Protein 4MCW (pdb70)

Radius of gyration: 30.11 Å; Cα contacts (8 Å, |Δi|>4): 1285; chains: 2; bounding box: 69×68×88 Å

Solvent-accessible surface area: 34624 Å² total; per-residue (Å²): 144,121,36,121,28,4,48,26,0,0,48,26,1,3,94,10,23,35,48,112,53,13,70,58,2,5,45,50,0,18,52,0,0,68,70,0,6,80,5,62,103,19,32,5,16,10,69,39,101,152,140,142,27,0,15,13,16,71,71,190,51,82,111,118,69,82,52,84,10,90,124,21,12,7,0,47,0,32,128,52,22,95,57,15,57,11,88,30,0,92,172,21,126,60,34,88,128,54,80,5,124,177,77,75,39,106,4,89,6,4,0,0,2,10,0,95,25,128,114,150,79,50,42,0,0,0,18,0,22,19,30,121,88,101,60,69,3,49,122,123,18,12,60,6,0,107,39,0,8,95,4,0,8,7,9,0,63,42,9,63,57,40,62,138,22,38,99,9,3,33,16,0,0,24,38,1,7,22,1,12,67,71,29,20,124,51,75,31,46,21,13,28,8,0,0,40,0,0,28,26,0,0,90,78,23,65,33,67,96,63,24,1,51,23,0,35,2,0,0,5,1,8,22,3,0,17,16,7,0,35,20,158,3,36,86,71,139,43,192,45,83,122,140,28,108,96,35,21,47,94,6,0,45,47,0,69,52,2,0,108,47,25,112,13,110,2,0,100,6,0,2,52,0,0,15,9,9,51,3,63,58,52,20,95,15,42,42,118,29,51,130,11,142,121,3,31,52,25,0,26,0,0,7,0,0,30,31,0,1,54,39,12,38,88,135,112,227,118,168,34,85,91,73,108,69,0,28,126,43,0,127,94,33,70,28,109,30,3,5,44,124,0,0,63,19,0,28,157,16,10,84,68,0,30,45,27,30,165,156,53,232,267,168,55,121,45,118,40,5,28,36,0,0,50,30,0,4,96,6,23,86,46,96,75,42,88,46,1,13,48,39,0,26,47,0,0,74,72,1,0,50,3,54,101,13,34,9,17,12,70,22,120,147,128,162,25,0,17,14,34,111,50,142,62,64,112,126,78,102,49,71,12,118,142,25,11,9,0,60,0,27,110,58,20,100,56,19,53,10,88,30,0,49,168,20,135,88,28,84,97,98,97,8,142,168,66,96,45,90,4,124,5,2,0,0,1,7,0,72,24,118,142,126,88,52,41,0,0,0,22,0,16,19,32,116,95,68,95,57,3,47,124,101,6,20,66,1,0,109,40,0,5,93,6,0,5,7,9,2,35,50,10,76,57,28,102,102,18,57,84,10,4,26,16,0,0,22,26,0,7,19,0,11,65,67,25,19,124,56,75,31,42,14,9,27,4,0,0,33,0,0,26,10,0,0,115,83,23,65,39,42,124,87,23,11,49,28,0,30,7,0,0,4,1,1,20,4,0,22,13,8,0,42,17,132,2,24,90,79,141,49,195,48,83,127,92,18,111,90,28,28,43,95,5,0,45,49,0,68,52,1,0,97,45,10,123,13,129,1,0,80,10,0,1,54,0,0,18,9,5,52,3,80,61,52,22,101,16,33,39,124,29,48,130,9,141,116,2,32,50,27,0,26,0,0,5,0,0,21,31,0,0,48,19,11,38,84,64,127,231,131,158,40,47,92,61,95,121,0,30,148,49,0,129,102,33,78,31,86,22,2,5,41,120,0,0,61,12,0,26,151,24,18,100,77,0,35,42,24,27,152,109,48,204

Organism: Persephonella marina (strain DSM 14350 / EX-H1) (NCBI:txid123214)

Sequence (724 aa):
DPERKLKILLDYSSSKIANEKDLRNVLLFLTDLAKEIMEADRASIFLYDDQKKTLWTIVAHGVDRRIEIDADKGIAGYVFRTGEILNIPDAYKDPRFDRDIDKRTGYRTRTILAVPLFDRKQNIIGVFQVVINKLTNSVFTEEDIELLRHISLYASSTIENAILYEKLKKAHEDVIYRLSHATKFKDPETQNHIIRVGLYAEILAREAGLDDEEDVELVKLAAPMHDIGKVVGIPDRVLLKPGKLNDEEWEIMKKHTIYGYEILKGGDSRLLQIAADIAIEHHERWDGTGYPFGKKGEEISIYGRMMTSISDVFDALTSDRPYKKAWDMDRTVRFFKEQKGKHFDPFLTDIFLKNIDQMFSIKRELLRYQDPERKLKILLDYSSKIANEKDLRNVLLFLTDLAKEIMEADRASIFLYDDQKKTLWTIVAHGVDRIEIDADKGIAGYVFRTGEILNIPDAYKDPRFDRDIDKRTGYRTRTILAVPLFDRKQNIIGVFQVINKLTNSVFTEEDIELLRHISLYASSTTIENAILYEKLKKAHEDVIYRLSHATKFKDPETQNHIIRVGLYAEILLAREAGLDEEDVELVKLAAPMHDIGKVGIPDRVLLKPGKLNDEEWEIMKKHTIYGYEILKGGDSRLLQIAADIAIEHHERWDGTGYPFGKKGEEISIYGRMTSSISDVFDALTSDRPYKKAWDMDRTVRFFKEQKGKHFDPFLTDIFLKNIDQMFSIKRELR

Structure (mmCIF, N/CA/C/O backbone):
data_4MCW
#
_entry.id   4MCW
#
_cell.length_a   69.830
_cell.length_b   182.380
_cell.length_c   232.470
_cell.angle_alpha   90.00
_cell.angle_beta   90.00
_cell.angle_gamma   90.00
#
_symmetry.space_group_name_H-M   'I 2 2 2'
#
loop_
_entity.id
_entity.type
_entity.pdbx_description
1 polymer 'Metal dependent phosphohydrolase'
2 non-polymer 'FE (III) ION'
3 non-polymer 'SUCCINIC ACID'
4 non-polymer IMIDAZOLE
5 non-polymer 1,2-ETHANEDIOL
6 water water
#
loop_
_atom_site.group_PDB
_atom_site.id
_atom_site.type_symbol
_atom_site.label_atom_id
_atom_site.label_alt_id
_atom_site.label_comp_id
_atom_site.label_asym_id
_atom_site.label_entity_id
_atom_site.label_seq_id
_atom_site.pdbx_PDB_ins_code
_atom_site.Cartn_x
_atom_site.Cartn_y
_atom_site.Cartn_z
_atom_site.occupancy
_atom_site.B_iso_or_equiv
_atom_site.auth_seq_id
_atom_site.auth_comp_id
_atom_site.auth_asym_id
_atom_site.auth_atom_id
_atom_site.pdbx_PDB_model_num
ATOM 1 N N . ASP A 1 6 ? -7.223 29.811 74.270 1.00 99.81 0 ASP A N 1
ATOM 2 C CA . ASP A 1 6 ? -8.123 30.933 73.882 1.00 98.75 0 ASP A CA 1
ATOM 3 C C . ASP A 1 6 ? -7.350 32.158 73.364 1.00 96.43 0 ASP A C 1
ATOM 4 O O . ASP A 1 6 ? -7.847 32.856 72.476 1.00 93.77 0 ASP A O 1
ATOM 9 N N . PRO A 1 7 ? -6.140 32.431 73.914 1.00 94.03 1 PRO A N 1
ATOM 10 C CA . PRO A 1 7 ? -5.248 33.405 73.251 1.00 84.07 1 PRO A CA 1
ATOM 11 C C . PRO A 1 7 ? -4.618 32.777 72.005 1.00 80.59 1 PRO A C 1
ATOM 12 O O . PRO A 1 7 ? -3.938 33.451 71.216 1.00 83.35 1 PRO A O 1
ATOM 16 N N . GLU A 1 8 ? -4.853 31.479 71.844 1.00 73.85 2 GLU A N 1
ATOM 17 C CA . GLU A 1 8 ? -4.505 30.765 70.637 1.00 67.07 2 GLU A CA 1
ATOM 18 C C . GLU A 1 8 ? -5.496 31.032 69.498 1.00 62.10 2 GLU A C 1
ATOM 19 O O . GLU A 1 8 ? -5.307 30.532 68.392 1.00 60.35 2 GLU A O 1
ATOM 25 N N . ARG A 1 9 ? -6.534 31.826 69.753 1.00 57.49 3 ARG A N 1
ATOM 26 C CA . ARG A 1 9 ? -7.502 32.161 68.712 1.00 56.45 3 ARG A CA 1
ATOM 27 C C . ARG A 1 9 ? -6.856 32.808 67.478 1.00 50.62 3 ARG A C 1
ATOM 28 O O . ARG A 1 9 ? -7.024 32.316 66.373 1.00 47.58 3 ARG A O 1
ATOM 36 N N . LYS A 1 10 ? -6.139 33.912 67.676 1.00 46.44 4 LYS A N 1
ATOM 37 C CA . LYS A 1 10 ? -5.476 34.608 66.581 1.00 44.69 4 LYS A CA 1
ATOM 38 C C . LYS A 1 10 ? -4.347 33.821 65.896 1.00 46.34 4 LYS A C 1
ATOM 39 O O . LYS A 1 10 ? -4.017 34.085 64.718 1.00 42.87 4 LYS A O 1
ATOM 45 N N . LEU A 1 11 ? -3.761 32.875 66.627 1.00 44.94 5 LEU A N 1
ATOM 46 C CA . LEU A 1 11 ? -2.758 32.000 66.061 1.00 47.53 5 LEU A CA 1
ATOM 47 C C . LEU A 1 11 ? -3.391 31.064 65.047 1.00 50.25 5 LEU A C 1
ATOM 48 O O . LEU A 1 11 ? -2.817 30.830 63.981 1.00 47.79 5 LEU A O 1
ATOM 53 N N . LYS A 1 12 ? -4.548 30.500 65.387 1.00 45.10 6 LYS A N 1
ATOM 54 C CA . LYS A 1 12 ? -5.244 29.636 64.453 1.00 45.47 6 LYS A CA 1
ATOM 55 C C . LYS A 1 12 ? -5.752 30.409 63.235 1.00 43.75 6 LYS A C 1
ATOM 56 O O . LYS A 1 12 ? -5.681 29.905 62.125 1.00 44.51 6 LYS A O 1
ATOM 62 N N . ILE A 1 13 ? -6.218 31.636 63.438 1.00 43.37 7 ILE A N 1
ATOM 63 C CA . ILE A 1 13 ? -6.608 32.507 62.332 1.00 44.52 7 ILE A CA 1
ATOM 64 C C . ILE A 1 13 ? -5.415 32.781 61.382 1.00 45.29 7 ILE A C 1
ATOM 65 O O . ILE A 1 13 ? -5.523 32.572 60.169 1.00 42.48 7 ILE A O 1
ATOM 70 N N . LEU A 1 14 ? -4.292 33.252 61.933 1.00 42.24 8 LEU A N 1
ATOM 71 C CA . LEU A 1 14 ? -3.082 33.459 61.142 1.00 39.46 8 LEU A CA 1
ATOM 72 C C . LEU A 1 14 ? -2.702 32.209 60.353 1.00 40.63 8 LEU A C 1
ATOM 73 O O . LEU A 1 14 ? -2.425 32.292 59.155 1.00 43.07 8 LEU A O 1
ATOM 78 N N . LEU A 1 15 ? -2.682 31.062 61.017 1.00 38.64 9 LEU A N 1
ATOM 79 C CA . LEU A 1 15 ? -2.291 29.830 60.373 1.00 40.88 9 LEU A CA 1
ATOM 80 C C . LEU A 1 15 ? -3.244 29.447 59.219 1.00 45.25 9 LEU A C 1
ATOM 81 O O . LEU A 1 15 ? -2.797 28.877 58.213 1.00 45.62 9 LEU A O 1
ATOM 86 N N . ASP A 1 16 ? -4.534 29.774 59.361 1.00 45.95 10 ASP A N 1
ATOM 87 C CA . ASP A 1 16 ? -5.518 29.550 58.296 1.00 48.73 10 ASP A CA 1
ATOM 88 C C . ASP A 1 16 ? -5.236 30.440 57.092 1.00 44.07 10 ASP A C 1
ATOM 89 O O . ASP A 1 16 ? -5.188 29.957 55.951 1.00 43.62 10 ASP A O 1
ATOM 94 N N . TYR A 1 17 ? -5.043 31.731 57.346 1.00 39.40 11 TYR A N 1
ATOM 95 C CA . TYR A 1 17 ? -4.723 32.622 56.285 1.00 40.58 11 TYR A CA 1
ATOM 96 C C . TYR A 1 17 ? -3.396 32.299 55.581 1.00 42.91 11 TYR A C 1
ATOM 97 O O . TYR A 1 17 ? -3.342 32.336 54.348 1.00 41.82 11 TYR A O 1
ATOM 106 N N A SER A 1 18 ? -2.345 31.980 56.342 0.56 41.52 12 SER A N 1
ATOM 107 N N B SER A 1 18 ? -2.360 31.979 56.360 0.44 41.70 12 SER A N 1
ATOM 108 C CA A SER A 1 18 ? -1.044 31.707 55.727 0.56 41.34 12 SER A CA 1
ATOM 109 C CA B SER A 1 18 ? -1.040 31.665 55.815 0.44 41.71 12 SER A CA 1
ATOM 110 C C A SER A 1 18 ? -1.043 30.415 54.908 0.56 42.59 12 SER A C 1
ATOM 111 C C B SER A 1 18 ? -1.084 30.449 54.900 0.44 42.92 12 SER A C 1
ATOM 112 O O A SER A 1 18 ? -0.275 30.285 53.951 0.56 42.42 12 SER A O 1
ATOM 113 O O B SER A 1 18 ? -0.380 30.397 53.888 0.44 42.84 12 SER A O 1
ATOM 118 N N . SER A 1 19 ? -1.924 29.480 55.253 1.00 44.28 13 SER A N 1
ATOM 119 C CA . SER A 1 19 ? -2.122 28.281 54.428 1.00 47.72 13 SER A CA 1
ATOM 120 C C . SER A 1 19 ? -2.723 28.642 53.085 1.00 50.05 13 SER A C 1
ATOM 121 O O . SER A 1 19 ? -2.319 28.096 52.055 1.00 49.98 13 SER A O 1
ATOM 124 N N . LYS A 1 20 ? -3.699 29.552 53.102 1.00 50.37 14 LYS A N 1
ATOM 125 C CA . LYS A 1 20 ? -4.355 29.957 51.873 1.00 52.96 14 LYS A CA 1
ATOM 126 C C . LYS A 1 20 ? -3.369 30.779 51.042 1.00 50.59 14 LYS A C 1
ATOM 127 O O . LYS A 1 20 ? -3.315 30.628 49.824 1.00 48.37 14 LYS A O 1
ATOM 133 N N . ILE A 1 21 ? -2.590 31.630 51.712 1.00 46.84 15 ILE A N 1
ATOM 134 C CA . ILE A 1 21 ? -1.601 32.474 51.044 1.00 46.53 15 ILE A CA 1
ATOM 135 C C . ILE A 1 21 ? -0.520 31.640 50.350 1.00 50.53 15 ILE A C 1
ATOM 136 O O . ILE A 1 21 ? -0.207 31.899 49.193 1.00 51.95 15 ILE A O 1
ATOM 141 N N . ALA A 1 22 ? -0.020 30.598 51.021 1.00 50.89 16 ALA A N 1
ATOM 142 C CA . ALA A 1 22 ? 1.014 29.736 50.467 1.00 52.73 16 ALA A CA 1
ATOM 143 C C . ALA A 1 22 ? 0.543 28.936 49.250 1.00 58.36 16 ALA A C 1
ATOM 144 O O . ALA A 1 22 ? 1.356 28.477 48.463 1.00 60.61 16 ALA A O 1
ATOM 146 N N . ASN A 1 23 ? -0.766 28.757 49.103 1.00 62.94 17 ASN A N 1
ATOM 147 C CA . ASN A 1 23 ? -1.314 28.040 47.943 1.00 64.78 17 ASN A CA 1
ATOM 148 C C . ASN A 1 23 ? -1.592 28.972 46.774 1.00 61.50 17 ASN A C 1
ATOM 149 O O . ASN A 1 23 ? -1.622 28.546 45.631 1.00 66.67 17 ASN A O 1
ATOM 154 N N . GLU A 1 24 ? -1.806 30.243 47.084 1.00 57.99 18 GLU A N 1
ATOM 155 C CA . GLU A 1 24 ? -2.280 31.224 46.126 1.00 58.85 18 GLU A CA 1
ATOM 156 C C . GLU A 1 24 ? -1.231 31.624 45.075 1.00 61.27 18 GLU A C 1
ATOM 157 O O . GLU A 1 24 ? -0.158 32.102 45.415 1.00 60.81 18 GLU A O 1
ATOM 163 N N . LYS A 1 25 ? -1.560 31.439 43.796 1.00 64.62 19 LYS A N 1
ATOM 164 C CA . LYS A 1 25 ? -0.631 31.764 42.709 1.00 66.56 19 LYS A CA 1
ATOM 165 C C . LYS A 1 25 ? -0.900 33.124 42.079 1.00 65.61 19 LYS A C 1
ATOM 166 O O . LYS A 1 25 ? -0.185 33.531 41.167 1.00 69.26 19 LYS A O 1
ATOM 172 N N . ASP A 1 26 ? -1.927 33.815 42.559 1.00 61.51 20 ASP A N 1
ATOM 173 C CA . ASP A 1 26 ? -2.379 35.058 41.954 1.00 60.79 20 ASP A CA 1
ATOM 174 C C . ASP A 1 26 ? -2.177 36.243 42.896 1.00 59.07 20 ASP A C 1
ATOM 175 O O . ASP A 1 26 ? -2.771 36.287 43.990 1.00 54.30 20 ASP A O 1
ATOM 180 N N . LEU A 1 27 ? -1.360 37.209 42.468 1.00 55.08 21 LEU A N 1
ATOM 181 C CA . LEU A 1 27 ? -1.047 38.364 43.303 1.00 51.85 21 LEU A CA 1
ATOM 182 C C . LEU A 1 27 ? -2.295 39.022 43.889 1.00 51.86 21 LEU A C 1
ATOM 183 O O . LEU A 1 27 ? -2.319 39.346 45.078 1.00 47.89 21 LEU A O 1
ATOM 188 N N . ARG A 1 28 ? -3.307 39.236 43.054 1.00 52.45 22 ARG A N 1
ATOM 189 C CA . ARG A 1 28 ? -4.552 39.861 43.501 1.00 54.24 22 ARG A CA 1
ATOM 190 C C . ARG A 1 28 ? -5.124 39.167 44.728 1.00 47.82 22 ARG A C 1
ATOM 191 O O . ARG A 1 28 ? -5.528 39.822 45.669 1.00 46.49 22 ARG A O 1
ATOM 199 N N . ASN A 1 29 ? -5.159 37.840 44.697 1.00 46.96 23 ASN A N 1
ATOM 200 C CA . ASN A 1 29 ? -5.768 37.075 45.764 1.00 46.53 23 ASN A CA 1
ATOM 201 C C . ASN A 1 29 ? -4.918 37.074 47.008 1.00 45.33 23 ASN A C 1
ATOM 202 O O . ASN A 1 29 ? -5.444 37.144 48.122 1.00 44.10 23 ASN A O 1
ATOM 207 N N . VAL A 1 30 ? -3.599 37.053 46.820 1.00 43.33 24 VAL A N 1
ATOM 208 C CA . VAL A 1 30 ? -2.685 37.186 47.949 1.00 40.59 24 VAL A CA 1
ATOM 209 C C . VAL A 1 30 ? -2.989 38.459 48.693 1.00 39.20 24 VAL A C 1
ATOM 210 O O . VAL A 1 30 ? -3.100 38.458 49.920 1.00 40.73 24 VAL A O 1
ATOM 214 N N . LEU A 1 31 ? -3.138 39.554 47.958 1.00 40.35 25 LEU A N 1
ATOM 215 C CA . LEU A 1 31 ? -3.402 40.848 48.584 1.00 39.99 25 LEU A CA 1
ATOM 216 C C . LEU A 1 31 ? -4.720 40.885 49.383 1.00 41.76 25 LEU A C 1
ATOM 217 O O . LEU A 1 31 ? -4.775 41.462 50.477 1.00 40.21 25 LEU A O 1
ATOM 222 N N . LEU A 1 32 ? -5.768 40.274 48.817 1.00 44.47 26 LEU A N 1
ATOM 223 C CA . LEU A 1 32 ? -7.068 40.162 49.491 1.00 43.50 26 LEU A CA 1
ATOM 224 C C . LEU A 1 32 ? -6.946 39.356 50.779 1.00 40.79 26 LEU A C 1
ATOM 225 O O . LEU A 1 32 ? -7.435 39.802 51.809 1.00 41.59 26 LEU A O 1
ATOM 230 N N . PHE A 1 33 ? -6.324 38.180 50.715 1.00 40.88 27 PHE A N 1
ATOM 231 C CA . PHE A 1 33 ? -6.040 37.410 51.926 1.00 41.58 27 PHE A CA 1
ATOM 232 C C . PHE A 1 33 ? -5.287 38.218 52.991 1.00 40.70 27 PHE A C 1
ATOM 233 O O . PHE A 1 33 ? -5.657 38.204 54.167 1.00 38.23 27 PHE A O 1
ATOM 241 N N . LEU A 1 34 ? -4.241 38.935 52.590 1.00 39.12 28 LEU A N 1
ATOM 242 C CA . LEU A 1 34 ? -3.444 39.676 53.560 1.00 38.03 28 LEU A CA 1
ATOM 243 C C . LEU A 1 34 ? -4.274 40.760 54.241 1.00 38.89 28 LEU A C 1
ATOM 244 O O . LEU A 1 34 ? -4.076 41.049 55.436 1.00 34.79 28 LEU A O 1
ATOM 249 N N . THR A 1 35 ? -5.184 41.382 53.492 1.00 38.80 29 THR A N 1
ATOM 250 C CA . THR A 1 35 ? -5.936 42.494 54.081 1.00 39.44 29 THR A CA 1
ATOM 251 C C . THR A 1 35 ? -7.035 41.925 54.979 1.00 38.06 29 THR A C 1
ATOM 252 O O . THR A 1 35 ? -7.319 42.481 56.025 1.00 39.59 29 THR A O 1
ATOM 256 N N . ASP A 1 36 ? -7.588 40.778 54.610 1.00 38.73 30 ASP A N 1
ATOM 257 C CA . ASP A 1 36 ? -8.525 40.110 55.496 1.00 40.85 30 ASP A CA 1
ATOM 258 C C . ASP A 1 36 ? -7.817 39.602 56.752 1.00 39.04 30 ASP A C 1
ATOM 259 O O . ASP A 1 36 ? -8.367 39.663 57.844 1.00 34.71 30 ASP A O 1
ATOM 264 N N . LEU A 1 37 ? -6.606 39.084 56.587 1.00 37.59 31 LEU A N 1
ATOM 265 C CA . LEU A 1 37 ? -5.804 38.650 57.718 1.00 37.18 31 LEU A CA 1
ATOM 266 C C . LEU A 1 37 ? -5.614 39.801 58.688 1.00 35.87 31 LEU A C 1
ATOM 267 O O . LEU A 1 37 ? -5.868 39.668 59.890 1.00 38.65 31 LEU A O 1
ATOM 272 N N . ALA A 1 38 ? -5.183 40.930 58.160 1.00 34.74 32 ALA A N 1
ATOM 273 C CA . ALA A 1 38 ? -4.902 42.096 58.970 1.00 36.00 32 ALA A CA 1
ATOM 274 C C . ALA A 1 38 ? -6.146 42.645 59.698 1.00 39.33 32 ALA A C 1
ATOM 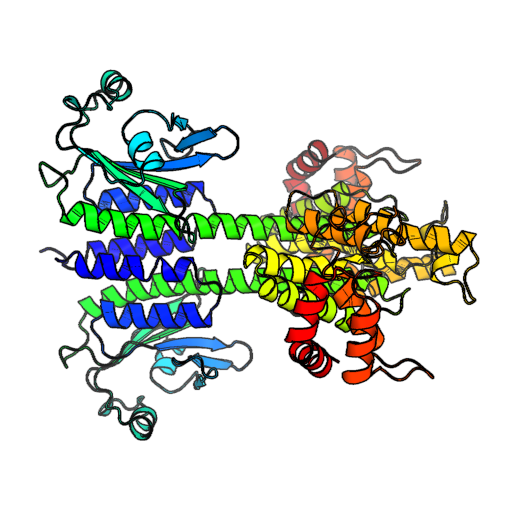275 O O . ALA A 1 38 ? -6.029 43.094 60.840 1.00 37.45 32 ALA A O 1
ATOM 277 N N . LYS A 1 39 ? -7.301 42.679 59.023 1.00 38.69 33 LYS A N 1
ATOM 278 C CA . LYS A 1 39 ? -8.560 43.064 59.706 1.00 39.24 33 LYS A CA 1
ATOM 279 C C . LYS A 1 39 ? -8.812 42.185 60.944 1.00 38.38 33 LYS A C 1
ATOM 280 O O . LYS A 1 39 ? -9.092 42.692 62.014 1.00 36.30 33 LYS A O 1
ATOM 286 N N . GLU A 1 40 ? -8.698 40.868 60.790 1.00 36.36 34 GLU A N 1
ATOM 287 C CA . GLU A 1 40 ? -8.968 39.972 61.879 1.00 40.15 34 GLU A CA 1
ATOM 288 C C . GLU A 1 40 ? -7.975 40.042 63.030 1.00 41.50 34 GLU A C 1
ATOM 289 O O . GLU A 1 40 ? -8.377 39.945 64.190 1.00 39.33 34 GLU A O 1
ATOM 295 N N . ILE A 1 41 ? -6.695 40.219 62.702 1.00 37.80 35 ILE A N 1
ATOM 296 C CA . ILE A 1 41 ? -5.607 40.201 63.675 1.00 39.21 35 ILE A CA 1
ATOM 297 C C . ILE A 1 41 ? -5.469 41.526 64.389 1.00 37.09 35 ILE A C 1
ATOM 298 O O . ILE A 1 41 ? -5.154 41.555 65.565 1.00 38.58 35 ILE A O 1
ATOM 303 N N . MET A 1 42 ? -5.671 42.627 63.672 1.00 33.88 36 MET A N 1
ATOM 304 C CA . MET A 1 42 ? -5.638 43.924 64.277 1.00 34.18 36 MET A CA 1
ATOM 305 C C . MET A 1 42 ? -7.005 44.319 64.873 1.00 34.75 36 MET A C 1
ATOM 306 O O . MET A 1 42 ? -7.120 45.416 65.423 1.00 33.78 36 MET A O 1
ATOM 311 N N . GLU A 1 43 ? -8.022 43.479 64.693 1.00 36.93 37 GLU A N 1
ATOM 312 C CA . GLU A 1 43 ? -9.425 43.811 65.083 1.00 38.67 37 GLU A CA 1
ATOM 313 C C . GLU A 1 43 ? -9.818 45.205 64.620 1.00 39.34 37 GLU A C 1
ATOM 314 O O . GLU A 1 43 ? -10.127 46.109 65.412 1.00 38.87 37 GLU A O 1
ATOM 320 N N . ALA A 1 44 ? -9.756 45.378 63.304 1.00 37.56 38 ALA A N 1
ATOM 321 C CA . ALA A 1 44 ? -10.064 46.642 62.692 1.00 35.08 38 ALA A CA 1
ATOM 322 C C . ALA A 1 44 ? -11.112 46.386 61.615 1.00 34.99 38 ALA A C 1
ATOM 323 O O . ALA A 1 44 ? -11.288 45.255 61.156 1.00 34.56 38 ALA A O 1
ATOM 325 N N . ASP A 1 45 ? -11.822 47.417 61.211 1.00 35.14 39 ASP A N 1
ATOM 326 C CA . ASP A 1 45 ? -12.962 47.202 60.304 1.00 37.81 39 ASP A CA 1
ATOM 327 C C . ASP A 1 45 ? -12.529 47.064 58.836 1.00 39.72 39 ASP A C 1
ATOM 328 O O . ASP A 1 45 ? -13.158 46.326 58.081 1.00 40.31 39 ASP A O 1
ATOM 333 N N . ARG A 1 46 ? -11.458 47.773 58.444 1.00 38.97 40 ARG A N 1
ATOM 334 C CA . ARG A 1 46 ? -10.988 47.805 57.047 1.00 41.51 40 ARG A CA 1
ATOM 335 C C . ARG A 1 46 ? -9.457 47.744 56.991 1.00 41.12 40 ARG A C 1
ATOM 336 O O . ARG A 1 46 ? -8.795 48.105 57.962 1.00 35.27 40 ARG A O 1
ATOM 344 N N . ALA A 1 47 ? -8.910 47.254 55.868 1.00 39.50 41 ALA A N 1
ATOM 345 C CA . ALA A 1 47 ? -7.457 47.348 55.582 1.00 37.79 41 ALA A CA 1
ATOM 346 C C . ALA A 1 47 ? -7.234 47.437 54.075 1.00 38.66 41 ALA A C 1
ATOM 347 O O . ALA A 1 47 ? -8.083 46.993 53.299 1.00 37.71 41 ALA A O 1
ATOM 349 N N . SER A 1 48 ? -6.113 48.033 53.680 1.00 38.60 42 SER A N 1
ATOM 350 C CA . SER A 1 48 ? -5.734 48.224 52.270 1.00 40.35 42 SER A CA 1
ATOM 351 C C . SER A 1 48 ? -4.229 48.100 52.114 1.00 39.30 42 SER A C 1
ATOM 352 O O . SER A 1 48 ? -3.479 48.491 53.008 1.00 36.90 42 SER A O 1
ATOM 355 N N . ILE A 1 49 ? -3.799 47.549 50.981 1.00 38.22 43 ILE A N 1
ATOM 356 C CA . ILE A 1 49 ? -2.393 47.533 50.618 1.00 36.53 43 ILE A CA 1
ATOM 357 C C . ILE A 1 49 ? -2.262 48.322 49.327 1.00 39.47 43 ILE A C 1
ATOM 358 O O . ILE A 1 49 ? -3.028 48.108 48.370 1.00 38.81 43 ILE A O 1
ATOM 363 N N . PHE A 1 50 ? -1.329 49.268 49.338 1.00 36.98 44 PHE A N 1
ATOM 364 C CA . PHE A 1 50 ? -1.007 50.085 48.199 1.00 39.16 44 PHE A CA 1
ATOM 365 C C . PHE A 1 50 ? 0.375 49.645 47.720 1.00 40.49 44 PHE A C 1
ATOM 366 O O . PHE A 1 50 ? 1.288 49.478 48.541 1.00 38.09 44 PHE A O 1
ATOM 374 N N . LEU A 1 51 ? 0.504 49.400 46.419 1.00 41.24 45 LEU A N 1
ATOM 375 C CA . LEU A 1 51 ? 1.800 49.043 45.814 1.00 43.80 45 LEU A CA 1
ATOM 376 C C . LEU A 1 51 ? 2.157 50.074 44.770 1.00 47.81 45 LEU A C 1
ATOM 377 O O . LEU A 1 51 ? 1.282 50.740 44.221 1.00 46.89 45 LEU A O 1
ATOM 382 N N . TYR A 1 52 ? 3.454 50.249 44.537 1.00 51.18 46 TYR A N 1
ATOM 383 C CA . TYR A 1 52 ? 3.912 51.270 43.623 1.00 54.21 46 TYR A CA 1
ATOM 384 C C . TYR A 1 52 ? 4.113 50.700 42.229 1.00 57.87 46 TYR A C 1
ATOM 385 O O . TYR A 1 52 ? 4.662 49.613 42.076 1.00 56.76 46 TYR A O 1
ATOM 394 N N . ASP A 1 53 ? 3.647 51.438 41.226 1.00 60.47 47 ASP A N 1
ATOM 395 C CA . ASP A 1 53 ? 3.895 51.113 39.826 1.00 66.55 47 ASP A CA 1
ATOM 396 C C . ASP A 1 53 ? 5.001 52.039 39.291 1.00 69.68 47 ASP A C 1
ATOM 397 O O . ASP A 1 53 ? 4.780 53.248 39.127 1.00 69.54 47 ASP A O 1
ATOM 402 N N . ASP A 1 54 ? 6.189 51.474 39.059 1.00 73.60 48 ASP A N 1
ATOM 403 C CA . ASP A 1 54 ? 7.322 52.217 38.467 1.00 83.39 48 ASP A CA 1
ATOM 404 C C . ASP A 1 54 ? 6.935 52.981 37.215 1.00 86.86 48 ASP A C 1
ATOM 405 O O . ASP A 1 54 ? 7.299 54.146 37.044 1.00 90.02 48 ASP A O 1
ATOM 410 N N . GLN A 1 55 ? 6.200 52.295 36.346 1.00 89.50 49 GLN A N 1
ATOM 411 C CA . GLN A 1 55 ? 5.758 52.831 35.068 1.00 94.06 49 GLN A CA 1
ATOM 412 C C . GLN A 1 55 ? 4.875 54.074 35.217 1.00 93.46 49 GLN A C 1
ATOM 413 O O . GLN A 1 55 ? 5.285 55.166 34.828 1.00 96.55 49 GLN A O 1
ATOM 419 N N . LYS A 1 56 ? 3.685 53.916 35.794 1.00 88.48 50 LYS A N 1
ATOM 420 C CA . LYS A 1 56 ? 2.726 55.023 35.899 1.00 87.81 50 LYS A CA 1
ATOM 421 C C . LYS A 1 56 ? 3.052 56.060 36.977 1.00 86.77 50 LYS A C 1
ATOM 422 O O . LYS A 1 56 ? 2.401 57.105 37.040 1.00 88.89 50 LYS A O 1
ATOM 428 N N . LYS A 1 57 ? 4.053 55.774 37.812 1.00 85.68 51 LYS A N 1
ATOM 429 C CA . LYS A 1 57 ? 4.406 56.615 38.970 1.00 82.03 51 LYS A CA 1
ATOM 430 C C . LYS A 1 57 ? 3.198 56.837 39.887 1.00 78.24 51 LYS A C 1
ATOM 431 O O . LYS A 1 57 ? 2.945 57.958 40.355 1.00 75.97 51 LYS A O 1
ATOM 437 N N . THR A 1 58 ? 2.441 55.765 40.120 1.00 73.60 52 THR A N 1
ATOM 438 C CA . THR A 1 58 ? 1.322 55.802 41.068 1.00 68.90 52 THR A CA 1
ATOM 439 C C . THR A 1 58 ? 1.361 54.607 42.004 1.00 61.90 52 THR A C 1
ATOM 440 O O . THR A 1 58 ? 1.992 53.579 41.723 1.00 59.78 52 THR A O 1
ATOM 444 N N . LEU A 1 59 ? 0.669 54.757 43.123 1.00 57.96 53 LEU A N 1
ATOM 445 C CA . LEU A 1 59 ? 0.356 53.629 43.966 1.00 56.01 53 LEU A CA 1
ATOM 446 C C . LEU A 1 59 ? -0.912 53.039 43.380 1.00 55.28 53 LEU A C 1
ATOM 447 O O . LEU A 1 59 ? -1.616 53.709 42.636 1.00 59.70 53 LEU A O 1
ATOM 452 N N . TRP A 1 60 ? -1.197 51.790 43.692 1.00 52.05 54 TRP A N 1
ATOM 453 C CA . TRP A 1 60 ? -2.477 51.224 43.323 1.00 52.20 54 TRP A CA 1
ATOM 454 C C . TRP A 1 60 ? -2.915 50.275 44.379 1.00 50.69 54 TRP A C 1
ATOM 455 O O . TRP A 1 60 ? -2.115 49.813 45.185 1.00 47.13 54 TRP A O 1
ATOM 466 N N . THR A 1 61 ? -4.209 49.992 44.389 1.00 51.16 55 THR A N 1
ATOM 467 C CA . THR A 1 61 ? -4.779 49.015 45.287 1.00 52.61 55 THR A CA 1
ATOM 468 C C . THR A 1 61 ? -5.931 48.300 44.576 1.00 57.15 55 THR A C 1
ATOM 469 O O . THR A 1 61 ? -6.502 48.815 43.610 1.00 58.22 55 THR A O 1
ATOM 473 N N . ILE A 1 62 ? -6.257 47.105 45.029 1.00 58.65 56 ILE A N 1
ATOM 474 C CA . ILE A 1 62 ? -7.438 46.436 44.512 1.00 66.01 56 ILE A CA 1
ATOM 475 C C . ILE A 1 62 ? -8.508 46.366 45.607 1.00 69.27 56 ILE A C 1
ATOM 476 O O . ILE A 1 62 ? -8.185 46.275 46.789 1.00 67.00 56 ILE A O 1
ATOM 481 N N . VAL A 1 63 ? -9.776 46.444 45.215 1.00 77.43 57 VAL A N 1
ATOM 482 C CA . VAL A 1 63 ? -10.886 46.167 46.139 1.00 82.36 57 VAL A CA 1
ATOM 483 C C . VAL A 1 63 ? -11.474 44.773 45.889 1.00 88.58 57 VAL A C 1
ATOM 484 O O . VAL A 1 63 ? -11.240 44.163 44.836 1.00 91.87 57 VAL A O 1
ATOM 488 N N . ALA A 1 64 ? -12.221 44.268 46.867 1.00 96.37 58 ALA A N 1
ATOM 489 C CA . ALA A 1 64 ? -12.799 42.921 46.796 1.00 106.60 58 ALA A CA 1
ATOM 490 C C . ALA A 1 64 ? -13.750 42.717 45.602 1.00 117.33 58 ALA A C 1
ATOM 491 O O . ALA A 1 64 ? -14.075 43.665 44.872 1.00 118.61 58 ALA A O 1
ATOM 493 N N . HIS A 1 65 ? -14.176 41.465 45.421 1.00 121.04 59 HIS A N 1
ATOM 494 C CA . HIS A 1 65 ? -15.044 41.017 44.312 1.00 123.25 59 HIS A CA 1
ATOM 495 C C . HIS A 1 65 ? -14.273 40.845 43.021 1.00 124.09 59 HIS A C 1
ATOM 496 O O . HIS A 1 65 ? -14.769 40.232 42.069 1.00 125.96 59 HIS A O 1
ATOM 503 N N . GLY A 1 66 ? -13.049 41.372 42.988 1.00 122.87 60 GLY A N 1
ATOM 504 C CA . GLY A 1 66 ? -12.177 41.245 41.824 1.00 121.21 60 GLY A CA 1
ATOM 505 C C . GLY A 1 66 ? -12.357 42.308 40.752 1.00 116.25 60 GLY A C 1
ATOM 506 O O . GLY A 1 66 ? -12.341 41.996 39.564 1.00 116.48 60 GLY A O 1
ATOM 507 N N . VAL A 1 67 ? -12.513 43.564 41.169 1.00 111.42 61 VAL A N 1
ATOM 508 C CA . VAL A 1 67 ? -12.666 44.690 40.237 1.00 106.68 61 VAL A CA 1
ATOM 509 C C . VAL A 1 67 ? -11.284 45.135 39.722 1.00 103.38 61 VAL A C 1
ATOM 510 O O . VAL A 1 67 ? -10.276 44.492 40.023 1.00 103.73 61 VAL A O 1
ATOM 514 N N . ASP A 1 68 ? -11.237 46.219 38.946 1.00 98.74 62 ASP A N 1
ATOM 515 C CA . ASP A 1 68 ? -9.971 46.773 38.440 1.00 93.51 62 ASP A CA 1
ATOM 516 C C . ASP A 1 68 ? -9.049 47.359 39.526 1.00 87.04 62 ASP A C 1
ATOM 517 O O . ASP A 1 68 ? -9.500 47.695 40.629 1.00 85.23 62 ASP A O 1
ATOM 522 N N . ARG A 1 69 ? -7.760 47.466 39.186 1.00 79.09 63 ARG A N 1
ATOM 523 C CA A ARG A 1 69 ? -6.785 48.194 40.000 0.53 74.11 63 ARG A CA 1
ATOM 524 C CA B ARG A 1 69 ? -6.787 48.190 39.994 0.47 73.93 63 ARG A CA 1
ATOM 525 C C . ARG A 1 69 ? -7.204 49.661 40.107 1.00 73.64 63 ARG A C 1
ATOM 526 O O . ARG A 1 69 ? -7.594 50.273 39.121 1.00 76.01 63 ARG A O 1
ATOM 541 N N . ILE A 1 70 ? -7.135 50.219 41.308 1.00 70.51 64 ILE A N 1
ATOM 542 C CA . ILE A 1 70 ? -7.477 51.620 41.529 1.00 71.87 64 ILE A CA 1
ATOM 543 C C . ILE A 1 70 ? -6.197 52.450 41.660 1.00 73.06 64 ILE A C 1
ATOM 544 O O . ILE A 1 70 ? -5.415 52.237 42.585 1.00 71.41 64 ILE A O 1
ATOM 549 N N . GLU A 1 71 ? -5.995 53.386 40.734 1.00 75.38 65 GLU A N 1
ATOM 550 C CA . GLU A 1 71 ? -4.837 54.288 40.739 1.00 78.95 65 GLU A CA 1
ATOM 551 C C . GLU A 1 71 ? -4.940 55.281 41.886 1.00 76.95 65 GLU A C 1
ATOM 552 O O . GLU A 1 71 ? -5.993 55.871 42.101 1.00 75.66 65 GLU A O 1
ATOM 558 N N . ILE A 1 72 ? -3.843 55.461 42.616 1.00 75.11 66 ILE A N 1
ATOM 559 C CA . ILE A 1 72 ? -3.811 56.334 43.790 1.00 75.48 66 ILE A CA 1
ATOM 560 C C . ILE A 1 72 ? -2.615 57.273 43.686 1.00 78.25 66 ILE A C 1
ATOM 561 O O . ILE A 1 72 ? -1.500 56.845 43.365 1.00 77.02 66 ILE A O 1
ATOM 566 N N . ASP A 1 73 ? -2.858 58.553 43.955 1.00 81.87 67 ASP A N 1
ATOM 567 C CA . ASP A 1 73 ? -1.824 59.584 43.884 1.00 86.85 67 ASP A CA 1
ATOM 568 C C . ASP A 1 73 ? -0.678 59.310 44.866 1.00 84.49 67 ASP A C 1
ATOM 569 O O . ASP A 1 73 ? -0.866 59.345 46.082 1.00 84.97 67 ASP A O 1
ATOM 574 N N . ALA A 1 74 ? 0.508 59.041 44.323 1.00 82.60 68 ALA A N 1
ATOM 575 C CA . ALA A 1 74 ? 1.674 58.648 45.119 1.00 78.85 68 ALA A CA 1
ATOM 576 C C . ALA A 1 74 ? 2.275 59.758 45.985 1.00 80.18 68 ALA A C 1
ATOM 577 O O . ALA A 1 74 ? 3.176 59.496 46.782 1.00 79.46 68 ALA A O 1
ATOM 579 N N . ASP A 1 75 ? 1.788 60.988 45.832 1.00 82.53 69 ASP A N 1
ATOM 580 C CA . ASP A 1 75 ? 2.353 62.125 46.559 1.00 87.29 69 ASP A CA 1
ATOM 581 C C . ASP A 1 75 ? 1.494 62.569 47.736 1.00 89.08 69 ASP A C 1
ATOM 582 O O . ASP A 1 75 ? 1.935 62.509 48.889 1.00 89.27 69 ASP A O 1
ATOM 587 N N . LYS A 1 76 ? 0.278 63.019 47.435 1.00 88.50 70 LYS A N 1
ATOM 588 C CA . LYS A 1 76 ? -0.668 63.480 48.449 1.00 85.94 70 LYS A CA 1
ATOM 589 C C . LYS A 1 76 ? -1.438 62.295 49.073 1.00 78.41 70 LYS A C 1
ATOM 590 O O . LYS A 1 76 ? -1.312 61.148 48.620 1.00 76.36 70 LYS A O 1
ATOM 596 N N . GLY A 1 77 ? -2.217 62.561 50.119 1.00 72.52 71 GLY A N 1
ATOM 597 C CA . GLY A 1 77 ? -2.948 61.493 50.814 1.00 64.07 71 GLY A CA 1
ATOM 598 C C . GLY A 1 77 ? -2.131 60.869 51.931 1.00 59.53 71 GLY A C 1
ATOM 599 O O . GLY A 1 77 ? -0.949 61.192 52.103 1.00 58.94 71 GLY A O 1
ATOM 600 N N . ILE A 1 78 ? -2.761 59.971 52.687 1.00 55.30 72 ILE A N 1
ATOM 601 C CA . ILE A 1 78 ? -2.116 59.288 53.805 1.00 53.88 72 ILE A CA 1
ATOM 602 C C . ILE A 1 78 ? -1.106 58.264 53.281 1.00 52.76 72 ILE A C 1
ATOM 603 O O . ILE A 1 78 ? 0.064 58.247 53.704 1.00 49.16 72 ILE A O 1
ATOM 608 N N . ALA A 1 79 ? -1.562 57.429 52.348 1.00 52.06 73 ALA A N 1
ATOM 609 C CA . ALA A 1 79 ? -0.704 56.456 51.693 1.00 51.07 73 ALA A CA 1
ATOM 610 C C . ALA A 1 79 ? 0.466 57.163 51.013 1.00 52.66 73 ALA A C 1
ATOM 611 O O . ALA A 1 79 ? 1.609 56.714 51.128 1.00 50.91 73 ALA A O 1
ATOM 613 N N . GLY A 1 80 ? 0.174 58.286 50.351 1.00 52.36 74 GLY A N 1
ATOM 614 C CA . GLY A 1 80 ? 1.179 59.034 49.613 1.00 56.27 74 GLY A CA 1
ATOM 615 C C . GLY A 1 80 ? 2.268 59.520 50.543 1.00 56.77 74 GLY A C 1
ATOM 616 O O . GLY A 1 80 ? 3.464 59.448 50.216 1.00 55.58 74 GLY A O 1
ATOM 617 N N . TYR A 1 81 ? 1.843 59.990 51.714 1.00 55.39 75 TYR A N 1
ATOM 618 C CA . TYR A 1 81 ? 2.755 60.513 52.710 1.00 56.28 75 TYR A CA 1
ATOM 619 C C . TYR A 1 81 ? 3.703 59.426 53.214 1.00 53.10 75 TYR A C 1
ATOM 620 O O . TYR A 1 81 ? 4.915 59.649 53.312 1.00 53.89 75 TYR A O 1
ATOM 629 N N . VAL A 1 82 ? 3.150 58.255 53.520 1.00 48.53 76 VAL A N 1
ATOM 630 C CA . VAL A 1 82 ? 3.927 57.149 54.069 1.00 46.61 76 VAL A CA 1
ATOM 631 C C . VAL A 1 82 ? 4.884 56.561 53.012 1.00 50.25 76 VAL A C 1
ATOM 632 O O . VAL A 1 82 ? 6.017 56.150 53.322 1.00 48.02 76 VAL A O 1
ATOM 636 N N . PHE A 1 83 ? 4.418 56.504 51.769 1.00 51.71 77 PHE A N 1
ATOM 637 C CA . PHE A 1 83 ? 5.235 55.969 50.689 1.00 52.15 77 PHE A CA 1
ATOM 638 C C . PHE A 1 83 ? 6.460 56.857 50.429 1.00 54.49 77 PHE A C 1
ATOM 639 O O . PHE A 1 83 ? 7.545 56.341 50.246 1.00 55.21 77 PHE A O 1
ATOM 647 N N . ARG A 1 84 ? 6.267 58.174 50.442 1.00 56.09 78 ARG A N 1
ATOM 648 C CA . ARG A 1 84 ? 7.326 59.158 50.201 1.00 60.34 78 ARG A CA 1
ATOM 649 C C . ARG A 1 84 ? 8.328 59.282 51.338 1.00 60.51 78 ARG A C 1
ATOM 650 O O . ARG A 1 84 ? 9.531 59.387 51.092 1.00 60.94 78 ARG A O 1
ATOM 658 N N . THR A 1 85 ? 7.832 59.313 52.575 1.00 57.80 79 THR A N 1
ATOM 659 C CA . THR A 1 85 ? 8.680 59.594 53.739 1.00 56.89 79 THR A CA 1
ATOM 660 C C . THR A 1 85 ? 9.214 58.327 54.408 1.00 55.49 79 THR A C 1
ATOM 661 O O . THR A 1 85 ? 10.216 58.379 55.103 1.00 56.69 79 THR A O 1
ATOM 665 N N . GLY A 1 86 ? 8.532 57.202 54.237 1.00 53.28 80 GLY A N 1
ATOM 666 C CA . GLY A 1 86 ? 8.881 55.980 54.982 1.00 50.98 80 GLY A CA 1
ATOM 667 C C . GLY A 1 86 ? 8.488 56.006 56.463 1.00 51.63 80 GLY A C 1
ATOM 668 O O . GLY A 1 86 ? 8.777 55.062 57.197 1.00 50.74 80 GLY A O 1
ATOM 669 N N . GLU A 1 87 ? 7.840 57.083 56.906 1.00 51.09 81 GLU A N 1
ATOM 670 C CA . GLU A 1 87 ? 7.397 57.200 58.297 1.00 54.09 81 GLU A CA 1
ATOM 671 C C . GLU A 1 87 ? 6.030 56.547 58.529 1.00 52.20 81 GLU A C 1
ATOM 672 O O . GLU A 1 87 ? 5.178 56.521 57.630 1.00 48.84 81 GLU A O 1
ATOM 678 N N . ILE A 1 88 ? 5.826 56.041 59.743 1.00 49.92 82 ILE A N 1
ATOM 679 C CA . ILE A 1 88 ? 4.530 55.512 60.166 1.00 47.95 82 ILE A CA 1
ATOM 680 C C . ILE A 1 88 ? 3.568 56.671 60.391 1.00 48.68 82 ILE A C 1
ATOM 681 O O . ILE A 1 88 ? 3.964 57.754 60.810 1.00 49.93 82 ILE A O 1
ATOM 686 N N . LEU A 1 89 ? 2.303 56.468 60.052 1.00 46.84 83 LEU A N 1
ATOM 687 C CA . LEU A 1 89 ? 1.312 57.499 60.289 1.00 48.52 83 LEU A CA 1
ATOM 688 C C . LEU A 1 89 ? 0.210 56.881 61.136 1.00 45.66 83 LEU A C 1
ATOM 689 O O . LEU A 1 89 ? -0.347 55.847 60.761 1.00 42.30 83 LEU A O 1
ATOM 694 N N . ASN A 1 90 ? -0.059 57.493 62.290 1.00 44.62 84 ASN A N 1
ATOM 695 C CA . ASN A 1 90 ? -1.111 57.032 63.197 1.00 46.14 84 ASN A CA 1
ATOM 696 C C . ASN A 1 90 ? -2.089 58.172 63.463 1.00 47.00 84 ASN A C 1
ATOM 697 O O . ASN A 1 90 ? -1.757 59.111 64.163 1.00 48.20 84 ASN A O 1
ATOM 702 N N . ILE A 1 91 ? -3.278 58.097 62.866 1.00 47.31 85 ILE A N 1
ATOM 703 C CA . ILE A 1 91 ? -4.253 59.190 62.914 1.00 50.36 85 ILE A CA 1
ATOM 704 C C . ILE A 1 91 ? -5.395 58.787 63.854 1.00 48.17 85 ILE A C 1
ATOM 705 O O . ILE A 1 91 ? -5.998 57.743 63.657 1.00 46.44 85 ILE A O 1
ATOM 710 N N . PRO A 1 92 ? -5.657 59.581 64.908 1.00 51.32 86 PRO A N 1
ATOM 711 C CA . PRO A 1 92 ? -6.772 59.253 65.814 1.00 50.51 86 PRO A CA 1
ATOM 712 C C . PRO A 1 92 ? -8.144 59.593 65.217 1.00 50.95 86 PRO A C 1
ATOM 713 O O . PRO A 1 92 ? -9.118 58.913 65.517 1.00 52.51 86 PRO A O 1
ATOM 717 N N . ASP A 1 93 ? -8.219 60.644 64.404 1.00 49.32 87 ASP A N 1
ATOM 718 C CA . ASP A 1 93 ? -9.471 61.031 63.750 1.00 51.64 87 ASP A CA 1
ATOM 719 C C . ASP A 1 93 ? -9.223 61.613 62.352 1.00 50.03 87 ASP A C 1
ATOM 720 O O . ASP A 1 93 ? -8.809 62.766 62.213 1.00 50.16 87 ASP A O 1
ATOM 725 N N . ALA A 1 94 ? -9.516 60.818 61.328 1.00 47.60 88 ALA A N 1
ATOM 726 C CA . ALA A 1 94 ? -9.279 61.219 59.929 1.00 49.80 88 ALA A CA 1
ATOM 727 C C . ALA A 1 94 ? -9.862 62.573 59.549 1.00 51.72 88 ALA A C 1
ATOM 728 O O . ALA A 1 94 ? -9.269 63.303 58.749 1.00 53.33 88 ALA A O 1
ATOM 730 N N . TYR A 1 95 ? -11.018 62.913 60.120 1.00 51.38 89 TYR A N 1
ATOM 731 C CA . TYR A 1 95 ? -11.708 64.151 59.753 1.00 55.35 89 TYR A CA 1
ATOM 732 C C . TYR A 1 95 ? -11.044 65.385 60.317 1.00 58.15 89 TYR A C 1
ATOM 733 O O . TYR A 1 95 ? -11.440 66.503 59.981 1.00 60.16 89 TYR A O 1
ATOM 742 N N . LYS A 1 96 ? -10.039 65.193 61.169 1.00 57.53 90 LYS A N 1
ATOM 743 C CA . LYS A 1 96 ? -9.250 66.322 61.659 1.00 62.62 90 LYS A CA 1
ATOM 744 C C . LYS A 1 96 ? -7.885 66.405 60.989 1.00 63.49 90 LYS A C 1
ATOM 745 O O . LYS A 1 96 ? -7.136 67.330 61.239 1.00 68.62 90 LYS A O 1
ATOM 751 N N . ASP A 1 97 ? -7.563 65.440 60.134 1.00 64.69 91 ASP A N 1
ATOM 752 C CA . ASP A 1 97 ? -6.266 65.428 59.469 1.00 66.08 91 ASP A CA 1
ATOM 753 C C . ASP A 1 97 ? -6.376 66.030 58.074 1.00 69.23 91 ASP A C 1
ATOM 754 O O . ASP A 1 97 ? -7.206 65.593 57.284 1.00 69.47 91 ASP A O 1
ATOM 759 N N . PRO A 1 98 ? -5.529 67.033 57.766 1.00 72.44 92 PRO A N 1
ATOM 760 C CA . PRO A 1 98 ? -5.552 67.717 56.468 1.00 74.32 92 PRO A CA 1
ATOM 761 C C . PRO A 1 98 ? -5.181 66.833 55.261 1.00 72.60 92 PRO A C 1
ATOM 762 O O . PRO A 1 98 ? -5.525 67.178 54.129 1.00 73.58 92 PRO A O 1
ATOM 766 N N . ARG A 1 99 ? -4.496 65.715 55.495 1.00 67.80 93 ARG A N 1
ATOM 767 C CA . ARG A 1 99 ? -4.093 64.826 54.403 1.00 66.81 93 ARG A CA 1
ATOM 768 C C . ARG A 1 99 ? -5.164 63.820 54.026 1.00 64.93 93 ARG A C 1
ATOM 769 O O . ARG A 1 99 ? -4.997 63.095 53.053 1.00 64.66 93 ARG A O 1
ATOM 777 N N . PHE A 1 100 ? -6.252 63.760 54.794 1.00 63.13 94 PHE A N 1
ATOM 778 C CA . PHE A 1 100 ? -7.320 62.797 54.530 1.00 60.49 94 PHE A CA 1
ATOM 779 C C . PHE A 1 100 ? -8.249 63.255 53.415 1.00 61.43 94 PHE A C 1
ATOM 780 O O . PHE A 1 100 ? -8.672 64.405 53.394 1.00 63.71 94 PHE A O 1
ATOM 788 N N . ASP A 1 101 ? -8.566 62.346 52.493 1.00 63.01 95 ASP A N 1
ATOM 789 C CA . ASP A 1 101 ? -9.535 62.627 51.432 1.00 66.77 95 ASP A CA 1
ATOM 790 C C . ASP A 1 101 ? -10.869 61.949 51.742 1.00 64.17 95 ASP A C 1
ATOM 791 O O . ASP A 1 101 ? -10.996 60.726 51.651 1.00 62.87 95 ASP A O 1
ATOM 796 N N . ARG A 1 102 ? -11.860 62.747 52.120 1.00 64.12 96 ARG A N 1
ATOM 797 C CA . ARG A 1 102 ? -13.112 62.189 52.631 1.00 65.06 96 ARG A CA 1
ATOM 798 C C . ARG A 1 102 ? -14.053 61.657 51.536 1.00 67.39 96 ARG A C 1
ATOM 799 O O . ARG A 1 102 ? -15.112 61.113 51.850 1.00 66.36 96 ARG A O 1
ATOM 807 N N . ASP A 1 103 ? -13.653 61.792 50.269 1.00 70.10 97 ASP A N 1
ATOM 808 C CA . ASP A 1 103 ? -14.500 61.397 49.126 1.00 73.67 97 ASP A CA 1
ATOM 809 C C . ASP A 1 103 ? -14.786 59.895 49.041 1.00 70.78 97 ASP A C 1
ATOM 810 O O . ASP A 1 103 ? -15.832 59.482 48.527 1.00 69.03 97 ASP A O 1
ATOM 815 N N . ILE A 1 104 ? -13.858 59.090 49.551 1.00 68.50 98 ILE A N 1
ATOM 816 C CA . ILE A 1 104 ? -14.050 57.647 49.608 1.00 69.20 98 ILE A CA 1
ATOM 817 C C . ILE A 1 104 ? -15.226 57.305 50.531 1.00 68.11 98 ILE A C 1
ATOM 818 O O . ILE A 1 104 ? -16.094 56.499 50.169 1.00 69.61 98 ILE A O 1
ATOM 823 N N . ASP A 1 105 ? -15.261 57.951 51.696 1.00 61.84 99 ASP A N 1
ATOM 824 C CA . ASP A 1 105 ? -16.379 57.857 52.625 1.00 60.80 99 ASP A CA 1
ATOM 825 C C . ASP A 1 105 ? -17.707 58.281 51.967 1.00 62.94 99 ASP A C 1
ATOM 826 O O . ASP A 1 105 ? -18.731 57.608 52.118 1.00 60.22 99 ASP A O 1
ATOM 831 N N . LYS A 1 106 ? -17.663 59.407 51.252 1.00 65.77 100 LYS A N 1
ATOM 832 C CA . LYS A 1 106 ? -18.826 60.010 50.590 1.00 73.86 100 LYS A CA 1
ATOM 833 C C . LYS A 1 106 ? -19.563 59.063 49.631 1.00 76.17 100 LYS A C 1
ATOM 834 O O . LYS A 1 106 ? -20.780 58.918 49.718 1.00 77.65 100 LYS A O 1
ATOM 840 N N . ARG A 1 107 ? -18.814 58.423 48.736 1.00 79.79 101 ARG A N 1
ATOM 841 C CA . ARG A 1 107 ? -19.374 57.487 47.763 1.00 85.17 101 ARG A CA 1
ATOM 842 C C . ARG A 1 107 ? -19.780 56.145 48.382 1.00 83.94 101 ARG A C 1
ATOM 843 O O . ARG A 1 107 ? -20.747 55.526 47.943 1.00 87.39 101 ARG A O 1
ATOM 851 N N . THR A 1 108 ? -19.051 55.696 49.399 1.00 82.41 102 THR A N 1
ATOM 852 C CA . THR A 1 108 ? -19.272 54.356 49.954 1.00 80.75 102 THR A CA 1
ATOM 853 C C . THR A 1 108 ? -20.316 54.299 51.090 1.00 80.20 102 THR A C 1
ATOM 854 O O . THR A 1 108 ? -20.844 53.228 51.398 1.00 80.95 102 THR A O 1
ATOM 858 N N . GLY A 1 109 ? -20.620 55.446 51.695 1.00 77.11 103 GLY A N 1
ATOM 859 C CA . GLY A 1 109 ? -21.449 55.489 52.902 1.00 75.25 103 GLY A CA 1
ATOM 860 C C . GLY A 1 109 ? -20.652 55.213 54.174 1.00 73.37 103 GLY A C 1
ATOM 861 O O . GLY A 1 109 ? -21.226 54.895 55.222 1.00 71.92 103 GLY A O 1
ATOM 862 N N . TYR A 1 110 ? -19.326 55.344 54.080 1.00 68.08 104 TYR A N 1
ATOM 863 C CA . TYR A 1 110 ? -18.412 55.018 55.183 1.00 61.11 104 TYR A CA 1
ATOM 864 C C . TYR A 1 110 ? -17.987 56.254 55.996 1.00 58.45 104 TYR A C 1
ATOM 865 O O . TYR A 1 110 ? -18.054 57.381 55.488 1.00 59.87 104 TYR A O 1
ATOM 874 N N . ARG A 1 111 ? -17.604 56.051 57.264 1.00 52.54 105 ARG A N 1
ATOM 875 C CA . ARG A 1 111 ? -17.061 57.130 58.112 1.00 50.38 105 ARG A CA 1
ATOM 876 C C . ARG A 1 111 ? -15.745 56.640 58.711 1.00 47.14 105 ARG A C 1
ATOM 877 O O . ARG A 1 111 ? -15.719 55.831 59.632 1.00 45.96 105 ARG A O 1
ATOM 885 N N . THR A 1 112 ? -14.656 57.096 58.121 1.00 46.28 106 THR A N 1
ATOM 886 C CA . THR A 1 112 ? -13.328 56.706 58.548 1.00 46.74 106 THR A CA 1
ATOM 887 C C . THR A 1 112 ? -12.997 57.446 59.845 1.00 46.24 106 THR A C 1
ATOM 888 O O . THR A 1 112 ? -13.171 58.649 59.926 1.00 47.08 106 THR A O 1
ATOM 892 N N . ARG A 1 113 ? -12.553 56.724 60.866 1.00 47.36 107 ARG A N 1
ATOM 893 C CA . ARG A 1 113 ? -12.145 57.397 62.108 1.00 49.33 107 ARG A CA 1
ATOM 894 C C . ARG A 1 113 ? -10.622 57.287 62.313 1.00 44.98 107 ARG A C 1
ATOM 895 O O . ARG A 1 113 ? -9.884 58.257 62.134 1.00 41.41 107 ARG A O 1
ATOM 903 N N . THR A 1 114 ? -10.161 56.093 62.639 1.00 37.43 108 THR A N 1
ATOM 904 C CA . THR A 1 114 ? -8.747 55.903 62.908 1.00 39.84 108 THR A CA 1
ATOM 905 C C . THR A 1 114 ? -8.063 55.307 61.665 1.00 40.38 108 THR A C 1
ATOM 906 O O . THR A 1 114 ? -8.622 54.415 60.998 1.00 38.57 108 THR A O 1
ATOM 910 N N . ILE A 1 115 ? -6.859 55.794 61.368 1.00 40.52 109 ILE A N 1
ATOM 911 C CA . ILE A 1 115 ? -6.041 55.255 60.284 1.00 39.40 109 ILE A CA 1
ATOM 912 C C . ILE A 1 115 ? -4.626 54.974 60.787 1.00 38.03 109 ILE A C 1
ATOM 913 O O . ILE A 1 115 ? -3.993 55.844 61.330 1.00 38.31 109 ILE A O 1
ATOM 918 N N . LEU A 1 116 ? -4.160 53.738 60.649 1.00 37.35 110 LEU A N 1
ATOM 919 C CA . LEU A 1 116 ? -2.761 53.443 60.859 1.00 37.34 110 LEU A CA 1
ATOM 920 C C . LEU A 1 116 ? -2.151 52.944 59.532 1.00 37.65 110 LEU A C 1
ATOM 921 O O . LEU A 1 116 ? -2.646 51.990 58.952 1.00 37.80 110 LEU A O 1
ATOM 926 N N . ALA A 1 117 ? -1.074 53.588 59.072 1.00 38.85 111 ALA A N 1
ATOM 927 C CA . ALA A 1 117 ? -0.433 53.231 57.784 1.00 40.34 111 ALA A CA 1
ATOM 928 C C . ALA A 1 117 ? 1.091 53.076 57.973 1.00 39.90 111 ALA A C 1
ATOM 929 O O . ALA A 1 117 ? 1.746 53.971 58.521 1.00 38.89 111 ALA A O 1
ATOM 931 N N . VAL A 1 118 ? 1.637 51.938 57.548 1.00 39.31 112 VAL A N 1
ATOM 932 C CA . VAL A 1 118 ? 3.075 51.670 57.689 1.00 39.55 112 VAL A CA 1
ATOM 933 C C . VAL A 1 118 ? 3.668 51.320 56.305 1.00 40.94 112 VAL A C 1
ATOM 934 O O . VAL A 1 118 ? 2.938 50.834 55.428 1.00 38.15 112 VAL A O 1
ATOM 938 N N . PRO A 1 119 ? 4.988 51.562 56.106 1.00 40.29 113 PRO A N 1
ATOM 939 C CA . PRO A 1 119 ? 5.640 51.193 54.825 1.00 39.70 113 PRO A CA 1
ATOM 940 C C . PRO A 1 119 ? 5.830 49.705 54.654 1.00 38.99 113 PRO A C 1
ATOM 941 O O . PRO A 1 119 ? 5.908 48.965 55.643 1.00 39.21 113 PRO A O 1
ATOM 945 N N . LEU A 1 120 ? 5.839 49.252 53.403 1.00 37.77 114 LEU A N 1
ATOM 946 C CA . LEU A 1 120 ? 6.260 47.885 53.085 1.00 39.15 114 LEU A CA 1
ATOM 947 C C . LEU A 1 120 ? 7.626 48.042 52.427 1.00 40.97 114 LEU A C 1
ATOM 948 O O . LEU A 1 120 ? 7.805 48.975 51.650 1.00 38.64 114 LEU A O 1
ATOM 953 N N . PHE A 1 121 ? 8.572 47.146 52.741 1.00 42.88 115 PHE A N 1
ATOM 954 C CA . PHE A 1 121 ? 9.953 47.236 52.210 1.00 44.34 115 PHE A CA 1
ATOM 955 C C . PHE A 1 121 ? 10.268 45.956 51.504 1.00 45.19 115 PHE A C 1
ATOM 956 O O . PHE A 1 121 ? 9.861 44.910 51.980 1.00 45.60 115 PHE A O 1
ATOM 964 N N . ASP A 1 122 ? 11.015 46.007 50.394 1.00 49.72 116 ASP A N 1
ATOM 965 C CA . ASP A 1 122 ? 11.525 44.763 49.784 1.00 51.58 116 ASP A CA 1
ATOM 966 C C . ASP A 1 122 ? 12.828 44.289 50.466 1.00 54.51 116 ASP A C 1
ATOM 967 O O . ASP A 1 122 ? 13.353 44.995 51.326 1.00 52.41 116 ASP A O 1
ATOM 972 N N . ARG A 1 123 ? 13.335 43.106 50.089 1.00 58.78 117 ARG A N 1
ATOM 973 C CA . ARG A 1 123 ? 14.585 42.583 50.695 1.00 66.40 117 ARG A CA 1
ATOM 974 C C . ARG A 1 123 ? 15.730 43.590 50.539 1.00 68.65 117 ARG A C 1
ATOM 975 O O . ARG A 1 123 ? 16.366 43.966 51.531 1.00 72.96 117 ARG A O 1
ATOM 983 N N . LYS A 1 124 ? 15.918 44.078 49.311 1.00 66.53 118 LYS A N 1
ATOM 984 C CA . LYS A 1 124 ? 16.828 45.200 49.008 1.00 68.95 118 LYS A CA 1
ATOM 985 C C . LYS A 1 124 ? 16.653 46.464 49.878 1.00 64.57 118 LYS A C 1
ATOM 986 O O . LYS A 1 124 ? 17.474 47.377 49.788 1.00 62.46 118 LYS A O 1
ATOM 992 N N . GLN A 1 125 ? 15.577 46.527 50.672 1.00 61.96 119 GLN A N 1
ATOM 993 C CA . GLN A 1 125 ? 15.303 47.638 51.639 1.00 62.61 119 GLN A CA 1
ATOM 994 C C . GLN A 1 125 ? 14.613 48.920 51.107 1.00 58.46 119 GLN A C 1
ATOM 995 O O . GLN A 1 125 ? 14.429 49.892 51.847 1.00 57.81 119 GLN A O 1
ATOM 1001 N N . ASN A 1 126 ? 14.198 48.904 49.844 1.00 55.11 120 ASN A N 1
ATOM 1002 C CA . ASN A 1 126 ? 13.442 50.017 49.251 1.00 54.56 120 ASN A CA 1
ATOM 1003 C C . ASN A 1 126 ? 11.963 49.978 49.663 1.00 49.88 120 ASN A C 1
ATOM 1004 O O . ASN A 1 126 ? 11.418 48.903 49.834 1.00 47.14 120 ASN A O 1
ATOM 1009 N N . ILE A 1 127 ? 11.331 51.143 49.814 1.00 50.41 121 ILE A N 1
ATOM 1010 C CA . ILE A 1 127 ? 9.881 51.238 50.070 1.00 49.58 121 ILE A CA 1
ATOM 1011 C C . ILE A 1 127 ? 9.117 50.886 48.795 1.00 47.85 121 ILE A C 1
ATOM 1012 O O . ILE A 1 127 ? 9.271 51.549 47.786 1.00 49.42 121 ILE A O 1
ATOM 1017 N N . ILE A 1 128 ? 8.317 49.835 48.844 1.00 45.07 122 ILE A N 1
ATOM 1018 C CA . ILE A 1 128 ? 7.586 49.361 47.668 1.00 45.42 122 ILE A CA 1
ATOM 1019 C C . ILE A 1 128 ? 6.064 49.596 47.786 1.00 45.28 122 ILE A C 1
ATOM 1020 O O . ILE A 1 128 ? 5.314 49.317 46.853 1.00 43.08 122 ILE A O 1
ATOM 1025 N N . GLY A 1 129 ? 5.615 50.089 48.938 1.00 43.93 123 GLY A N 1
ATOM 1026 C CA . GLY A 1 129 ? 4.177 50.271 49.191 1.00 42.50 123 GLY A CA 1
ATOM 1027 C C . GLY A 1 129 ? 3.809 50.655 50.619 1.00 42.30 123 GLY A C 1
ATOM 1028 O O . GLY A 1 129 ? 4.662 51.116 51.394 1.00 41.09 123 GLY A O 1
ATOM 1029 N N . VAL A 1 130 ? 2.529 50.475 50.955 1.00 40.55 124 VAL A N 1
ATOM 1030 C CA . VAL A 1 130 ? 1.952 50.946 52.219 1.00 38.76 124 VAL A CA 1
ATOM 1031 C C . VAL A 1 130 ? 0.898 49.950 52.666 1.00 39.77 124 VAL A C 1
ATOM 1032 O O . VAL A 1 130 ? 0.086 49.494 51.839 1.00 39.69 124 VAL A O 1
ATOM 1036 N N . PHE A 1 131 ? 0.926 49.580 53.952 1.00 37.46 125 PHE A N 1
ATOM 1037 C CA . PHE A 1 131 ? -0.111 48.741 54.532 1.00 37.19 125 PHE A CA 1
ATOM 1038 C C . PHE A 1 131 ? -0.919 49.643 55.481 1.00 38.96 125 PHE A C 1
ATOM 1039 O O . PHE A 1 131 ? -0.377 50.259 56.407 1.00 37.63 125 PHE A O 1
ATOM 1047 N N . GLN A 1 132 ? -2.223 49.746 55.236 1.00 39.24 126 GLN A N 1
ATOM 1048 C CA . GLN A 1 132 ? -3.047 50.674 55.991 1.00 36.50 126 GLN A CA 1
ATOM 1049 C C . GLN A 1 132 ? -4.183 49.915 56.646 1.00 37.48 126 GLN A C 1
ATOM 1050 O O . GLN A 1 132 ? -4.761 49.032 56.022 1.00 36.03 126 GLN A O 1
ATOM 1056 N N . VAL A 1 133 ? -4.439 50.194 57.927 1.00 36.32 127 VAL A N 1
ATOM 1057 C CA A VAL A 1 133 ? -5.549 49.589 58.671 0.58 35.96 127 VAL A CA 1
ATOM 1058 C CA B VAL A 1 133 ? -5.605 49.609 58.613 0.42 35.34 127 VAL A CA 1
ATOM 1059 C C . VAL A 1 133 ? -6.483 50.723 59.138 1.00 36.44 127 VAL A C 1
ATOM 1060 O O . VAL A 1 133 ? -6.004 51.789 59.510 1.00 35.65 127 VAL A O 1
ATOM 1067 N N . ILE A 1 134 ? -7.799 50.503 59.103 1.00 36.30 128 ILE A N 1
ATOM 1068 C CA . ILE A 1 134 ? -8.731 51.580 59.409 1.00 37.84 128 ILE A CA 1
ATOM 1069 C C . ILE A 1 134 ? -9.798 51.120 60.403 1.00 34.50 128 ILE A C 1
ATOM 1070 O O . ILE A 1 134 ? -10.243 49.983 60.361 1.00 33.17 128 ILE A O 1
ATOM 1075 N N . ASN A 1 135 ? -10.175 52.011 61.301 1.00 33.71 129 ASN A N 1
ATOM 1076 C CA . ASN A 1 135 ? -11.361 51.807 62.184 1.00 35.77 129 ASN A CA 1
ATOM 1077 C C . ASN A 1 135 ? -11.190 50.632 63.130 1.00 34.99 129 ASN A C 1
ATOM 1078 O O . ASN A 1 135 ? -11.846 49.573 63.008 1.00 34.10 129 ASN A O 1
ATOM 1083 N N . LYS A 1 136 ? -10.225 50.799 64.038 1.00 36.39 130 LYS A N 1
ATOM 1084 C CA . LYS A 1 136 ? -10.035 49.807 65.084 1.00 37.13 130 LYS A CA 1
ATOM 1085 C C . LYS A 1 136 ? -11.399 49.656 65.788 1.00 34.41 130 LYS A C 1
ATOM 1086 O O . LYS A 1 136 ? -12.035 50.641 66.070 1.00 32.58 130 LYS A O 1
ATOM 1092 N N . LEU A 1 137 ? -11.795 48.421 66.075 1.00 34.36 131 LEU A N 1
ATOM 1093 C CA . LEU A 1 137 ? -13.137 48.089 66.557 1.00 37.17 131 LEU A CA 1
ATOM 1094 C C . LEU A 1 137 ? -13.437 48.464 68.017 1.00 41.28 131 LEU A C 1
ATOM 1095 O O . LEU A 1 137 ? -14.587 48.352 68.464 1.00 38.91 131 LEU A O 1
ATOM 1100 N N . THR A 1 138 ? -12.423 48.941 68.746 1.00 40.81 132 THR A N 1
ATOM 1101 C CA . THR A 1 138 ? -12.650 49.600 70.036 1.00 41.44 132 THR A CA 1
ATOM 1102 C C . THR A 1 138 ? -13.260 50.975 69.837 1.00 43.04 132 THR A C 1
ATOM 1103 O O . THR A 1 138 ? -13.685 51.634 70.800 1.00 40.17 132 THR A O 1
ATOM 1107 N N . ASN A 1 139 ? -13.270 51.441 68.590 1.00 42.18 133 ASN A N 1
ATOM 1108 C CA . ASN A 1 139 ? -13.683 52.815 68.307 1.00 40.43 133 ASN A CA 1
ATOM 1109 C C . ASN A 1 139 ? -12.749 53.841 68.943 1.00 40.85 133 ASN A C 1
ATOM 1110 O O . ASN A 1 139 ? -13.116 55.011 69.129 1.00 38.16 133 ASN A O 1
ATOM 1115 N N . SER A 1 140 ? -11.532 53.406 69.251 1.00 38.04 134 SER A N 1
ATOM 1116 C CA . SER A 1 140 ? -10.537 54.262 69.864 1.00 38.78 134 SER A CA 1
ATOM 1117 C C . SER A 1 140 ? -9.214 54.098 69.075 1.00 38.80 134 SER A C 1
ATOM 1118 O O . SER A 1 140 ? -9.191 53.406 68.056 1.00 38.08 134 SER A O 1
ATOM 1121 N N . VAL A 1 141 ? -8.136 54.704 69.566 1.00 39.86 135 VAL A N 1
ATOM 1122 C CA . VAL A 1 141 ? -6.883 54.838 68.805 1.00 38.18 135 VAL A CA 1
ATOM 1123 C C . VAL A 1 141 ? -6.201 53.510 68.544 1.00 36.97 135 VAL A C 1
ATOM 1124 O O . VAL A 1 141 ? -6.407 52.529 69.254 1.00 38.67 135 VAL A O 1
ATOM 1128 N N . PHE A 1 142 ? -5.392 53.459 67.489 1.00 38.11 136 PHE A N 1
ATOM 1129 C CA . PHE A 1 142 ? -4.436 52.355 67.367 1.00 34.40 136 PHE A CA 1
ATOM 1130 C C . PHE A 1 142 ? -3.342 52.653 68.399 1.00 33.63 136 PHE A C 1
ATOM 1131 O O . PHE A 1 142 ? -2.948 53.813 68.564 1.00 33.85 136 PHE A O 1
ATOM 1139 N N . THR A 1 143 ? -2.936 51.651 69.162 1.00 33.23 137 THR A N 1
ATOM 1140 C CA . THR A 1 143 ? -1.962 51.895 70.251 1.00 35.29 137 THR A CA 1
ATOM 1141 C C . THR A 1 143 ? -0.534 51.580 69.805 1.00 37.78 137 THR A C 1
ATOM 1142 O O . THR A 1 143 ? -0.326 50.983 68.754 1.00 33.53 137 THR A O 1
ATOM 1146 N N . GLU A 1 144 ? 0.440 51.916 70.649 1.00 39.78 138 GLU A N 1
ATOM 1147 C CA . GLU A 1 144 ? 1.816 51.528 70.380 1.00 41.68 138 GLU A CA 1
ATOM 1148 C C . GLU A 1 144 ? 1.944 50.039 70.194 1.00 39.09 138 GLU A C 1
ATOM 1149 O O . GLU A 1 144 ? 2.702 49.569 69.330 1.00 39.56 138 GLU A O 1
ATOM 1155 N N . GLU A 1 145 ? 1.184 49.264 70.961 1.00 38.17 139 GLU A N 1
ATOM 1156 C CA . GLU A 1 145 ? 1.225 47.811 70.777 1.00 39.51 139 GLU A CA 1
ATOM 1157 C C . GLU A 1 145 ? 0.627 47.414 69.411 1.00 39.21 139 GLU A C 1
ATOM 1158 O O . GLU A 1 145 ? 1.087 46.460 68.789 1.00 37.83 139 GLU A O 1
ATOM 1164 N N . ASP A 1 146 ? -0.393 48.148 68.942 1.00 37.11 140 ASP A N 1
ATOM 1165 C CA . ASP A 1 146 ? -0.980 47.858 67.625 1.00 38.00 140 ASP A CA 1
ATOM 1166 C C . ASP A 1 146 ? 0.036 48.165 66.517 1.00 34.90 140 ASP A C 1
ATOM 1167 O O . ASP A 1 146 ? 0.130 47.405 65.590 1.00 32.94 140 ASP A O 1
ATOM 1172 N N . ILE A 1 147 ? 0.750 49.281 66.633 1.00 33.69 141 ILE A N 1
ATOM 1173 C CA . ILE A 1 147 ? 1.810 49.640 65.671 1.00 37.66 141 ILE A CA 1
ATOM 1174 C C . ILE A 1 147 ? 2.832 48.515 65.580 1.00 39.18 141 ILE A C 1
ATOM 1175 O O . ILE A 1 147 ? 3.206 48.076 64.494 1.00 39.43 141 ILE A O 1
ATOM 1180 N N . GLU A 1 148 ? 3.231 48.001 66.733 1.00 41.54 142 GLU A N 1
ATOM 1181 C CA . GLU A 1 148 ? 4.236 46.959 66.776 1.00 42.86 142 GLU A CA 1
ATOM 1182 C C . GLU A 1 148 ? 3.752 45.675 66.098 1.00 42.61 142 GLU A C 1
ATOM 1183 O O . GLU A 1 148 ? 4.478 45.058 65.300 1.00 42.96 142 GLU A O 1
ATOM 1189 N N . LEU A 1 149 ? 2.530 45.248 66.415 1.00 39.21 143 LEU A N 1
ATOM 1190 C CA . LEU A 1 149 ? 1.930 44.126 65.709 1.00 38.68 143 LEU A CA 1
ATOM 1191 C C . LEU A 1 149 ? 1.857 44.353 64.170 1.00 37.01 143 LEU A C 1
ATOM 1192 O O . LEU A 1 149 ? 2.126 43.438 63.406 1.00 34.76 143 LEU A O 1
ATOM 1197 N N . LEU A 1 150 ? 1.481 45.553 63.743 1.00 32.55 144 LEU A N 1
ATOM 1198 C CA . LEU A 1 150 ? 1.337 45.847 62.316 1.00 34.20 144 LEU A CA 1
ATOM 1199 C C . LEU A 1 150 ? 2.722 45.873 61.608 1.00 36.16 144 LEU A C 1
ATOM 1200 O O . LEU A 1 150 ? 2.819 45.566 60.411 1.00 36.58 144 LEU A O 1
ATOM 1205 N N . ARG A 1 151 ? 3.774 46.220 62.345 1.00 36.69 145 ARG A N 1
ATOM 1206 C CA . ARG A 1 151 ? 5.147 46.080 61.809 1.00 38.30 145 ARG A CA 1
ATOM 1207 C C . ARG A 1 151 ? 5.490 44.631 61.516 1.00 34.74 145 ARG A C 1
ATOM 1208 O O . ARG A 1 151 ? 6.091 44.323 60.474 1.00 34.76 145 ARG A O 1
ATOM 1216 N N . HIS A 1 152 ? 5.094 43.716 62.389 1.00 34.22 146 HIS A N 1
ATOM 1217 C CA . HIS A 1 152 ? 5.289 42.301 62.075 1.00 33.08 146 HIS A CA 1
ATOM 1218 C C . HIS A 1 152 ? 4.416 41.797 60.938 1.00 34.30 146 HIS A C 1
ATOM 1219 O O . HIS A 1 152 ? 4.856 40.961 60.115 1.00 34.46 146 HIS A O 1
ATOM 1226 N N . ILE A 1 153 ? 3.157 42.226 60.900 1.00 32.99 147 ILE A N 1
ATOM 1227 C CA . ILE A 1 153 ? 2.278 41.830 59.787 1.00 33.36 147 ILE A CA 1
ATOM 1228 C C . ILE A 1 153 ? 2.866 42.361 58.455 1.00 33.57 147 ILE A C 1
ATOM 1229 O O . ILE A 1 153 ? 2.831 41.691 57.440 1.00 34.54 147 ILE A O 1
ATOM 1234 N N . SER A 1 154 ? 3.363 43.586 58.487 1.00 34.74 148 SER A N 1
ATOM 1235 C CA . SER A 1 154 ? 3.914 44.257 57.329 1.00 37.93 148 SER A CA 1
ATOM 1236 C C . SER A 1 154 ? 5.116 43.516 56.707 1.00 38.82 148 SER A C 1
ATOM 1237 O O . SER A 1 154 ? 5.238 43.456 55.487 1.00 35.06 148 SER A O 1
ATOM 1240 N N . LEU A 1 155 ? 5.984 42.959 57.558 1.00 38.06 149 LEU A N 1
ATOM 1241 C CA . LEU A 1 155 ? 7.125 42.169 57.130 1.00 41.42 149 LEU A CA 1
ATOM 1242 C C . LEU A 1 155 ? 6.643 40.858 56.492 1.00 41.39 149 LEU A C 1
ATOM 1243 O O . LEU A 1 155 ? 7.197 40.387 55.486 1.00 33.92 149 LEU A O 1
ATOM 1248 N N . TYR A 1 156 ? 5.593 40.279 57.070 1.00 36.90 150 TYR A N 1
ATOM 1249 C CA . TYR A 1 156 ? 5.022 39.067 56.510 1.00 37.78 150 TYR A CA 1
ATOM 1250 C C . TYR A 1 156 ? 4.346 39.390 55.162 1.00 36.01 150 TYR A C 1
ATOM 1251 O O . TYR A 1 156 ? 4.487 38.641 54.194 1.00 37.28 150 TYR A O 1
ATOM 1260 N N . ALA A 1 157 ? 3.684 40.532 55.086 1.00 34.56 151 ALA A N 1
ATOM 1261 C CA . ALA A 1 157 ? 3.069 40.935 53.832 1.00 35.08 151 ALA A CA 1
ATOM 1262 C C . ALA A 1 157 ? 4.154 41.152 52.751 1.00 36.07 151 ALA A C 1
ATOM 1263 O O . ALA A 1 157 ? 4.037 40.608 51.667 1.00 36.07 151 ALA A O 1
ATOM 1265 N N . SER A 1 158 ? 5.169 41.966 53.046 1.00 34.39 152 SER A N 1
ATOM 1266 C CA . SER A 1 158 ? 6.328 42.128 52.147 1.00 37.65 152 SER A CA 1
ATOM 1267 C C . SER A 1 158 ? 6.862 40.816 51.582 1.00 37.84 152 SER A C 1
ATOM 1268 O O . SER A 1 158 ? 7.046 40.695 50.370 1.00 39.28 152 SER A O 1
ATOM 1271 N N . SER A 1 159 ? 7.114 39.847 52.454 1.00 37.04 153 SER A N 1
ATOM 1272 C CA . SER A 1 159 ? 7.688 38.584 52.018 1.00 40.59 153 SER A CA 1
ATOM 1273 C C . SER A 1 159 ? 6.753 37.811 51.108 1.00 40.63 153 SER A C 1
ATOM 1274 O O . SER A 1 159 ? 7.212 37.208 50.130 1.00 38.23 153 SER A O 1
ATOM 1277 N N . THR A 1 160 ? 5.456 37.788 51.415 1.00 37.98 154 THR A N 1
ATOM 1278 C CA . THR A 1 160 ? 4.578 36.925 50.621 1.00 39.63 154 THR A CA 1
ATOM 1279 C C . THR A 1 160 ? 4.298 37.591 49.278 1.00 38.81 154 THR A C 1
ATOM 1280 O O . THR A 1 160 ? 4.157 36.916 48.271 1.00 40.83 154 THR A O 1
ATOM 1284 N N . ILE A 1 161 ? 4.224 38.917 49.282 1.00 36.27 155 ILE A N 1
ATOM 1285 C CA . ILE A 1 161 ? 4.016 39.695 48.072 1.00 38.39 155 ILE A CA 1
ATOM 1286 C C . ILE A 1 161 ? 5.227 39.563 47.119 1.00 42.71 155 ILE A C 1
ATOM 1287 O O . ILE A 1 161 ? 5.050 39.252 45.946 1.00 43.11 155 ILE A O 1
ATOM 1292 N N . GLU A 1 162 ? 6.438 39.789 47.630 1.00 43.87 156 GLU A N 1
ATOM 1293 C CA . GLU A 1 162 ? 7.661 39.605 46.832 1.00 49.31 156 GLU A CA 1
ATOM 1294 C C . GLU A 1 162 ? 7.720 38.181 46.273 1.00 47.24 156 GLU A C 1
ATOM 1295 O O . GLU A 1 162 ? 7.998 37.966 45.097 1.00 48.48 156 GLU A O 1
ATOM 1301 N N . ASN A 1 163 ? 7.408 37.209 47.111 1.00 46.03 157 ASN A N 1
ATOM 1302 C CA . ASN A 1 163 ? 7.324 35.836 46.669 1.00 46.44 157 ASN A CA 1
ATOM 1303 C C . ASN A 1 163 ? 6.286 35.630 45.521 1.00 47.86 157 ASN A C 1
ATOM 1304 O O . ASN A 1 163 ? 6.554 34.912 44.548 1.00 44.90 157 ASN A O 1
ATOM 1309 N N . ALA A 1 164 ? 5.116 36.272 45.623 1.00 44.55 158 ALA A N 1
ATOM 1310 C CA . ALA A 1 164 ? 4.063 36.040 44.631 1.00 42.69 158 ALA A CA 1
ATOM 1311 C C . ALA A 1 164 ? 4.466 36.701 43.317 1.00 41.25 158 ALA A C 1
ATOM 1312 O O . ALA A 1 164 ? 4.218 36.156 42.256 1.00 41.26 158 ALA A O 1
ATOM 1314 N N . ILE A 1 165 ? 5.082 37.878 43.402 1.00 41.16 159 ILE A N 1
ATOM 1315 C CA . ILE A 1 165 ? 5.622 38.556 42.233 1.00 44.42 159 ILE A CA 1
ATOM 1316 C C . ILE A 1 165 ? 6.725 37.711 41.541 1.00 46.45 159 ILE A C 1
ATOM 1317 O O . ILE A 1 165 ? 6.705 37.534 40.319 1.00 47.87 159 ILE A O 1
ATOM 1322 N N . LEU A 1 166 ? 7.634 37.137 42.327 1.00 51.28 160 LEU A N 1
ATOM 1323 C CA . LEU A 1 166 ? 8.677 36.223 41.802 1.00 51.75 160 LEU A CA 1
ATOM 1324 C C . LEU A 1 166 ? 8.010 35.082 41.054 1.00 49.57 160 LEU A C 1
ATOM 1325 O O . LEU A 1 166 ? 8.406 34.715 39.934 1.00 45.34 160 LEU A O 1
ATOM 1330 N N . TYR A 1 167 ? 6.976 34.524 41.665 1.00 48.23 161 TYR A N 1
ATOM 1331 C CA . TYR A 1 167 ? 6.314 33.379 41.061 1.00 48.17 161 TYR A CA 1
ATOM 1332 C C . TYR A 1 167 ? 5.653 33.771 39.718 1.00 46.19 161 TYR A C 1
ATOM 1333 O O . TYR A 1 167 ? 5.769 33.037 38.728 1.00 41.70 161 TYR A O 1
ATOM 1342 N N . GLU A 1 168 ? 5.023 34.948 39.683 1.00 47.04 162 GLU A N 1
ATOM 1343 C CA . GLU A 1 168 ? 4.417 35.448 38.453 1.00 48.41 162 GLU A CA 1
ATOM 1344 C C . GLU A 1 168 ? 5.443 35.771 37.352 1.00 45.08 162 GLU A C 1
ATOM 1345 O O . GLU A 1 168 ? 5.148 35.581 36.190 1.00 41.72 162 GLU A O 1
ATOM 1351 N N . LYS A 1 169 ? 6.616 36.277 37.734 1.00 45.25 163 LYS A N 1
ATOM 1352 C CA . LYS A 1 169 ? 7.695 36.543 36.784 1.00 45.82 163 LYS A CA 1
ATOM 1353 C C . LYS A 1 169 ? 8.144 35.268 36.139 1.00 42.19 163 LYS A C 1
ATOM 1354 O O . LYS A 1 169 ? 8.288 35.208 34.928 1.00 45.98 163 LYS A O 1
ATOM 1360 N N . LEU A 1 170 ? 8.375 34.247 36.957 1.00 40.97 164 LEU A N 1
ATOM 1361 C CA . LEU A 1 170 ? 8.792 32.951 36.470 1.00 39.32 164 LEU A CA 1
ATOM 1362 C C . LEU A 1 170 ? 7.766 32.369 35.500 1.00 39.12 164 LEU A C 1
ATOM 1363 O O . LEU A 1 170 ? 8.124 31.893 34.414 1.00 36.41 164 LEU A O 1
ATOM 1368 N N . LYS A 1 171 ? 6.488 32.381 35.887 1.00 39.46 165 LYS A N 1
ATOM 1369 C CA . LYS A 1 171 ? 5.443 31.813 35.040 1.00 38.28 165 LYS A CA 1
ATOM 1370 C C . LYS A 1 171 ? 5.350 32.501 33.709 1.00 35.13 165 LYS A C 1
ATOM 1371 O O . LYS A 1 171 ? 5.157 31.868 32.712 1.00 33.98 165 LYS A O 1
ATOM 1377 N N . LYS A 1 172 ? 5.410 33.818 33.724 1.00 37.08 166 LYS A N 1
ATOM 1378 C CA . LYS A 1 172 ? 5.338 34.619 32.525 1.00 38.77 166 LYS A CA 1
ATOM 1379 C C . LYS A 1 172 ? 6.582 34.393 31.615 1.00 38.02 166 LYS A C 1
ATOM 1380 O O . LYS A 1 172 ? 6.464 34.273 30.376 1.00 36.51 166 LYS A O 1
ATOM 1386 N N . ALA A 1 173 ? 7.760 34.309 32.235 1.00 35.04 167 ALA A N 1
ATOM 1387 C CA . ALA A 1 173 ? 9.005 34.053 31.474 1.00 34.15 167 ALA A CA 1
ATOM 1388 C C . ALA A 1 173 ? 8.951 32.693 30.825 1.00 33.09 167 ALA A C 1
ATOM 1389 O O . ALA A 1 173 ? 9.401 32.525 29.681 1.00 33.34 167 ALA A O 1
ATOM 1391 N N . HIS A 1 174 ? 8.401 31.717 31.553 1.00 32.55 168 HIS A N 1
ATOM 1392 C CA . HIS A 1 174 ? 8.287 30.319 31.085 1.00 32.29 168 HIS A CA 1
ATOM 1393 C C . HIS A 1 174 ? 7.368 30.218 29.863 1.00 34.60 168 HIS A C 1
ATOM 1394 O O . HIS A 1 174 ? 7.697 29.558 28.862 1.00 31.15 168 HIS A O 1
ATOM 1401 N N . GLU A 1 175 ? 6.202 30.863 29.948 1.00 35.44 169 GLU A N 1
ATOM 1402 C CA . GLU A 1 175 ? 5.289 30.954 28.786 1.00 37.19 169 GLU A CA 1
ATOM 1403 C C . GLU A 1 175 ? 5.902 31.694 27.596 1.00 34.54 169 GLU A C 1
ATOM 1404 O O . GLU A 1 175 ? 5.772 31.223 26.482 1.00 32.38 169 GLU A O 1
ATOM 1410 N N . ASP A 1 176 ? 6.507 32.862 27.848 1.00 36.15 170 ASP A N 1
ATOM 1411 C CA . ASP A 1 176 ? 7.197 33.652 26.820 1.00 42.17 170 ASP A CA 1
ATOM 1412 C C . ASP A 1 176 ? 8.255 32.851 26.044 1.00 41.53 170 ASP A C 1
ATOM 1413 O O . ASP A 1 176 ? 8.337 32.930 24.808 1.00 38.93 170 ASP A O 1
ATOM 1418 N N . VAL A 1 177 ? 9.075 32.118 26.791 1.00 39.66 171 VAL A N 1
ATOM 1419 C CA . VAL A 1 177 ? 10.115 31.247 26.242 1.00 39.41 171 VAL A CA 1
ATOM 1420 C C . VAL A 1 177 ? 9.540 30.183 25.342 1.00 37.71 171 VAL A C 1
ATOM 1421 O O . VAL A 1 177 ? 10.042 29.919 24.226 1.00 34.42 171 VAL A O 1
ATOM 1425 N N . ILE A 1 178 ? 8.530 29.506 25.863 1.00 34.99 172 ILE A N 1
ATOM 1426 C CA . ILE A 1 178 ? 7.942 28.397 25.141 1.00 35.06 172 ILE A CA 1
ATOM 1427 C C . ILE A 1 178 ? 7.286 28.963 23.847 1.00 34.38 172 ILE A C 1
ATOM 1428 O O . ILE A 1 178 ? 7.515 28.425 22.770 1.00 34.15 172 ILE A O 1
ATOM 1433 N N . TYR A 1 179 ? 6.536 30.056 23.960 1.00 34.35 173 TYR A N 1
ATOM 1434 C CA . TYR A 1 179 ? 5.875 30.650 22.800 1.00 35.91 173 TYR A CA 1
ATOM 1435 C C . TYR A 1 179 ? 6.900 31.147 21.744 1.00 36.18 173 TYR A C 1
ATOM 1436 O O . TYR A 1 179 ? 6.714 30.918 20.566 1.00 32.87 173 TYR A O 1
ATOM 1445 N N . ARG A 1 180 ? 7.947 31.837 22.182 1.00 37.81 174 ARG A N 1
ATOM 1446 C CA . ARG A 1 180 ? 8.895 32.451 21.238 1.00 40.27 174 ARG A CA 1
ATOM 1447 C C . ARG A 1 180 ? 9.754 31.423 20.539 1.00 38.44 174 ARG A C 1
ATOM 1448 O O . ARG A 1 180 ? 9.960 31.524 19.324 1.00 38.35 174 ARG A O 1
ATOM 1456 N N . LEU A 1 181 ? 10.261 30.455 21.299 1.00 37.64 175 LEU A N 1
ATOM 1457 C CA . LEU A 1 181 ? 11.128 29.407 20.759 1.00 38.03 175 LEU A CA 1
ATOM 1458 C C . LEU A 1 181 ? 10.344 28.427 19.904 1.00 37.60 175 LEU A C 1
ATOM 1459 O O . LEU A 1 181 ? 10.886 27.806 18.984 1.00 33.40 175 LEU A O 1
ATOM 1464 N N . SER A 1 182 ? 9.068 28.250 20.225 1.00 35.14 176 SER A N 1
ATOM 1465 C CA . SER A 1 182 ? 8.219 27.419 19.398 1.00 34.02 176 SER A CA 1
ATOM 1466 C C . SER A 1 182 ? 8.093 28.068 18.028 1.00 31.52 176 SER A C 1
ATOM 1467 O O . SER A 1 182 ? 7.965 27.383 17.051 1.00 36.30 176 SER A O 1
ATOM 1470 N N . HIS A 1 183 ? 8.121 29.393 17.963 1.00 30.87 177 HIS A N 1
ATOM 1471 C CA . HIS A 1 183 ? 8.038 30.073 16.696 1.00 32.86 177 HIS A CA 1
ATOM 1472 C C . HIS A 1 183 ? 9.419 30.319 16.049 1.00 34.35 177 HIS A C 1
ATOM 1473 O O . HIS A 1 183 ? 9.558 31.216 15.205 1.00 33.10 177 HIS A O 1
ATOM 1480 N N . ALA A 1 184 ? 10.440 29.592 16.499 1.00 34.47 178 ALA A N 1
ATOM 1481 C CA . ALA A 1 184 ? 11.811 29.683 15.911 1.00 37.28 178 ALA A CA 1
ATOM 1482 C C . ALA A 1 184 ? 11.790 29.265 14.431 1.00 38.92 178 ALA A C 1
ATOM 1483 O O . ALA A 1 184 ? 12.691 29.617 13.685 1.00 39.75 178 ALA A O 1
ATOM 1485 N N . THR A 1 185 ? 10.759 28.508 14.039 1.00 40.72 179 THR A N 1
ATOM 1486 C CA . THR A 1 185 ? 10.494 28.106 12.646 1.00 38.63 179 THR A CA 1
ATOM 1487 C C . THR A 1 185 ? 10.059 29.243 11.731 1.00 37.79 179 THR A C 1
ATOM 1488 O O . THR A 1 185 ? 9.828 29.020 10.546 1.00 41.10 179 THR A O 1
ATOM 1492 N N . LYS A 1 186 ? 10.003 30.463 12.246 1.00 35.44 180 LYS A N 1
ATOM 1493 C CA . LYS A 1 186 ? 9.401 31.591 11.527 1.00 38.93 180 LYS A CA 1
ATOM 1494 C C . LYS A 1 186 ? 10.128 32.072 10.255 1.00 42.29 180 LYS A C 1
ATOM 1495 O O . LYS A 1 186 ? 9.554 32.838 9.454 1.00 40.02 180 LYS A O 1
ATOM 1501 N N . PHE A 1 187 ? 11.406 31.723 10.100 1.00 38.79 181 PHE A N 1
ATOM 1502 C CA . PHE A 1 187 ? 12.119 32.151 8.884 1.00 38.31 181 PHE A CA 1
ATOM 1503 C C . PHE A 1 187 ? 11.815 31.240 7.722 1.00 37.35 181 PHE A C 1
ATOM 1504 O O . PHE A 1 187 ? 11.921 31.667 6.582 1.00 41.04 181 PHE A O 1
ATOM 1512 N N . LYS A 1 188 ? 11.447 29.997 8.028 1.00 35.17 182 LYS A N 1
ATOM 1513 C CA . LYS A 1 188 ? 11.269 28.955 7.043 1.00 36.10 182 LYS A CA 1
ATOM 1514 C C . LYS A 1 188 ? 9.869 28.300 6.927 1.00 39.29 182 LYS A C 1
ATOM 1515 O O . LYS A 1 188 ? 9.666 27.416 6.105 1.00 38.86 182 LYS A O 1
ATOM 1521 N N . ASP A 1 189 ? 8.914 28.711 7.749 1.00 40.82 183 ASP A N 1
ATOM 1522 C CA . ASP A 1 189 ? 7.598 28.045 7.777 1.00 42.24 183 ASP A CA 1
ATOM 1523 C C . ASP A 1 189 ? 6.555 29.096 8.076 1.00 42.61 183 ASP A C 1
ATOM 1524 O O . ASP A 1 189 ? 6.828 30.014 8.843 1.00 40.61 183 ASP A O 1
ATOM 1529 N N . PRO A 1 190 ? 5.359 28.995 7.440 1.00 41.19 184 PRO A N 1
ATOM 1530 C CA . PRO A 1 190 ? 4.410 30.094 7.642 1.00 41.49 184 PRO A CA 1
ATOM 1531 C C . PRO A 1 190 ? 3.548 30.047 8.959 1.00 39.42 184 PRO A C 1
ATOM 1532 O O . PRO A 1 190 ? 2.951 31.065 9.298 1.00 40.36 184 PRO A O 1
ATOM 1536 N N . GLU A 1 191 ? 3.507 28.935 9.697 1.00 39.12 185 GLU A N 1
ATOM 1537 C CA . GLU A 1 191 ? 2.676 28.885 10.948 1.00 36.52 185 GLU A CA 1
ATOM 1538 C C . GLU A 1 191 ? 3.010 30.087 11.842 1.00 39.19 185 GLU A C 1
ATOM 1539 O O . GLU A 1 191 ? 4.206 30.356 12.115 1.00 40.08 185 GLU A O 1
ATOM 1545 N N . THR A 1 192 ? 1.980 30.842 12.252 1.00 34.81 186 THR A N 1
ATOM 1546 C CA . THR A 1 192 ? 2.173 32.154 12.900 1.00 33.61 186 THR A CA 1
ATOM 1547 C C . THR A 1 192 ? 2.366 32.027 14.430 1.00 32.25 186 THR A C 1
ATOM 1548 O O . THR A 1 192 ? 2.062 30.986 15.006 1.00 30.11 186 THR A O 1
ATOM 1552 N N . GLN A 1 193 ? 2.816 33.104 15.066 1.00 32.68 187 GLN A N 1
ATOM 1553 C CA . GLN A 1 193 ? 3.026 33.126 16.530 1.00 34.56 187 GLN A CA 1
ATOM 1554 C C . GLN A 1 193 ? 1.671 32.933 17.253 1.00 35.47 187 GLN A C 1
ATOM 1555 O O . GLN A 1 193 ? 1.579 32.171 18.215 1.00 34.25 187 GLN A O 1
ATOM 1561 N N . ASN A 1 194 ? 0.634 33.614 16.769 1.00 34.32 188 ASN A N 1
ATOM 1562 C CA . ASN A 1 194 ? -0.692 33.511 17.421 1.00 36.54 188 ASN A CA 1
ATOM 1563 C C . ASN A 1 194 ? -1.328 32.158 17.260 1.00 34.71 188 ASN A C 1
ATOM 1564 O O . ASN A 1 194 ? -1.985 31.642 18.173 1.00 35.86 188 ASN A O 1
ATOM 1569 N N . HIS A 1 195 ? -1.070 31.523 16.130 1.00 34.09 189 HIS A N 1
ATOM 1570 C CA . HIS A 1 195 ? -1.553 30.164 15.945 1.00 31.89 189 HIS A CA 1
ATOM 1571 C C . HIS A 1 195 ? -0.984 29.250 16.975 1.00 32.52 189 HIS A C 1
ATOM 1572 O O . HIS A 1 195 ? -1.693 28.423 17.569 1.00 34.31 189 HIS A O 1
ATOM 1579 N N . ILE A 1 196 ? 0.337 29.338 17.163 1.00 31.13 190 ILE A N 1
ATOM 1580 C CA . ILE A 1 196 ? 1.057 28.545 18.146 1.00 31.48 190 ILE A CA 1
ATOM 1581 C C . ILE A 1 196 ? 0.493 28.760 19.566 1.00 30.32 190 ILE A C 1
ATOM 1582 O O . ILE A 1 196 ? 0.310 27.808 20.292 1.00 30.41 190 ILE A O 1
ATOM 1587 N N . ILE A 1 197 ? 0.217 30.005 19.938 1.00 29.68 191 ILE A N 1
ATOM 1588 C CA . ILE A 1 197 ? -0.404 30.293 21.208 1.00 31.97 191 ILE A CA 1
ATOM 1589 C C . ILE A 1 197 ? -1.847 29.721 21.282 1.00 35.75 191 ILE A C 1
ATOM 1590 O O . ILE A 1 197 ? -2.185 28.979 22.242 1.00 37.94 191 ILE A O 1
ATOM 1595 N N . ARG A 1 198 ? -2.665 30.002 20.253 1.00 33.52 192 ARG A N 1
ATOM 1596 C CA . ARG A 1 198 ? -4.111 29.639 20.283 1.00 33.50 192 ARG A CA 1
ATOM 1597 C C . ARG A 1 198 ? -4.286 28.137 20.417 1.00 31.63 192 ARG A C 1
ATOM 1598 O O . ARG A 1 198 ? -5.180 27.664 21.113 1.00 31.08 192 ARG A O 1
ATOM 1606 N N . VAL A 1 199 ? -3.419 27.369 19.790 1.00 30.37 193 VAL A N 1
ATOM 1607 C CA . VAL A 1 199 ? -3.606 25.906 19.817 1.00 30.34 193 VAL A CA 1
ATOM 1608 C C . VAL A 1 199 ? -3.473 25.339 21.250 1.00 32.17 193 VAL A C 1
ATOM 1609 O O . VAL A 1 199 ? -4.234 24.440 21.641 1.00 33.96 193 VAL A O 1
ATOM 1613 N N . GLY A 1 200 ? -2.539 25.879 22.040 1.00 30.44 194 GLY A N 1
ATOM 1614 C CA . GLY A 1 200 ? -2.466 25.516 23.453 1.00 31.44 194 GLY A CA 1
ATOM 1615 C C . GLY A 1 200 ? -3.707 25.985 24.238 1.00 31.67 194 GLY A C 1
ATOM 1616 O O . GLY A 1 200 ? -4.154 25.289 25.125 1.00 33.35 194 GLY A O 1
ATOM 1617 N N . LEU A 1 201 ? -4.199 27.186 23.946 1.00 30.65 195 LEU A N 1
ATOM 1618 C CA . LEU A 1 201 ? -5.375 27.737 24.588 1.00 33.22 195 LEU A CA 1
ATOM 1619 C C . LEU A 1 201 ? -6.644 26.924 24.313 1.00 34.64 195 LEU A C 1
ATOM 1620 O O . LEU A 1 201 ? -7.459 26.752 25.236 1.00 36.05 195 LEU A O 1
ATOM 1625 N N . TYR A 1 202 ? -6.811 26.396 23.089 1.00 32.78 196 TYR A N 1
ATOM 1626 C CA . TYR A 1 202 ? -7.937 25.513 22.800 1.00 33.91 196 TYR A CA 1
ATOM 1627 C C . TYR A 1 202 ? -7.765 24.209 23.544 1.00 35.64 196 TYR A C 1
ATOM 1628 O O . TYR A 1 202 ? -8.750 23.638 24.084 1.00 34.62 196 TYR A O 1
ATOM 1637 N N . ALA A 1 203 ? -6.533 23.693 23.555 1.00 33.40 197 ALA A N 1
ATOM 1638 C CA . ALA A 1 203 ? -6.311 22.410 24.216 1.00 34.72 197 ALA A CA 1
ATOM 1639 C C . ALA A 1 203 ? -6.483 22.529 25.748 1.00 34.01 197 ALA A C 1
ATOM 1640 O O . ALA A 1 203 ? -6.863 21.559 26.372 1.00 33.48 197 ALA A O 1
ATOM 1642 N N . GLU A 1 204 ? -6.241 23.720 26.305 1.00 33.08 198 GLU A N 1
ATOM 1643 C CA . GLU A 1 204 ? -6.408 24.001 27.742 1.00 34.93 198 GLU A CA 1
ATOM 1644 C C . GLU A 1 204 ? -7.902 23.881 28.106 1.00 36.77 198 GLU A C 1
ATOM 1645 O O . GLU A 1 204 ? -8.251 23.223 29.084 1.00 41.10 198 GLU A O 1
ATOM 1651 N N . ILE A 1 205 ? -8.771 24.498 27.307 1.00 36.54 199 ILE A N 1
ATOM 1652 C CA . ILE A 1 205 ? -10.243 24.411 27.549 1.00 38.07 199 ILE A CA 1
ATOM 1653 C C . ILE A 1 205 ? -10.696 22.964 27.382 1.00 38.28 199 ILE A C 1
ATOM 1654 O O . ILE A 1 205 ? -11.413 22.418 28.235 1.00 38.85 199 ILE A O 1
ATOM 1659 N N . LEU A 1 206 ? -10.228 22.311 26.324 1.00 36.90 200 LEU A N 1
ATOM 1660 C CA . LEU A 1 206 ? -10.585 20.911 26.078 1.00 37.58 200 LEU A CA 1
ATOM 1661 C C . LEU A 1 206 ? -10.208 19.971 27.238 1.00 39.78 200 LEU A C 1
ATOM 1662 O O . LEU A 1 206 ? -11.026 19.139 27.666 1.00 41.39 200 LEU A O 1
ATOM 1667 N N . ALA A 1 207 ? -8.963 20.086 27.715 1.00 38.53 201 ALA A N 1
ATOM 1668 C CA . ALA A 1 207 ? -8.480 19.316 28.858 1.00 39.09 201 ALA A CA 1
ATOM 1669 C C . ALA A 1 207 ? -9.309 19.591 30.114 1.00 39.93 201 ALA A C 1
ATOM 1670 O O . ALA A 1 207 ? -9.691 18.638 30.794 1.00 40.53 201 ALA A O 1
ATOM 1672 N N . ARG A 1 208 ? -9.575 20.866 30.422 1.00 39.17 202 ARG A N 1
ATOM 1673 C CA . ARG A 1 208 ? -10.384 21.207 31.600 1.00 42.14 202 ARG A CA 1
ATOM 1674 C C . ARG A 1 208 ? -11.763 20.547 31.486 1.00 45.16 202 ARG A C 1
ATOM 1675 O O . ARG A 1 208 ? -12.198 19.791 32.376 1.00 44.50 202 ARG A O 1
ATOM 1683 N N . GLU A 1 209 ? -12.424 20.788 30.353 1.00 44.00 203 GLU A N 1
ATOM 1684 C CA . GLU A 1 209 ? -13.775 20.271 30.111 1.00 46.02 203 GLU A CA 1
ATOM 1685 C C . GLU A 1 209 ? -13.828 18.754 29.995 1.00 46.34 203 GLU A C 1
ATOM 1686 O O . GLU A 1 209 ? -14.884 18.158 30.165 1.00 48.64 203 GLU A O 1
ATOM 1692 N N . ALA A 1 210 ? -12.702 18.110 29.736 1.00 45.05 204 ALA A N 1
ATOM 1693 C CA . ALA A 1 210 ? -12.694 16.647 29.759 1.00 46.28 204 ALA A CA 1
ATOM 1694 C C . ALA A 1 210 ? -12.348 16.129 31.146 1.00 49.45 204 ALA A C 1
ATOM 1695 O O . ALA A 1 210 ? -12.257 14.918 31.352 1.00 51.48 204 ALA A O 1
ATOM 1697 N N . GLY A 1 211 ? -12.127 17.046 32.088 1.00 49.59 205 GLY A N 1
ATOM 1698 C CA . GLY A 1 211 ? -11.964 16.681 33.488 1.00 54.31 205 GLY A CA 1
ATOM 1699 C C . GLY A 1 211 ? -10.580 16.251 33.950 1.00 56.06 205 GLY A C 1
ATOM 1700 O O . GLY A 1 211 ? -10.472 15.481 34.896 1.00 54.94 205 GLY A O 1
ATOM 1701 N N . LEU A 1 212 ? -9.521 16.726 33.291 1.00 51.82 206 LEU A N 1
ATOM 1702 C CA . LEU A 1 212 ? -8.151 16.471 33.759 1.00 51.94 206 LEU A CA 1
ATOM 1703 C C . LEU A 1 212 ? -7.817 17.352 34.960 1.00 50.82 206 LEU A C 1
ATOM 1704 O O . LEU A 1 212 ? -8.389 18.438 35.098 1.00 50.17 206 LEU A O 1
ATOM 1709 N N . ASP A 1 213 ? -6.882 16.899 35.804 1.00 52.69 207 ASP A N 1
ATOM 1710 C CA A ASP A 1 213 ? -6.402 17.716 36.939 0.49 53.19 207 ASP A CA 1
ATOM 1711 C CA B ASP A 1 213 ? -6.389 17.689 36.931 0.51 53.45 207 ASP A CA 1
ATOM 1712 C C . ASP A 1 213 ? -5.870 19.053 36.441 1.00 52.96 207 ASP A C 1
ATOM 1713 O O . ASP A 1 213 ? -5.269 19.149 35.349 1.00 51.84 207 ASP A O 1
ATOM 1722 N N . GLU A 1 214 ? -6.078 20.096 37.231 1.00 53.07 208 GLU A N 1
ATOM 1723 C CA . GLU A 1 214 ? -5.645 21.432 36.831 1.00 54.46 208 GLU A CA 1
ATOM 1724 C C . GLU A 1 214 ? -4.144 21.535 36.468 1.00 53.14 208 GLU A C 1
ATOM 1725 O O . GLU A 1 214 ? -3.775 22.409 35.673 1.00 50.30 208 GLU A O 1
ATOM 1731 N N . GLU A 1 215 ? -3.302 20.665 37.041 1.00 50.75 209 GLU A N 1
ATOM 1732 C CA . GLU A 1 215 ? -1.879 20.633 36.696 1.00 55.08 209 GLU A CA 1
ATOM 1733 C C . GLU A 1 215 ? -1.687 20.192 35.242 1.00 51.41 209 GLU A C 1
ATOM 1734 O O . GLU A 1 215 ? -0.930 20.822 34.502 1.00 47.69 209 GLU A O 1
ATOM 1740 N N . ASP A 1 216 ? -2.361 19.100 34.872 1.00 49.75 210 ASP A N 1
ATOM 1741 C CA . ASP A 1 216 ? -2.364 18.579 33.506 1.00 50.92 210 ASP A CA 1
ATOM 1742 C C . ASP A 1 216 ? -2.929 19.547 32.466 1.00 48.58 210 ASP A C 1
ATOM 1743 O O . ASP A 1 216 ? -2.463 19.573 31.306 1.00 43.64 210 ASP A O 1
ATOM 1748 N N . VAL A 1 217 ? -3.936 20.318 32.887 1.00 43.40 211 VAL A N 1
ATOM 1749 C CA . VAL A 1 217 ? -4.564 21.352 32.074 1.00 41.78 211 VAL A CA 1
ATOM 1750 C C . VAL A 1 217 ? -3.557 22.467 31.770 1.00 42.19 211 VAL A C 1
ATOM 1751 O O . VAL A 1 217 ? -3.401 22.905 30.606 1.00 38.39 211 VAL A O 1
ATOM 1755 N N . GLU A 1 218 ? -2.860 22.920 32.807 1.00 41.95 212 GLU A N 1
ATOM 1756 C CA . GLU A 1 218 ? -1.779 23.880 32.622 1.00 43.65 212 GLU A CA 1
ATOM 1757 C C . GLU A 1 218 ? -0.647 23.288 31.747 1.00 40.95 212 GLU A C 1
ATOM 1758 O O . GLU A 1 218 ? -0.066 24.001 30.936 1.00 39.12 212 GLU A O 1
ATOM 1764 N N . LEU A 1 219 ? -0.363 21.997 31.883 1.00 39.22 213 LEU A N 1
ATOM 1765 C CA . LEU A 1 219 ? 0.690 21.392 31.075 1.00 40.46 213 LEU A CA 1
ATOM 1766 C C . LEU A 1 219 ? 0.327 21.353 29.585 1.00 40.02 213 LEU A C 1
ATOM 1767 O O . LEU A 1 219 ? 1.178 21.638 28.733 1.00 38.21 213 LEU A O 1
ATOM 1772 N N . VAL A 1 220 ? -0.922 21.020 29.263 1.00 38.48 214 VAL A N 1
ATOM 1773 C CA . VAL A 1 220 ? -1.304 20.961 27.852 1.00 36.66 214 VAL A CA 1
ATOM 1774 C C . VAL A 1 220 ? -1.264 22.340 27.216 1.00 35.86 214 VAL A C 1
ATOM 1775 O O . VAL A 1 220 ? -0.858 22.464 26.051 1.00 37.04 214 VAL A O 1
ATOM 1779 N N . LYS A 1 221 ? -1.620 23.379 27.976 1.00 32.92 215 LYS A N 1
ATOM 1780 C CA . LYS A 1 221 ? -1.593 24.734 27.459 1.00 33.00 215 LYS A CA 1
ATOM 1781 C C . LYS A 1 221 ? -0.180 25.090 26.938 1.00 35.87 215 LYS A C 1
ATOM 1782 O O . LYS A 1 221 ? -0.025 25.867 25.958 1.00 34.24 215 LYS A O 1
ATOM 1788 N N . LEU A 1 222 ? 0.836 24.558 27.628 1.00 36.75 216 LEU A N 1
ATOM 1789 C CA . LEU A 1 222 ? 2.241 24.925 27.357 1.00 36.38 216 LEU A CA 1
ATOM 1790 C C . LEU A 1 222 ? 2.966 23.903 26.506 1.00 33.71 216 LEU A C 1
ATOM 1791 O O . LEU A 1 222 ? 3.898 24.255 25.808 1.00 38.57 216 LEU A O 1
ATOM 1796 N N . ALA A 1 223 ? 2.553 22.644 26.561 1.00 31.90 217 ALA A N 1
ATOM 1797 C CA . ALA A 1 223 ? 3.169 21.596 25.781 1.00 30.87 217 ALA A CA 1
ATOM 1798 C C . ALA A 1 223 ? 2.716 21.598 24.310 1.00 32.92 217 ALA A C 1
ATOM 1799 O O . ALA A 1 223 ? 3.527 21.386 23.419 1.00 31.59 217 ALA A O 1
ATOM 1801 N N . ALA A 1 224 ? 1.429 21.824 24.055 1.00 30.82 218 ALA A N 1
ATOM 1802 C CA . ALA A 1 224 ? 0.929 21.704 22.682 1.00 30.38 218 ALA A CA 1
ATOM 1803 C C . ALA A 1 224 ? 1.622 22.656 21.692 1.00 31.38 218 ALA A C 1
ATOM 1804 O O . ALA A 1 224 ? 1.821 22.301 20.540 1.00 32.95 218 ALA A O 1
ATOM 1806 N N . PRO A 1 225 ? 1.929 23.889 22.118 1.00 29.79 219 PRO A N 1
ATOM 1807 C CA . PRO A 1 225 ? 2.538 24.871 21.249 1.00 31.76 219 PRO A CA 1
ATOM 1808 C C . PRO A 1 225 ? 3.867 24.431 20.585 1.00 33.95 219 PRO A C 1
ATOM 1809 O O . PRO A 1 225 ? 4.216 25.005 19.563 1.00 33.04 219 PRO A O 1
ATOM 1813 N N . MET A 1 226 ? 4.539 23.422 21.139 1.00 33.59 220 MET A N 1
ATOM 1814 C CA . MET A 1 226 ? 5.894 23.006 20.700 1.00 34.40 220 MET A CA 1
ATOM 1815 C C . MET A 1 226 ? 5.859 21.885 19.674 1.00 34.43 220 MET A C 1
ATOM 1816 O O . MET A 1 226 ? 6.922 21.419 19.244 1.00 34.16 220 MET A O 1
ATOM 1821 N N . HIS A 1 227 ? 4.653 21.445 19.271 1.00 33.38 221 HIS A N 1
ATOM 1822 C CA . HIS A 1 227 ? 4.534 20.158 18.595 1.00 32.68 221 HIS A CA 1
ATOM 1823 C C . HIS A 1 227 ? 5.202 20.135 17.231 1.00 30.02 221 HIS A C 1
ATOM 1824 O O . HIS A 1 227 ? 5.489 19.078 16.739 1.00 26.52 221 HIS A O 1
ATOM 1831 N N . ASP A 1 228 ? 5.446 21.288 16.624 1.00 27.83 222 ASP A N 1
ATOM 1832 C CA . ASP A 1 228 ? 6.051 21.299 15.267 1.00 32.28 222 ASP A CA 1
ATOM 1833 C C . ASP A 1 228 ? 7.525 21.703 15.256 1.00 32.83 222 ASP A C 1
ATOM 1834 O O . ASP A 1 228 ? 8.069 22.012 14.182 1.00 33.20 222 ASP A O 1
ATOM 1839 N N . ILE A 1 229 ? 8.161 21.759 16.429 1.00 33.42 223 ILE A N 1
ATOM 1840 C CA . ILE A 1 229 ? 9.558 22.240 16.522 1.00 33.04 223 ILE A CA 1
ATOM 1841 C C . ILE A 1 229 ? 10.533 21.431 15.650 1.00 32.79 223 ILE A C 1
ATOM 1842 O O . ILE A 1 229 ? 11.541 21.960 15.164 1.00 35.54 223 ILE A O 1
ATOM 1847 N N . GLY A 1 230 ? 10.230 20.157 15.447 1.00 31.17 224 GLY A N 1
ATOM 1848 C CA . GLY A 1 230 ? 11.044 19.293 14.622 1.00 34.30 224 GLY A CA 1
ATOM 1849 C C . GLY A 1 230 ? 11.153 19.713 13.153 1.00 36.23 224 GLY A C 1
ATOM 1850 O O . GLY A 1 230 ? 11.975 19.165 12.424 1.00 35.94 224 GLY A O 1
ATOM 1851 N N . LYS A 1 231 ? 10.342 20.684 12.721 1.00 34.94 225 LYS A N 1
ATOM 1852 C CA . LYS A 1 231 ? 10.500 21.249 11.384 1.00 36.48 225 LYS A CA 1
ATOM 1853 C C . LYS A 1 231 ? 11.907 21.857 11.199 1.00 37.31 225 LYS A C 1
ATOM 1854 O O . LYS A 1 231 ? 12.400 21.958 10.071 1.00 34.94 225 LYS A O 1
ATOM 1860 N N . VAL A 1 232 ? 12.540 22.262 12.307 1.00 37.34 226 VAL A N 1
ATOM 1861 C CA A VAL A 1 232 ? 13.870 22.851 12.264 0.50 37.94 226 VAL A CA 1
ATOM 1862 C CA B VAL A 1 232 ? 13.890 22.847 12.241 0.50 37.36 226 VAL A CA 1
ATOM 1863 C C . VAL A 1 232 ? 14.908 21.849 11.693 1.00 37.82 226 VAL A C 1
ATOM 1864 O O . VAL A 1 232 ? 15.946 22.249 11.146 1.00 41.50 226 VAL A O 1
ATOM 1871 N N . GLY A 1 233 ? 14.612 20.553 11.802 1.00 36.67 227 GLY A N 1
ATOM 1872 C CA . GLY A 1 233 ? 15.500 19.505 11.302 1.00 36.86 227 GLY A CA 1
ATOM 1873 C C . GLY A 1 233 ? 15.246 19.060 9.843 1.00 38.69 227 GLY A C 1
ATOM 1874 O O . GLY A 1 233 ? 15.997 18.256 9.276 1.00 38.09 227 GLY A O 1
ATOM 1875 N N . ILE A 1 234 ? 14.191 19.577 9.227 1.00 36.71 228 ILE A N 1
ATOM 1876 C CA . ILE A 1 234 ? 13.852 19.196 7.841 1.00 36.04 228 ILE A CA 1
ATOM 1877 C C . ILE A 1 234 ? 14.764 19.938 6.855 1.00 34.00 228 ILE A C 1
ATOM 1878 O O . ILE A 1 234 ? 14.906 21.176 6.923 1.00 35.57 228 ILE A O 1
ATOM 1883 N N . PRO A 1 235 ? 15.335 19.209 5.901 1.00 35.71 229 PRO A N 1
ATOM 1884 C CA . PRO A 1 235 ? 16.205 19.872 4.909 1.00 37.24 229 PRO A CA 1
ATOM 1885 C C . PRO A 1 235 ? 15.464 20.963 4.151 1.00 37.96 229 PRO A C 1
ATOM 1886 O O . PRO A 1 235 ? 14.245 20.814 3.843 1.00 37.06 229 PRO A O 1
ATOM 1890 N N . ASP A 1 236 ? 16.179 22.043 3.864 1.00 37.05 230 ASP A N 1
ATOM 1891 C CA . ASP A 1 236 ? 15.648 23.169 3.082 1.00 38.86 230 ASP A CA 1
ATOM 1892 C C . ASP A 1 236 ? 15.097 22.749 1.703 1.00 40.74 230 ASP A C 1
ATOM 1893 O O . ASP A 1 236 ? 14.130 23.357 1.204 1.00 39.45 230 ASP A O 1
ATOM 1898 N N . ARG A 1 237 ? 15.695 21.727 1.091 1.00 39.87 231 ARG A N 1
ATOM 1899 C CA . ARG A 1 237 ? 15.263 21.321 -0.251 1.00 43.76 231 ARG A CA 1
ATOM 1900 C C . ARG A 1 237 ? 13.856 20.679 -0.206 1.00 42.42 231 ARG A C 1
ATOM 1901 O O . ARG A 1 237 ? 13.250 20.427 -1.249 1.00 40.01 231 ARG A O 1
ATOM 1909 N N . VAL A 1 238 ? 13.397 20.364 1.003 1.00 39.00 232 VAL A N 1
ATOM 1910 C CA . VAL A 1 238 ? 12.048 19.883 1.222 1.00 38.17 232 VAL A CA 1
ATOM 1911 C C . VAL A 1 238 ? 11.186 21.029 1.715 1.00 38.55 232 VAL A C 1
ATOM 1912 O O . VAL A 1 238 ? 10.208 21.391 1.057 1.00 38.19 232 VAL A O 1
ATOM 1916 N N . LEU A 1 239 ? 11.547 21.607 2.859 1.00 37.08 233 LEU A N 1
ATOM 1917 C CA . LEU A 1 239 ? 10.713 22.610 3.508 1.00 37.12 233 LEU A CA 1
ATOM 1918 C C . LEU A 1 239 ? 10.541 23.868 2.672 1.00 37.82 233 LEU A C 1
ATOM 1919 O O . LEU A 1 239 ? 9.465 24.498 2.699 1.00 34.73 233 LEU A O 1
ATOM 1924 N N . LEU A 1 240 ? 11.590 24.251 1.935 1.00 34.95 234 LEU A N 1
ATOM 1925 C CA . LEU A 1 240 ? 11.491 25.458 1.115 1.00 35.06 234 LEU A CA 1
ATOM 1926 C C . LEU A 1 240 ? 11.285 25.169 -0.372 1.00 34.43 234 LEU A C 1
ATOM 1927 O O . LEU A 1 240 ? 11.370 26.071 -1.169 1.00 35.53 234 LEU A O 1
ATOM 1932 N N . LYS A 1 241 ? 11.040 23.920 -0.743 1.00 34.23 235 LYS A N 1
ATOM 1933 C CA . LYS A 1 241 ? 10.786 23.587 -2.147 1.00 36.40 235 LYS A CA 1
ATOM 1934 C C . LYS A 1 241 ? 9.617 24.419 -2.706 1.00 38.58 235 LYS A C 1
ATOM 1935 O O . LYS A 1 241 ? 8.521 24.393 -2.136 1.00 37.26 235 LYS A O 1
ATOM 1941 N N . PRO A 1 242 ? 9.855 25.169 -3.797 1.00 40.74 236 PRO A N 1
ATOM 1942 C CA . PRO A 1 242 ? 8.836 26.067 -4.324 1.00 44.27 236 PRO A CA 1
ATOM 1943 C C . PRO A 1 242 ? 7.939 25.362 -5.329 1.00 48.50 236 PRO A C 1
ATOM 1944 O O . PRO A 1 242 ? 7.740 25.869 -6.413 1.00 59.51 236 PRO A O 1
ATOM 1948 N N . GLY A 1 243 ? 7.431 24.198 -4.963 1.00 48.11 237 GLY A N 1
ATOM 1949 C CA . GLY A 1 243 ? 6.544 23.409 -5.799 1.00 52.90 237 GLY A CA 1
ATOM 1950 C C . GLY A 1 243 ? 5.995 22.344 -4.883 1.00 52.52 237 GLY A C 1
ATOM 1951 O O . GLY A 1 243 ? 6.515 22.161 -3.773 1.00 49.68 237 GLY A O 1
ATOM 1952 N N . LYS A 1 244 ? 4.951 21.655 -5.327 1.00 46.93 238 LYS A N 1
ATOM 1953 C CA . LYS A 1 244 ? 4.406 20.531 -4.588 1.00 45.73 238 LYS A CA 1
ATOM 1954 C C . LYS A 1 244 ? 5.481 19.463 -4.286 1.00 43.83 238 LYS A C 1
ATOM 1955 O O . LYS A 1 244 ? 6.370 19.207 -5.105 1.00 43.68 238 LYS A O 1
ATOM 1961 N N . LEU A 1 245 ? 5.394 18.841 -3.115 1.00 41.03 239 LEU A N 1
ATOM 1962 C CA . LEU A 1 245 ? 6.298 17.762 -2.736 1.00 39.92 239 LEU A CA 1
ATOM 1963 C C . LEU A 1 245 ? 5.934 16.468 -3.458 1.00 41.63 239 LEU A C 1
ATOM 1964 O O . LEU A 1 245 ? 4.751 16.166 -3.623 1.00 40.08 239 LEU A O 1
ATOM 1969 N N . ASN A 1 246 ? 6.938 15.722 -3.923 1.00 38.08 240 ASN A N 1
ATOM 1970 C CA . ASN A 1 246 ? 6.715 14.352 -4.370 1.00 38.29 240 ASN A CA 1
ATOM 1971 C C . ASN A 1 246 ? 6.640 13.381 -3.175 1.00 40.25 240 ASN A C 1
ATOM 1972 O O . ASN A 1 246 ? 6.806 13.789 -2.026 1.00 40.37 240 ASN A O 1
ATOM 1977 N N . ASP A 1 247 ? 6.365 12.104 -3.421 1.00 44.48 241 ASP A N 1
ATOM 1978 C CA . ASP A 1 247 ? 6.195 11.150 -2.319 1.00 45.63 241 ASP A CA 1
ATOM 1979 C C . ASP A 1 247 ? 7.428 11.050 -1.431 1.00 47.85 241 ASP A C 1
ATOM 1980 O O . ASP A 1 247 ? 7.308 10.988 -0.194 1.00 46.46 241 ASP A O 1
ATOM 1985 N N . GLU A 1 248 ? 8.602 11.011 -2.054 1.00 46.15 242 GLU A N 1
ATOM 1986 C CA . GLU A 1 248 ? 9.844 10.900 -1.294 1.00 48.77 242 GLU A CA 1
ATOM 1987 C C . GLU A 1 248 ? 10.090 12.091 -0.398 1.00 44.55 242 GLU A C 1
ATOM 1988 O O . GLU A 1 248 ? 10.541 11.921 0.722 1.00 44.19 242 GLU A O 1
ATOM 1994 N N . GLU A 1 249 ? 9.804 13.294 -0.897 1.00 40.83 243 GLU A N 1
ATOM 1995 C CA . GLU A 1 249 ? 9.954 14.493 -0.102 1.00 40.26 243 GLU A CA 1
ATOM 1996 C C . GLU A 1 249 ? 8.930 14.560 1.039 1.00 40.75 243 GLU A C 1
ATOM 1997 O O . GLU A 1 249 ? 9.208 15.087 2.125 1.00 36.51 243 GLU A O 1
ATOM 2003 N N . TRP A 1 250 ? 7.742 14.031 0.777 1.00 41.69 244 TRP A N 1
ATOM 2004 C CA . TRP A 1 250 ? 6.678 14.015 1.767 1.00 43.40 244 TRP A CA 1
ATOM 2005 C C . TRP A 1 250 ? 7.006 13.078 2.916 1.00 43.32 244 TRP A C 1
ATOM 2006 O O . TRP A 1 250 ? 6.716 13.399 4.056 1.00 41.49 244 TRP A O 1
ATOM 2017 N N . GLU A 1 251 ? 7.632 11.934 2.630 1.00 45.27 245 GLU A N 1
ATOM 2018 C CA . GLU A 1 251 ? 8.143 11.020 3.669 1.00 47.81 245 GLU A CA 1
ATOM 2019 C C . GLU A 1 251 ? 9.180 11.656 4.602 1.00 47.30 245 GLU A C 1
ATOM 2020 O O . GLU A 1 251 ? 9.235 11.338 5.794 1.00 45.58 245 GLU A O 1
ATOM 2026 N N . ILE A 1 252 ? 9.996 12.551 4.047 1.00 45.54 246 ILE A N 1
ATOM 2027 C CA . ILE A 1 252 ? 10.979 13.300 4.815 1.00 43.06 246 ILE A CA 1
ATOM 2028 C C . ILE A 1 252 ? 10.258 14.328 5.687 1.00 41.77 246 ILE A C 1
ATOM 2029 O O . ILE A 1 252 ? 10.559 14.461 6.881 1.00 38.92 246 ILE A O 1
ATOM 2034 N N . MET A 1 253 ? 9.307 15.046 5.087 1.00 39.46 247 MET A N 1
ATOM 2035 C CA . MET A 1 253 ? 8.501 16.035 5.794 1.00 40.96 247 MET A CA 1
ATOM 2036 C C . MET A 1 253 ? 7.800 15.417 7.013 1.00 38.19 247 MET A C 1
ATOM 2037 O O . MET A 1 253 ? 7.711 16.043 8.056 1.00 38.70 247 MET A O 1
ATOM 2042 N N . LYS A 1 254 ? 7.351 14.176 6.870 1.00 39.98 248 LYS A N 1
ATOM 2043 C CA . LYS A 1 254 ? 6.620 13.478 7.907 1.00 42.74 248 LYS A CA 1
ATOM 2044 C C . LYS A 1 254 ? 7.485 13.233 9.145 1.00 43.70 248 LYS A C 1
ATOM 2045 O O . LYS A 1 254 ? 6.958 13.091 10.247 1.00 41.01 248 LYS A O 1
ATOM 2051 N N . LYS A 1 255 ? 8.803 13.186 8.946 1.00 43.02 249 LYS A N 1
ATOM 2052 C CA . LYS A 1 255 ? 9.745 12.959 10.025 1.00 43.22 249 LYS A CA 1
ATOM 2053 C C . LYS A 1 255 ? 9.836 14.122 11.004 1.00 38.97 249 LYS A C 1
ATOM 2054 O O . LYS A 1 255 ? 10.530 13.994 12.014 1.00 40.85 249 LYS A O 1
ATOM 2060 N N . HIS A 1 256 ? 9.213 15.265 10.704 1.00 36.07 250 HIS A N 1
ATOM 2061 C CA . HIS A 1 256 ? 9.250 16.385 11.647 1.00 36.10 250 HIS A CA 1
ATOM 2062 C C . HIS A 1 256 ? 8.638 15.970 12.970 1.00 37.35 250 HIS A C 1
ATOM 2063 O O . HIS A 1 256 ? 8.919 16.579 13.997 1.00 36.70 250 HIS A O 1
ATOM 2070 N N . THR A 1 257 ? 7.839 14.901 12.952 1.00 36.58 251 THR A N 1
ATOM 2071 C CA . THR A 1 257 ? 7.247 14.353 14.160 1.00 37.27 251 THR A CA 1
ATOM 2072 C C . THR A 1 257 ? 8.329 13.685 15.038 1.00 39.93 251 THR A C 1
ATOM 2073 O O . THR A 1 257 ? 8.450 13.992 16.243 1.00 37.68 251 THR A O 1
ATOM 2077 N N . ILE A 1 258 ? 9.075 12.757 14.426 1.00 40.73 252 ILE A N 1
ATOM 2078 C CA . ILE A 1 258 ? 10.211 12.080 15.039 1.00 43.49 252 ILE A CA 1
ATOM 2079 C C . ILE A 1 258 ? 11.276 13.087 15.482 1.00 42.43 252 ILE A C 1
ATOM 2080 O O . ILE A 1 258 ? 11.810 12.978 16.588 1.00 43.72 252 ILE A O 1
ATOM 2085 N N . TYR A 1 259 ? 11.579 14.065 14.631 1.00 39.52 253 TYR A N 1
ATOM 2086 C CA . TYR A 1 259 ? 12.574 15.069 14.977 1.00 39.60 253 TYR A CA 1
ATOM 2087 C C . TYR A 1 259 ? 12.180 15.887 16.209 1.00 39.59 253 TYR A C 1
ATOM 2088 O O . TYR A 1 259 ? 13.027 16.199 17.043 1.00 37.85 253 TYR A O 1
ATOM 2097 N N . GLY A 1 260 ? 10.902 16.238 16.317 1.00 36.56 254 GLY A N 1
ATOM 2098 C CA . GLY A 1 260 ? 10.397 16.987 17.465 1.00 33.62 254 GLY A CA 1
ATOM 2099 C C . GLY A 1 260 ? 10.514 16.165 18.743 1.00 33.29 254 GLY A C 1
ATOM 2100 O O . GLY A 1 260 ? 10.972 16.650 19.784 1.00 32.47 254 GLY A O 1
ATOM 2101 N N . TYR A 1 261 ? 10.168 14.897 18.631 1.00 33.33 255 TYR A N 1
ATOM 2102 C CA . TYR A 1 261 ? 10.329 13.979 19.707 1.00 36.89 255 TYR A CA 1
ATOM 2103 C C . TYR A 1 261 ? 11.787 13.975 20.203 1.00 40.22 255 TYR A C 1
ATOM 2104 O O . TYR A 1 261 ? 12.046 14.120 21.412 1.00 39.73 255 TYR A O 1
ATOM 2113 N N . GLU A 1 262 ? 12.733 13.826 19.267 1.00 40.87 256 GLU A N 1
ATOM 2114 C CA . GLU A 1 262 ? 14.177 13.785 19.614 1.00 42.92 256 GLU A CA 1
ATOM 2115 C C . GLU A 1 262 ? 14.633 15.051 20.276 1.00 38.67 256 GLU A C 1
ATOM 2116 O O . GLU A 1 262 ? 15.462 14.988 21.160 1.00 41.40 256 GLU A O 1
ATOM 2122 N N . ILE A 1 263 ? 14.143 16.203 19.822 1.00 35.62 257 ILE A N 1
ATOM 2123 C CA . ILE A 1 263 ? 14.469 17.472 20.474 1.00 37.08 257 ILE A CA 1
ATOM 2124 C C . ILE A 1 263 ? 13.948 17.524 21.934 1.00 39.66 257 ILE A C 1
ATOM 2125 O O . ILE A 1 263 ? 14.643 18.025 22.847 1.00 36.13 257 ILE A O 1
ATOM 2130 N N . LEU A 1 264 ? 12.753 16.980 22.155 1.00 36.46 258 LEU A N 1
ATOM 2131 C CA . LEU A 1 264 ? 12.058 17.235 23.422 1.00 37.62 258 LEU A CA 1
ATOM 2132 C C . LEU A 1 264 ? 12.255 16.161 24.483 1.00 38.78 258 LEU A C 1
ATOM 2133 O O . LEU A 1 264 ? 12.140 16.453 25.667 1.00 42.31 258 LEU A O 1
ATOM 2138 N N . LYS A 1 265 ? 12.542 14.935 24.061 1.00 39.95 259 LYS A N 1
ATOM 2139 C CA . LYS A 1 265 ? 12.461 13.782 24.923 1.00 46.25 259 LYS A CA 1
ATOM 2140 C C . LYS A 1 265 ? 13.575 13.706 25.974 1.00 52.57 259 LYS A C 1
ATOM 2141 O O . LYS A 1 265 ? 13.431 12.965 26.933 1.00 57.23 259 LYS A O 1
ATOM 2147 N N . GLY A 1 266 ? 14.674 14.432 25.806 1.00 53.45 260 GLY A N 1
ATOM 2148 C CA . GLY A 1 266 ? 15.728 14.429 26.840 1.00 67.58 260 GLY A CA 1
ATOM 2149 C C . GLY A 1 266 ? 15.388 15.201 28.117 1.00 73.94 260 GLY A C 1
ATOM 2150 O O . GLY A 1 266 ? 16.271 15.809 28.733 1.00 80.01 260 GLY A O 1
ATOM 2151 N N . GLY A 1 267 ? 14.112 15.182 28.511 1.00 77.06 261 GLY A N 1
ATOM 2152 C CA . GLY A 1 267 ? 13.658 15.826 29.737 1.00 74.12 261 GLY A CA 1
ATOM 2153 C C . GLY A 1 267 ? 13.582 14.882 30.928 1.00 84.01 261 GLY A C 1
ATOM 2154 O O . GLY A 1 267 ? 13.813 13.675 30.800 1.00 90.22 261 GLY A O 1
ATOM 2155 N N . ASP A 1 268 ? 13.290 15.452 32.096 1.00 79.69 262 ASP A N 1
ATOM 2156 C CA . ASP A 1 268 ? 12.873 14.698 33.277 1.00 74.19 262 ASP A CA 1
ATOM 2157 C C . ASP A 1 268 ? 11.516 15.263 33.755 1.00 67.79 262 ASP A C 1
ATOM 2158 O O . ASP A 1 268 ? 10.778 14.655 34.545 1.00 66.46 262 ASP A O 1
ATOM 2163 N N . SER A 1 269 ? 11.197 16.442 33.249 1.00 56.63 263 SER A N 1
ATOM 2164 C CA . SER A 1 269 ? 10.027 17.161 33.661 1.00 51.09 263 SER A CA 1
ATOM 2165 C C . SER A 1 269 ? 8.811 16.621 32.911 1.00 47.91 263 SER A C 1
ATOM 2166 O O . SER A 1 269 ? 8.913 16.183 31.760 1.00 44.49 263 SER A O 1
ATOM 2169 N N . ARG A 1 270 ? 7.662 16.662 33.569 1.00 46.19 264 ARG A N 1
ATOM 2170 C CA . ARG A 1 270 ? 6.409 16.214 32.964 1.00 46.15 264 ARG A CA 1
ATOM 2171 C C . ARG A 1 270 ? 6.047 17.023 31.721 1.00 39.84 264 ARG A C 1
ATOM 2172 O O . ARG A 1 270 ? 5.553 16.475 30.764 1.00 41.80 264 ARG A O 1
ATOM 2180 N N . LEU A 1 271 ? 6.297 18.324 31.752 1.00 37.19 265 LEU A N 1
ATOM 2181 C CA . LEU A 1 271 ? 6.106 19.183 30.612 1.00 37.51 265 LEU A CA 1
ATOM 2182 C C . LEU A 1 271 ? 6.805 18.662 29.342 1.00 38.41 265 LEU A C 1
ATOM 2183 O O . LEU A 1 271 ? 6.205 18.606 28.256 1.00 35.51 265 LEU A O 1
ATOM 2188 N N . LEU A 1 272 ? 8.065 18.269 29.466 1.00 37.14 266 LEU A N 1
ATOM 2189 C CA . LEU A 1 272 ? 8.787 17.806 28.285 1.00 38.25 266 LEU A CA 1
ATOM 2190 C C . LEU A 1 272 ? 8.391 16.416 27.834 1.00 37.02 266 LEU A C 1
ATOM 2191 O O . LEU A 1 272 ? 8.412 16.127 26.647 1.00 36.80 266 LEU A O 1
ATOM 2196 N N . GLN A 1 273 ? 8.031 15.569 28.795 1.00 36.63 267 GLN A N 1
ATOM 2197 C CA . GLN A 1 273 ? 7.540 14.227 28.504 1.00 37.48 267 GLN A CA 1
ATOM 2198 C C . GLN A 1 273 ? 6.235 14.290 27.719 1.00 39.61 267 GLN A C 1
ATOM 2199 O O . GLN A 1 273 ? 6.032 13.525 26.776 1.00 41.93 267 GLN A O 1
ATOM 2205 N N . ILE A 1 274 ? 5.355 15.210 28.106 1.00 37.62 268 ILE A N 1
ATOM 2206 C CA . ILE A 1 274 ? 4.123 15.429 27.366 1.00 38.45 268 ILE A CA 1
ATOM 2207 C C . ILE A 1 274 ? 4.401 16.095 26.003 1.00 36.74 268 ILE A C 1
ATOM 2208 O O . ILE A 1 274 ? 3.866 15.659 24.994 1.00 37.07 268 ILE A O 1
ATOM 2213 N N . ALA A 1 275 ? 5.225 17.144 25.986 1.00 35.36 269 ALA A N 1
ATOM 2214 C CA . ALA A 1 275 ? 5.501 17.841 24.744 1.00 35.64 269 ALA A CA 1
ATOM 2215 C C . ALA A 1 275 ? 6.093 16.933 23.677 1.00 36.59 269 ALA A C 1
ATOM 2216 O O . ALA A 1 275 ? 5.683 17.041 22.504 1.00 34.29 269 ALA A O 1
ATOM 2218 N N . ALA A 1 276 ? 7.001 16.035 24.092 1.00 37.07 270 ALA A N 1
ATOM 2219 C CA . ALA A 1 276 ? 7.617 15.046 23.197 1.00 38.34 270 ALA A CA 1
ATOM 2220 C C . ALA A 1 276 ? 6.572 14.105 22.608 1.00 39.89 270 ALA A C 1
ATOM 2221 O O . ALA A 1 276 ? 6.614 13.799 21.415 1.00 37.68 270 ALA A O 1
ATOM 2223 N N . ASP A 1 277 ? 5.648 13.620 23.442 1.00 41.24 271 ASP A N 1
ATOM 2224 C CA . ASP A 1 277 ? 4.548 12.777 22.944 1.00 39.78 271 ASP A CA 1
ATOM 2225 C C . ASP A 1 277 ? 3.674 13.519 21.943 1.00 36.49 271 ASP A C 1
ATOM 2226 O O . ASP A 1 277 ? 3.316 12.950 20.941 1.00 38.68 271 ASP A O 1
ATOM 2231 N N . ILE A 1 278 ? 3.347 14.786 22.205 1.00 34.09 272 ILE A N 1
ATOM 2232 C CA . ILE A 1 278 ? 2.512 15.556 21.284 1.00 32.62 272 ILE A CA 1
ATOM 2233 C C . ILE A 1 278 ? 3.255 15.734 19.949 1.00 35.85 272 ILE A C 1
ATOM 2234 O O . ILE A 1 278 ? 2.648 15.595 18.881 1.00 33.47 272 ILE A O 1
ATOM 2239 N N . ALA A 1 279 ? 4.560 16.033 20.021 1.00 33.24 273 ALA A N 1
ATOM 2240 C CA . ALA A 1 279 ? 5.363 16.239 18.821 1.00 34.78 273 ALA A CA 1
ATOM 2241 C C . ALA A 1 279 ? 5.306 14.988 17.958 1.00 33.88 273 ALA A C 1
ATOM 2242 O O . ALA A 1 279 ? 5.101 15.072 16.747 1.00 35.08 273 ALA A O 1
ATOM 2244 N N . ILE A 1 280 ? 5.419 13.819 18.566 1.00 35.17 274 ILE A N 1
ATOM 2245 C CA . ILE A 1 280 ? 5.409 12.622 17.748 1.00 36.04 274 ILE A CA 1
ATOM 2246 C C . ILE A 1 280 ? 4.009 12.078 17.366 1.00 38.80 274 ILE A C 1
ATOM 2247 O O . ILE A 1 280 ? 3.902 11.220 16.479 1.00 38.93 274 ILE A O 1
ATOM 2252 N N . GLU A 1 281 ? 2.961 12.552 18.035 1.00 36.68 275 GLU A N 1
ATOM 2253 C CA . GLU A 1 281 ? 1.633 11.939 17.902 1.00 39.25 275 GLU A CA 1
ATOM 2254 C C . GLU A 1 281 ? 0.645 12.762 17.124 1.00 36.07 275 GLU A C 1
ATOM 2255 O O . GLU A 1 281 ? -0.395 12.247 16.768 1.00 39.40 275 GLU A O 1
ATOM 2261 N N . HIS A 1 282 ? 0.919 14.048 16.943 1.00 35.16 276 HIS A N 1
ATOM 2262 C CA . HIS A 1 282 ? -0.111 14.959 16.508 1.00 34.36 276 HIS A CA 1
ATOM 2263 C C . HIS A 1 282 ? -0.657 14.720 15.101 1.00 37.24 276 HIS A C 1
ATOM 2264 O O . HIS A 1 282 ? -1.685 15.289 14.773 1.00 35.40 276 HIS A O 1
ATOM 2271 N N . HIS A 1 283 ? -0.002 13.870 14.286 1.00 36.18 277 HIS A N 1
ATOM 2272 C CA . HIS A 1 283 ? -0.527 13.507 12.957 1.00 35.90 277 HIS A CA 1
ATOM 2273 C C . HIS A 1 283 ? -1.072 12.112 12.972 1.00 36.61 277 HIS A C 1
ATOM 2274 O O . HIS A 1 283 ? -1.453 11.595 11.935 1.00 36.36 277 HIS A O 1
ATOM 2281 N N . GLU A 1 284 ? -1.101 11.465 14.135 1.00 35.06 278 GLU A N 1
ATOM 2282 C CA . GLU A 1 284 ? -1.750 10.164 14.225 1.00 36.97 278 GLU A CA 1
ATOM 2283 C C . GLU A 1 284 ? -3.281 10.374 14.171 1.00 37.52 278 GLU A C 1
ATOM 2284 O O . GLU A 1 284 ? -3.786 11.463 14.484 1.00 36.22 278 GLU A O 1
ATOM 2290 N N . ARG A 1 285 ? -4.014 9.353 13.733 1.00 37.90 279 ARG A N 1
ATOM 2291 C CA . ARG A 1 285 ? -5.466 9.497 13.548 1.00 39.19 279 ARG A CA 1
ATOM 2292 C C . ARG A 1 285 ? -6.152 8.436 14.361 1.00 40.25 279 ARG A C 1
ATOM 2293 O O . ARG A 1 285 ? -5.716 7.281 14.384 1.00 42.83 279 ARG A O 1
ATOM 2301 N N . TRP A 1 286 ? -7.241 8.814 15.020 1.00 42.25 280 TRP A N 1
ATOM 2302 C CA . TRP A 1 286 ? -7.978 7.870 15.863 1.00 43.79 280 TRP A CA 1
ATOM 2303 C C . TRP A 1 286 ? -8.153 6.499 15.238 1.00 45.23 280 TRP A C 1
ATOM 2304 O O . TRP A 1 286 ? -7.953 5.476 15.905 1.00 46.00 280 TRP A O 1
ATOM 2315 N N . ASP A 1 287 ? -8.508 6.445 13.951 1.00 45.85 281 ASP A N 1
ATOM 2316 C CA . ASP A 1 287 ? -8.720 5.143 13.271 1.00 48.09 281 ASP A CA 1
ATOM 2317 C C . ASP A 1 287 ? -7.428 4.415 12.844 1.00 48.15 281 ASP A C 1
ATOM 2318 O O . ASP A 1 287 ? -7.487 3.338 12.236 1.00 50.86 281 ASP A O 1
ATOM 2323 N N . GLY A 1 288 ? -6.271 4.991 13.164 1.00 46.15 282 GLY A N 1
ATOM 2324 C CA . GLY A 1 288 ? -5.008 4.331 12.887 1.00 46.62 282 GLY A CA 1
ATOM 2325 C C . GLY A 1 288 ? -4.444 4.588 11.496 1.00 47.73 282 GLY A C 1
ATOM 2326 O O . GLY A 1 288 ? -3.494 3.911 11.089 1.00 48.93 282 GLY A O 1
ATOM 2327 N N . THR A 1 289 ? -5.010 5.565 10.778 1.00 45.43 283 THR A N 1
ATOM 2328 C CA . THR A 1 289 ? -4.593 5.865 9.391 1.00 43.52 283 THR A CA 1
ATOM 2329 C C . THR A 1 289 ? -3.659 7.075 9.275 1.00 42.03 283 THR A C 1
ATOM 2330 O O . THR A 1 289 ? -3.431 7.578 8.177 1.00 40.51 283 THR A O 1
ATOM 2334 N N . GLY A 1 290 ? -3.112 7.550 10.393 1.00 40.53 284 GLY A N 1
ATOM 2335 C CA . GLY A 1 290 ? -2.238 8.717 10.361 1.00 39.38 284 GLY A CA 1
ATOM 2336 C C . GLY A 1 290 ? -0.773 8.328 10.341 1.00 39.49 284 GLY A C 1
ATOM 2337 O O . GLY A 1 290 ? -0.432 7.178 10.097 1.00 39.20 284 GLY A O 1
ATOM 2338 N N . TYR A 1 291 ? 0.091 9.290 10.618 1.00 37.84 285 TYR A N 1
ATOM 2339 C CA . TYR A 1 291 ? 1.528 9.027 10.632 1.00 39.78 285 TYR A CA 1
ATOM 2340 C C . TYR A 1 291 ? 2.200 9.614 11.878 1.00 39.57 285 TYR A C 1
ATOM 2341 O O . TYR A 1 291 ? 1.627 10.508 12.529 1.00 39.75 285 TYR A O 1
ATOM 2350 N N . PRO A 1 292 ? 3.459 9.204 12.169 1.00 41.66 286 PRO A N 1
ATOM 2351 C CA . PRO A 1 292 ? 4.368 8.299 11.431 1.00 41.93 286 PRO A CA 1
ATOM 2352 C C . PRO A 1 292 ? 4.137 6.825 11.673 1.00 43.95 286 PRO A C 1
ATOM 2353 O O . PRO A 1 292 ? 4.700 6.015 10.968 1.00 44.14 286 PRO A O 1
ATOM 2357 N N . PHE A 1 293 ? 3.350 6.452 12.676 1.00 45.84 287 PHE A N 1
ATOM 2358 C CA . PHE A 1 293 ? 3.317 5.036 13.042 1.00 46.68 287 PHE A CA 1
ATOM 2359 C C . PHE A 1 293 ? 1.992 4.348 12.850 1.00 46.81 287 PHE A C 1
ATOM 2360 O O . PHE A 1 293 ? 1.915 3.141 13.013 1.00 46.55 287 PHE A O 1
ATOM 2368 N N . GLY A 1 294 ? 0.942 5.103 12.549 1.00 45.73 288 GLY A N 1
ATOM 2369 C CA . GLY A 1 294 ? -0.383 4.513 12.455 1.00 46.61 288 GLY A CA 1
ATOM 2370 C C . GLY A 1 294 ? -0.959 4.073 13.782 1.00 47.45 288 GLY A C 1
ATOM 2371 O O . GLY A 1 294 ? -1.683 3.101 13.826 1.00 49.57 288 GLY A O 1
ATOM 2372 N N . LYS A 1 295 ? -0.652 4.784 14.866 1.00 48.27 289 LYS A N 1
ATOM 2373 C CA . LYS A 1 295 ? -1.266 4.480 16.165 1.00 50.71 289 LYS A CA 1
ATOM 2374 C C . LYS A 1 295 ? -2.797 4.641 16.105 1.00 51.03 289 LYS A C 1
ATOM 2375 O O . LYS A 1 295 ? -3.330 5.410 15.302 1.00 50.53 289 LYS A O 1
ATOM 2381 N N . LYS A 1 296 ? -3.486 3.911 16.968 1.00 51.64 290 LYS A N 1
ATOM 2382 C CA . LYS A 1 296 ? -4.929 3.758 16.891 1.00 53.34 290 LYS A CA 1
ATOM 2383 C C . LYS A 1 296 ? -5.567 4.055 18.255 1.00 53.25 290 LYS A C 1
ATOM 2384 O O . LYS A 1 296 ? -5.046 3.645 19.293 1.00 50.90 290 LYS A O 1
ATOM 2390 N N . GLY A 1 297 ? -6.678 4.788 18.257 1.00 51.87 291 GLY A N 1
ATOM 2391 C CA . GLY A 1 297 ? -7.425 5.031 19.490 1.00 53.14 291 GLY A CA 1
ATOM 2392 C C . GLY A 1 297 ? -6.537 5.438 20.658 1.00 53.12 291 GLY A C 1
ATOM 2393 O O . GLY A 1 297 ? -5.751 6.384 20.552 1.00 49.99 291 GLY A O 1
ATOM 2394 N N . GLU A 1 298 ? -6.635 4.696 21.758 1.00 54.05 292 GLU A N 1
ATOM 2395 C CA . GLU A 1 298 ? -5.953 5.088 22.995 1.00 55.78 292 GLU A CA 1
ATOM 2396 C C . GLU A 1 298 ? -4.449 4.802 23.025 1.00 54.41 292 GLU A C 1
ATOM 2397 O O . GLU A 1 298 ? -3.765 5.196 23.964 1.00 55.29 292 GLU A O 1
ATOM 2403 N N . GLU A 1 299 ? -3.927 4.156 21.984 1.00 54.37 293 GLU A N 1
ATOM 2404 C CA . GLU A 1 299 ? -2.481 4.108 21.786 1.00 51.71 293 GLU A CA 1
ATOM 2405 C C . GLU A 1 299 ? -1.916 5.509 21.594 1.00 49.47 293 GLU A C 1
ATOM 2406 O O . GLU A 1 299 ? -0.728 5.712 21.807 1.00 49.75 293 GLU A O 1
ATOM 2412 N N . ILE A 1 300 ? -2.756 6.460 21.178 1.00 45.72 294 ILE A N 1
ATOM 2413 C CA . ILE A 1 300 ? -2.374 7.866 21.105 1.00 43.21 294 ILE A CA 1
ATOM 2414 C C . ILE A 1 300 ? -2.655 8.518 22.470 1.00 45.54 294 ILE A C 1
ATOM 2415 O O . ILE A 1 300 ? -3.766 8.412 22.980 1.00 47.51 294 ILE A O 1
ATOM 2420 N N . SER A 1 301 ? -1.668 9.183 23.074 1.00 44.23 295 SER A N 1
ATOM 2421 C CA . SER A 1 301 ? -1.903 9.799 24.390 1.00 44.48 295 SER A CA 1
ATOM 2422 C C . SER A 1 301 ? -2.996 10.844 24.258 1.00 43.80 295 SER A C 1
ATOM 2423 O O . SER A 1 301 ? -3.185 11.433 23.191 1.00 43.75 295 SER A O 1
ATOM 2426 N N . ILE A 1 302 ? -3.709 11.082 25.345 1.00 42.45 296 ILE A N 1
ATOM 2427 C CA . ILE A 1 302 ? -4.817 11.994 25.324 1.00 41.57 296 ILE A CA 1
ATOM 2428 C C . ILE A 1 302 ? -4.343 13.372 24.920 1.00 41.16 296 ILE A C 1
ATOM 2429 O O . ILE A 1 302 ? -5.065 14.117 24.259 1.00 40.93 296 ILE A O 1
ATOM 2434 N N . TYR A 1 303 ? -3.113 13.709 25.292 1.00 38.97 297 TYR A N 1
ATOM 2435 C CA . TYR A 1 303 ? -2.559 15.025 24.967 1.00 37.52 297 TYR A CA 1
ATOM 2436 C C . TYR A 1 303 ? -2.381 15.200 23.446 1.00 35.38 297 TYR A C 1
ATOM 2437 O O . TYR A 1 303 ? -2.608 16.280 22.908 1.00 33.69 297 TYR A O 1
ATOM 2446 N N . GLY A 1 304 ? -2.011 14.123 22.769 1.00 35.65 298 GLY A N 1
ATOM 2447 C CA . GLY A 1 304 ? -1.855 14.177 21.298 1.00 38.83 298 GLY A CA 1
ATOM 2448 C C . GLY A 1 304 ? -3.225 14.313 20.639 1.00 37.94 298 GLY A C 1
ATOM 2449 O O . GLY A 1 304 ? -3.396 15.090 19.687 1.00 37.98 298 GLY A O 1
ATOM 2450 N N . ARG A 1 305 ? -4.208 13.575 21.169 1.00 38.21 299 ARG A N 1
ATOM 2451 C CA . ARG A 1 305 ? -5.579 13.613 20.630 1.00 38.00 299 ARG A CA 1
ATOM 2452 C C . ARG A 1 305 ? -6.196 15.002 20.770 1.00 37.49 299 ARG A C 1
ATOM 2453 O O . ARG A 1 305 ? -6.875 15.480 19.853 1.00 37.81 299 ARG A O 1
ATOM 2461 N N . MET A 1 306 ? -5.899 15.695 21.876 1.00 36.80 300 MET A N 1
ATOM 2462 C CA A MET A 1 306 ? -6.440 17.028 22.132 0.22 35.49 300 MET A CA 1
ATOM 2463 C CA B MET A 1 306 ? -6.434 17.041 22.109 0.78 35.29 300 MET A CA 1
ATOM 2464 C C . MET A 1 306 ? -5.790 18.095 21.240 1.00 34.25 300 MET A C 1
ATOM 2465 O O . MET A 1 306 ? -6.434 19.097 20.848 1.00 31.81 300 MET A O 1
ATOM 2474 N N . THR A 1 307 ? -4.514 17.899 20.945 1.00 32.49 301 THR A N 1
ATOM 2475 C CA . THR A 1 307 ? -3.790 18.834 20.092 1.00 31.67 301 THR A CA 1
ATOM 2476 C C . THR A 1 307 ? -4.229 18.654 18.633 1.00 28.48 301 THR A C 1
ATOM 2477 O O . THR A 1 307 ? -4.308 19.601 17.924 1.00 29.34 301 THR A O 1
ATOM 2481 N N . SER A 1 308 ? -4.465 17.435 18.169 1.00 29.87 302 SER A N 1
ATOM 2482 C CA . SER A 1 308 ? -4.877 17.273 16.772 1.00 32.90 302 SER A CA 1
ATOM 2483 C C . SER A 1 308 ? -6.193 18.021 16.530 1.00 33.33 302 SER A C 1
ATOM 2484 O O . SER A 1 308 ? -6.339 18.727 15.526 1.00 31.08 302 SER A O 1
ATOM 2487 N N . ILE A 1 309 ? -7.127 17.915 17.487 1.00 31.58 303 ILE A N 1
ATOM 2488 C CA . ILE A 1 309 ? -8.414 18.578 17.354 1.00 31.61 303 ILE A CA 1
ATOM 2489 C C . ILE A 1 309 ? -8.209 20.089 17.313 1.00 30.05 303 ILE A C 1
ATOM 2490 O O . ILE A 1 309 ? -8.767 20.780 16.435 1.00 30.43 303 ILE A O 1
ATOM 2495 N N . SER A 1 310 ? -7.375 20.614 18.222 1.00 29.49 304 SER A N 1
ATOM 2496 C CA . SER A 1 310 ? -7.201 22.084 18.344 1.00 30.06 304 SER A CA 1
ATOM 2497 C C . SER A 1 310 ? -6.471 22.699 17.131 1.00 29.57 304 SER A C 1
ATOM 2498 O O . SER A 1 310 ? -6.722 23.841 16.725 1.00 30.57 304 SER A O 1
ATOM 2501 N N . ASP A 1 311 ? -5.492 21.963 16.630 1.00 30.75 305 ASP A N 1
ATOM 2502 C CA . ASP A 1 311 ? -4.670 22.423 15.505 1.00 31.55 305 ASP A CA 1
ATOM 2503 C C . ASP A 1 311 ? -5.520 22.460 14.206 1.00 29.76 305 ASP A C 1
ATOM 2504 O O . ASP A 1 311 ? -5.502 23.428 13.498 1.00 31.55 305 ASP A O 1
ATOM 2509 N N . VAL A 1 312 ? -6.252 21.403 13.919 1.00 32.54 306 VAL A N 1
ATOM 2510 C CA . VAL A 1 312 ? -7.208 21.414 12.770 1.00 33.10 306 VAL A CA 1
ATOM 2511 C C . VAL A 1 312 ? -8.253 22.527 12.906 1.00 34.30 306 VAL A C 1
ATOM 2512 O O . VAL A 1 312 ? -8.537 23.234 11.933 1.00 35.76 306 VAL A O 1
ATOM 2516 N N . PHE A 1 313 ? -8.790 22.724 14.117 1.00 32.26 307 PHE A N 1
ATOM 2517 C CA . PHE A 1 313 ? -9.781 23.764 14.323 1.00 31.92 307 PHE A CA 1
ATOM 2518 C C . PHE A 1 313 ? -9.208 25.122 13.947 1.00 33.04 307 PHE A C 1
ATOM 2519 O O . PHE A 1 313 ? -9.874 25.963 13.284 1.00 32.00 307 PHE A O 1
ATOM 2527 N N . ASP A 1 314 ? -7.977 25.377 14.412 1.00 31.56 308 ASP A N 1
ATOM 2528 C CA . ASP A 1 314 ? -7.377 26.676 14.126 1.00 32.98 308 ASP A CA 1
ATOM 2529 C C . ASP A 1 314 ? -7.180 26.861 12.629 1.00 30.84 308 ASP A C 1
ATOM 2530 O O . ASP A 1 314 ? -7.388 27.955 12.114 1.00 32.11 308 ASP A O 1
ATOM 253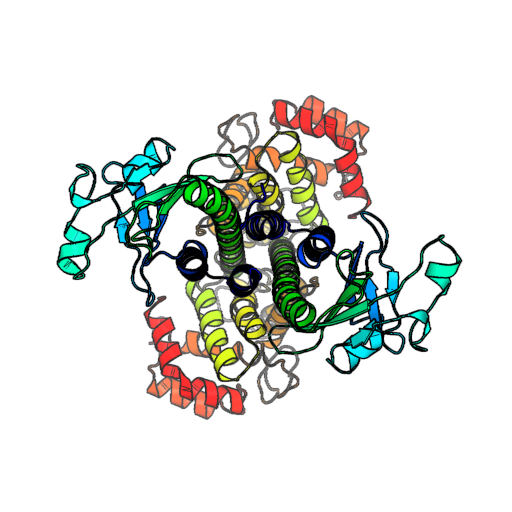5 N N . ALA A 1 315 ? -6.806 25.795 11.945 1.00 30.57 309 ALA A N 1
ATOM 2536 C CA . ALA A 1 315 ? -6.546 25.887 10.493 1.00 33.26 309 ALA A CA 1
ATOM 2537 C C . ALA A 1 315 ? -7.848 26.081 9.691 1.00 34.26 309 ALA A C 1
ATOM 2538 O O . ALA A 1 315 ? -7.872 26.878 8.779 1.00 36.62 309 ALA A O 1
ATOM 2540 N N . LEU A 1 316 ? -8.927 25.384 10.051 1.00 35.35 310 LEU A N 1
ATOM 2541 C CA . LEU A 1 316 ? -10.233 25.555 9.350 1.00 33.84 310 LEU A CA 1
ATOM 2542 C C . LEU A 1 316 ? -10.802 26.950 9.497 1.00 35.18 310 LEU A C 1
ATOM 2543 O O . LEU A 1 316 ? -11.531 27.433 8.615 1.00 36.58 310 LEU A O 1
ATOM 2548 N N . THR A 1 317 ? -10.417 27.625 10.579 1.00 34.21 311 THR A N 1
ATOM 2549 C CA . THR A 1 317 ? -10.975 28.927 10.945 1.00 34.51 311 THR A CA 1
ATOM 2550 C C . THR A 1 317 ? -10.051 30.108 10.628 1.00 35.41 311 THR A C 1
ATOM 2551 O O . THR A 1 317 ? -10.299 31.246 11.053 1.00 37.20 311 THR A O 1
ATOM 2555 N N . SER A 1 318 ? -9.022 29.862 9.811 1.00 35.13 312 SER A N 1
ATOM 2556 C CA . SER A 1 318 ? -8.176 30.921 9.305 1.00 38.40 312 SER A CA 1
ATOM 2557 C C . SER A 1 318 ? -8.290 31.041 7.780 1.00 40.88 312 SER A C 1
ATOM 2558 O O . SER A 1 318 ? -8.295 30.044 7.086 1.00 42.13 312 SER A O 1
ATOM 2561 N N . ASP A 1 319 ? -8.354 32.261 7.270 1.00 43.96 313 ASP A N 1
ATOM 2562 C CA . ASP A 1 319 ? -8.395 32.514 5.824 1.00 48.85 313 ASP A CA 1
ATOM 2563 C C . ASP A 1 319 ? -7.066 32.213 5.157 1.00 52.02 313 ASP A C 1
ATOM 2564 O O . ASP A 1 319 ? -6.002 32.423 5.744 1.00 49.91 313 ASP A O 1
ATOM 2569 N N . ARG A 1 320 ? -7.140 31.723 3.923 1.00 53.95 314 ARG A N 1
ATOM 2570 C CA . ARG A 1 320 ? -5.999 31.684 3.022 1.00 54.41 314 ARG A CA 1
ATOM 2571 C C . ARG A 1 320 ? -6.491 32.206 1.674 1.00 54.90 314 ARG A C 1
ATOM 2572 O O . ARG A 1 320 ? -7.716 32.275 1.446 1.00 53.40 314 ARG A O 1
ATOM 2580 N N . PRO A 1 321 ? -5.558 32.618 0.790 1.00 54.28 315 PRO A N 1
ATOM 2581 C CA . PRO A 1 321 ? -5.981 33.003 -0.573 1.00 52.95 315 PRO A CA 1
ATOM 2582 C C . PRO A 1 321 ? -6.935 31.957 -1.189 1.00 48.70 315 PRO A C 1
ATOM 2583 O O . PRO A 1 321 ? -6.639 30.754 -1.154 1.00 46.56 315 PRO A O 1
ATOM 2587 N N . TYR A 1 322 ? -8.091 32.404 -1.678 1.00 49.24 316 TYR A N 1
ATOM 2588 C CA . TYR A 1 322 ? -9.093 31.521 -2.334 1.00 51.57 316 TYR A CA 1
ATOM 2589 C C . TYR A 1 322 ? -9.863 30.622 -1.382 1.00 52.28 316 TYR A C 1
ATOM 2590 O O . TYR A 1 322 ? -10.834 29.985 -1.784 1.00 55.40 316 TYR A O 1
ATOM 2599 N N . LYS A 1 323 ? -9.417 30.566 -0.133 1.00 51.11 317 LYS A N 1
ATOM 2600 C CA . LYS A 1 323 ? -9.886 29.599 0.836 1.00 51.03 317 LYS A CA 1
ATOM 2601 C C . LYS A 1 323 ? -10.300 30.383 2.096 1.00 51.83 317 LYS A C 1
ATOM 2602 O O . LYS A 1 323 ? -9.520 30.552 3.042 1.00 50.28 317 LYS A O 1
ATOM 2608 N N . LYS A 1 324 ? -11.521 30.894 2.058 1.00 52.61 318 LYS A N 1
ATOM 2609 C CA . LYS A 1 324 ? -12.132 31.599 3.164 1.00 52.78 318 LYS A CA 1
ATOM 2610 C C . LYS A 1 324 ? -12.237 30.685 4.415 1.00 47.79 318 LYS A C 1
ATOM 2611 O O . LYS A 1 324 ? -12.540 29.497 4.305 1.00 44.25 318 LYS A O 1
ATOM 2617 N N . ALA A 1 325 ? -11.956 31.233 5.597 1.00 43.68 319 ALA A N 1
ATOM 2618 C CA . ALA A 1 325 ? -12.168 30.498 6.846 1.00 43.23 319 ALA A CA 1
ATOM 2619 C C . ALA A 1 325 ? -13.581 29.891 6.900 1.00 43.59 319 ALA A C 1
ATOM 2620 O O . ALA A 1 325 ? -14.557 30.541 6.533 1.00 44.51 319 ALA A O 1
ATOM 2622 N N . TRP A 1 326 ? -13.700 28.644 7.335 1.00 40.75 320 TRP A N 1
ATOM 2623 C CA . TRP A 1 326 ? -15.021 28.089 7.581 1.00 40.69 320 TRP A CA 1
ATOM 2624 C C . TRP A 1 326 ? -15.682 28.704 8.804 1.00 43.17 320 TRP A C 1
ATOM 2625 O O . TRP A 1 326 ? -15.003 29.036 9.798 1.00 42.30 320 TRP A O 1
ATOM 2636 N N . ASP A 1 327 ? -17.015 28.834 8.766 1.00 42.51 321 ASP A N 1
ATOM 2637 C CA . ASP A 1 327 ? -17.745 29.405 9.895 1.00 43.56 321 ASP A CA 1
ATOM 2638 C C . ASP A 1 327 ? -18.099 28.336 10.900 1.00 42.81 321 ASP A C 1
ATOM 2639 O O . ASP A 1 327 ? -17.783 27.151 10.692 1.00 39.23 321 ASP A O 1
ATOM 2644 N N . MET A 1 328 ? -18.802 28.730 11.968 1.00 46.76 322 MET A N 1
ATOM 2645 C CA . MET A 1 328 ? -19.114 27.774 13.031 1.00 46.56 322 MET A CA 1
ATOM 2646 C C . MET A 1 328 ? -19.861 26.556 12.528 1.00 45.56 322 MET A C 1
ATOM 2647 O O . MET A 1 328 ? -19.465 25.421 12.824 1.00 44.66 322 MET A O 1
ATOM 2652 N N . ASP A 1 329 ? -20.943 26.781 11.779 1.00 46.36 323 ASP A N 1
ATOM 2653 C CA . ASP A 1 329 ? -21.761 25.677 11.279 1.00 46.98 323 ASP A CA 1
ATOM 2654 C C . ASP A 1 329 ? -20.969 24.712 10.399 1.00 43.04 323 ASP A C 1
ATOM 2655 O O . ASP A 1 329 ? -21.038 23.486 10.582 1.00 42.62 323 ASP A O 1
ATOM 2660 N N . ARG A 1 330 ? -20.216 25.252 9.448 1.00 41.93 324 ARG A N 1
ATOM 2661 C CA . ARG A 1 330 ? -19.414 24.396 8.575 1.00 43.04 324 ARG A CA 1
ATOM 2662 C C . ARG A 1 330 ? -18.343 23.590 9.374 1.00 42.06 324 ARG A C 1
ATOM 2663 O O . ARG A 1 330 ? -18.134 22.367 9.148 1.00 40.07 324 ARG A O 1
ATOM 2671 N N . THR A 1 331 ? -17.715 24.263 10.344 1.00 40.44 325 THR A N 1
ATOM 2672 C CA . THR A 1 331 ? -16.655 23.629 11.174 1.00 39.59 325 THR A CA 1
ATOM 2673 C C . THR A 1 331 ? -17.260 22.505 12.024 1.00 39.24 325 THR A C 1
ATOM 2674 O O . THR A 1 331 ? -16.728 21.376 12.084 1.00 36.78 325 THR A O 1
ATOM 2678 N N . VAL A 1 332 ? -18.425 22.787 12.626 1.00 40.46 326 VAL A N 1
ATOM 2679 C CA . VAL A 1 332 ? -19.089 21.792 13.448 1.00 40.62 326 VAL A CA 1
ATOM 2680 C C . VAL A 1 332 ? -19.371 20.538 12.610 1.00 40.98 326 VAL A C 1
ATOM 2681 O O . VAL A 1 332 ? -19.091 19.408 13.061 1.00 39.25 326 VAL A O 1
ATOM 2685 N N . ARG A 1 333 ? -19.926 20.735 11.402 1.00 42.72 327 ARG A N 1
ATOM 2686 C CA . ARG A 1 333 ? -20.227 19.612 10.500 1.00 45.08 327 ARG A CA 1
ATOM 2687 C C . ARG A 1 333 ? -18.985 18.789 10.173 1.00 41.84 327 ARG A C 1
ATOM 2688 O O . ARG A 1 333 ? -19.018 17.547 10.236 1.00 41.86 327 ARG A O 1
ATOM 2696 N N . PHE A 1 334 ? -17.897 19.467 9.805 1.00 39.86 328 PHE A N 1
ATOM 2697 C CA . PHE A 1 334 ? -16.653 18.736 9.552 1.00 40.17 328 PHE A CA 1
ATOM 2698 C C . PHE A 1 334 ? -16.225 17.894 10.760 1.00 39.04 328 PHE A C 1
ATOM 2699 O O . PHE A 1 334 ? -15.857 16.713 10.623 1.00 37.17 328 PHE A O 1
ATOM 2707 N N . PHE A 1 335 ? -16.278 18.479 11.958 1.00 39.85 329 PHE A N 1
ATOM 2708 C CA . PHE A 1 335 ? -15.886 17.683 13.152 1.00 41.36 329 PHE A CA 1
ATOM 2709 C C . PHE A 1 335 ? -16.765 16.459 13.386 1.00 42.54 329 PHE A C 1
ATOM 2710 O O . PHE A 1 335 ? -16.249 15.382 13.723 1.00 41.43 329 PHE A O 1
ATOM 2718 N N . LYS A 1 336 ? -18.083 16.604 13.184 1.00 41.85 330 LYS A N 1
ATOM 2719 C CA . LYS A 1 336 ? -18.964 15.434 13.292 1.00 44.53 330 LYS A CA 1
ATOM 2720 C C . LYS A 1 336 ? -18.606 14.367 12.266 1.00 43.93 330 LYS A C 1
ATOM 2721 O O . LYS A 1 336 ? -18.562 13.185 12.606 1.00 43.24 330 LYS A O 1
ATOM 2727 N N . GLU A 1 337 ? -18.345 14.777 11.020 1.00 45.78 331 GLU A N 1
ATOM 2728 C CA . GLU A 1 337 ? -17.898 13.840 9.967 1.00 48.25 331 GLU A CA 1
ATOM 2729 C C . GLU A 1 337 ? -16.632 13.103 10.396 1.00 46.89 331 GLU A C 1
ATOM 2730 O O . GLU A 1 337 ? -16.523 11.891 10.191 1.00 43.61 331 GLU A O 1
ATOM 2736 N N . GLN A 1 338 ? -15.673 13.841 10.972 1.00 43.21 332 GLN A N 1
ATOM 2737 C CA . GLN A 1 338 ? -14.384 13.242 11.373 1.00 44.98 332 GLN A CA 1
ATOM 2738 C C . GLN A 1 338 ? -14.360 12.463 12.702 1.00 47.70 332 GLN A C 1
ATOM 2739 O O . GLN A 1 338 ? -13.337 11.827 13.033 1.00 46.97 332 GLN A O 1
ATOM 2745 N N . LYS A 1 339 ? -15.480 12.473 13.441 1.00 47.12 333 LYS A N 1
ATOM 2746 C CA . LYS A 1 339 ? -15.578 11.692 14.691 1.00 48.00 333 LYS A CA 1
ATOM 2747 C C . LYS A 1 339 ? -15.286 10.243 14.435 1.00 46.67 333 LYS A C 1
ATOM 2748 O O . LYS A 1 339 ? -15.914 9.639 13.581 1.00 47.89 333 LYS A O 1
ATOM 2754 N N . GLY A 1 340 ? -14.348 9.671 15.187 1.00 46.20 334 GLY A N 1
ATOM 2755 C CA . GLY A 1 340 ? -14.000 8.257 15.004 1.00 44.17 334 GLY A CA 1
ATOM 2756 C C . GLY A 1 340 ? -13.107 8.018 13.789 1.00 44.91 334 GLY A C 1
ATOM 2757 O O . GLY A 1 340 ? -12.744 6.874 13.505 1.00 45.56 334 GLY A O 1
ATOM 2758 N N . LYS A 1 341 ? -12.771 9.075 13.048 1.00 41.31 335 LYS A N 1
ATOM 2759 C CA . LYS A 1 341 ? -11.878 8.915 11.903 1.00 43.79 335 LYS A CA 1
ATOM 2760 C C . LYS A 1 341 ? -10.545 9.559 12.234 1.00 42.00 335 LYS A C 1
ATOM 2761 O O . LYS A 1 341 ? -9.634 8.898 12.731 1.00 44.73 335 LYS A O 1
ATOM 2767 N N . HIS A 1 342 ? -10.450 10.857 12.014 1.00 40.01 336 HIS A N 1
ATOM 2768 C CA . HIS A 1 342 ? -9.304 11.619 12.458 1.00 40.03 336 HIS A CA 1
ATOM 2769 C C . HIS A 1 342 ? -9.300 11.703 13.972 1.00 41.66 336 HIS A C 1
ATOM 2770 O O . HIS A 1 342 ? -8.248 11.504 14.604 1.00 38.77 336 HIS A O 1
ATOM 2777 N N . PHE A 1 343 ? -10.479 11.952 14.569 1.00 41.08 337 PHE A N 1
ATOM 2778 C CA . PHE A 1 343 ? -10.545 12.400 15.970 1.00 42.00 337 PHE A CA 1
ATOM 2779 C C . PHE A 1 343 ? -11.228 11.470 16.951 1.00 43.11 337 PHE A C 1
ATOM 2780 O O . PHE A 1 343 ? -12.134 10.718 16.593 1.00 44.29 337 PHE A O 1
ATOM 2788 N N . ASP A 1 344 ? -10.764 11.547 18.199 1.00 42.94 338 ASP A N 1
ATOM 2789 C CA . ASP A 1 344 ? -11.381 10.878 19.350 1.00 44.03 338 ASP A CA 1
ATOM 2790 C C . ASP A 1 344 ? -12.854 11.311 19.446 1.00 41.63 338 ASP A C 1
ATOM 2791 O O . ASP A 1 344 ? -13.133 12.511 19.617 1.00 41.32 338 ASP A O 1
ATOM 2796 N N . PRO A 1 345 ? -13.791 10.357 19.321 1.00 43.90 339 PRO A N 1
ATOM 2797 C CA . PRO A 1 345 ? -15.246 10.694 19.376 1.00 47.54 339 PRO A CA 1
ATOM 2798 C C . PRO A 1 345 ? -15.657 11.400 20.686 1.00 48.30 339 PRO A C 1
ATOM 2799 O O . PRO A 1 345 ? -16.352 12.426 20.642 1.00 49.19 339 PRO A O 1
ATOM 2803 N N . PHE A 1 346 ? -15.175 10.888 21.820 1.00 49.91 340 PHE A N 1
ATOM 2804 C CA . PHE A 1 346 ? -15.454 11.475 23.142 1.00 51.10 340 PHE A CA 1
ATOM 2805 C C . PHE A 1 346 ? -14.937 12.911 23.272 1.00 49.09 340 PHE A C 1
ATOM 2806 O O . PHE A 1 346 ? -15.684 13.802 23.698 1.00 45.28 340 PHE A O 1
ATOM 2814 N N . LEU A 1 347 ? -13.675 13.152 22.888 1.00 44.71 341 LEU A N 1
ATOM 2815 C CA . LEU A 1 347 ? -13.138 14.498 22.933 1.00 42.63 341 LEU A CA 1
ATOM 2816 C C . LEU A 1 347 ? -13.822 15.431 21.940 1.00 41.54 341 LEU A C 1
ATOM 2817 O O . LEU A 1 347 ? -13.982 16.645 22.211 1.00 39.80 341 LEU A O 1
ATOM 2822 N N . THR A 1 348 ? -14.193 14.900 20.773 1.00 40.18 342 THR A N 1
ATOM 2823 C CA . THR A 1 348 ? -14.874 15.746 19.784 1.00 40.98 342 THR A CA 1
ATOM 2824 C C . THR A 1 348 ? -16.198 16.300 20.354 1.00 40.73 342 THR A C 1
ATOM 2825 O O . THR A 1 348 ? -16.498 17.515 20.229 1.00 38.13 342 THR A O 1
ATOM 2829 N N . ASP A 1 349 ? -16.942 15.421 21.020 1.00 41.49 343 ASP A N 1
ATOM 2830 C CA . ASP A 1 349 ? -18.193 15.815 21.709 1.00 45.65 343 ASP A CA 1
ATOM 2831 C C . ASP A 1 349 ? -17.935 16.940 22.705 1.00 45.04 343 ASP A C 1
ATOM 2832 O O . ASP A 1 349 ? -18.583 18.005 22.643 1.00 45.02 343 ASP A O 1
ATOM 2837 N N . ILE A 1 350 ? -16.918 16.756 23.555 1.00 43.59 344 ILE A N 1
ATOM 2838 C CA . ILE A 1 350 ? -16.556 17.777 24.513 1.00 42.54 344 ILE A CA 1
ATOM 2839 C C . ILE A 1 350 ? -16.182 19.047 23.787 1.00 41.23 344 ILE A C 1
ATOM 2840 O O . ILE A 1 350 ? -16.599 20.138 24.175 1.00 40.98 344 ILE A O 1
ATOM 2845 N N . PHE A 1 351 ? -15.337 18.919 22.749 1.00 41.24 345 PHE A N 1
ATOM 2846 C CA . PHE A 1 351 ? -14.921 20.088 21.978 1.00 38.71 345 PHE A CA 1
ATOM 2847 C C . PHE A 1 351 ? -16.134 20.808 21.348 1.00 39.04 345 PHE A C 1
ATOM 2848 O O . PHE A 1 351 ? -16.240 22.039 21.399 1.00 37.90 345 PHE A O 1
ATOM 2856 N N . LEU A 1 352 ? -17.029 20.046 20.736 1.00 39.74 346 LEU A N 1
ATOM 2857 C CA . LEU A 1 352 ? -18.275 20.631 20.151 1.00 42.77 346 LEU A CA 1
ATOM 2858 C C . LEU A 1 352 ? -19.179 21.336 21.183 1.00 43.73 346 LEU A C 1
ATOM 2859 O O . LEU A 1 352 ? -19.704 22.420 20.916 1.00 41.95 346 LEU A O 1
ATOM 2864 N N . LYS A 1 353 ? -19.293 20.774 22.385 1.00 45.03 347 LYS A N 1
ATOM 2865 C CA . LYS A 1 353 ? -20.089 21.444 23.440 1.00 48.30 347 LYS A CA 1
ATOM 2866 C C . LYS A 1 353 ? -19.502 22.797 23.826 1.00 47.44 347 LYS A C 1
ATOM 2867 O O . LYS A 1 353 ? -20.207 23.641 24.385 1.00 45.27 347 LYS A O 1
ATOM 2873 N N . ASN A 1 354 ? -18.208 22.988 23.534 1.00 42.40 348 ASN A N 1
ATOM 2874 C CA . ASN A 1 354 ? -17.504 24.192 23.939 1.00 41.97 348 ASN A CA 1
ATOM 2875 C C . ASN A 1 354 ? -16.992 25.064 22.799 1.00 42.81 348 ASN A C 1
ATOM 2876 O O . ASN A 1 354 ? -16.142 25.953 23.027 1.00 40.38 348 ASN A O 1
ATOM 2881 N N . ILE A 1 355 ? -17.508 24.833 21.582 1.00 41.72 349 ILE A N 1
ATOM 2882 C CA . ILE A 1 355 ? -16.919 25.447 20.383 1.00 40.12 349 ILE A CA 1
ATOM 2883 C C . ILE A 1 355 ? -17.035 26.964 20.399 1.00 39.50 349 ILE A C 1
ATOM 2884 O O . ILE A 1 355 ? -16.193 27.660 19.844 1.00 38.59 349 ILE A O 1
ATOM 2889 N N . ASP A 1 356 ? -18.043 27.495 21.081 1.00 38.22 350 ASP A N 1
ATOM 2890 C CA . ASP A 1 356 ? -18.138 28.951 21.207 1.00 39.14 350 ASP A CA 1
ATOM 2891 C C . ASP A 1 356 ? -16.916 29.533 21.958 1.00 37.87 350 ASP A C 1
ATOM 2892 O O . ASP A 1 356 ? -16.542 30.700 21.778 1.00 37.16 350 ASP A O 1
ATOM 2897 N N . GLN A 1 357 ? -16.356 28.743 22.857 1.00 36.88 351 GLN A N 1
ATOM 2898 C CA . GLN A 1 357 ? -15.194 29.212 23.643 1.00 39.45 351 GLN A CA 1
ATOM 2899 C C . GLN A 1 357 ? -13.957 29.275 22.721 1.00 38.43 351 GLN A C 1
ATOM 2900 O O . GLN A 1 357 ? -13.109 30.167 22.854 1.00 40.90 351 GLN A O 1
ATOM 2906 N N . MET A 1 358 ? -13.902 28.336 21.779 1.00 37.24 352 MET A N 1
ATOM 2907 C CA . MET A 1 358 ? -12.837 28.281 20.769 1.00 36.62 352 MET A CA 1
ATOM 2908 C C . MET A 1 358 ? -12.910 29.483 19.834 1.00 38.78 352 MET A C 1
ATOM 2909 O O . MET A 1 358 ? -11.895 30.197 19.657 1.00 37.09 352 MET A O 1
ATOM 2914 N N . PHE A 1 359 ? -14.105 29.761 19.276 1.00 36.89 353 PHE A N 1
ATOM 2915 C CA . PHE A 1 359 ? -14.288 30.949 18.475 1.00 37.69 353 PHE A CA 1
ATOM 2916 C C . PHE A 1 359 ? -13.987 32.233 19.225 1.00 39.23 353 PHE A C 1
ATOM 2917 O O . PHE A 1 359 ? -13.438 33.149 18.623 1.00 41.47 353 PHE A O 1
ATOM 2925 N N . SER A 1 360 ? -14.335 32.332 20.516 1.00 40.79 354 SER A N 1
ATOM 2926 C CA . SER A 1 360 ? -13.960 33.524 21.303 1.00 43.41 354 SER A CA 1
ATOM 2927 C C . SER A 1 360 ? -12.426 33.737 21.377 1.00 42.69 354 SER A C 1
ATOM 2928 O O . SER A 1 360 ? -11.965 34.863 21.286 1.00 44.33 354 SER A O 1
ATOM 2931 N N . ILE A 1 361 ? -11.667 32.673 21.581 1.00 41.95 355 ILE A N 1
ATOM 2932 C CA . ILE A 1 361 ? -10.187 32.763 21.568 1.00 42.80 355 ILE A CA 1
ATOM 2933 C C . ILE A 1 361 ? -9.728 33.266 20.197 1.00 42.52 355 ILE A C 1
ATOM 2934 O O . ILE A 1 361 ? -9.004 34.244 20.124 1.00 46.94 355 ILE A O 1
ATOM 2939 N N . LYS A 1 362 ? -10.222 32.655 19.121 1.00 43.99 356 LYS A N 1
ATOM 2940 C CA . LYS A 1 362 ? -9.854 33.039 17.753 1.00 45.57 356 LYS A CA 1
ATOM 2941 C C . LYS A 1 362 ? -10.129 34.512 17.495 1.00 52.38 356 LYS A C 1
ATOM 2942 O O . LYS A 1 362 ? -9.328 35.183 16.837 1.00 54.61 356 LYS A O 1
ATOM 2948 N N . ARG A 1 363 ? -11.236 35.027 18.043 1.00 51.90 357 ARG A N 1
ATOM 2949 C CA . ARG A 1 363 ? -11.591 36.431 17.882 1.00 54.78 357 ARG A CA 1
ATOM 2950 C C . ARG A 1 363 ? -10.737 37.369 18.727 1.00 54.72 357 ARG A C 1
ATOM 2951 O O . ARG A 1 363 ? -10.503 38.503 18.337 1.00 58.73 357 ARG A O 1
ATOM 2959 N N . GLU A 1 364 ? -10.309 36.912 19.894 1.00 56.75 358 GLU A N 1
ATOM 2960 C CA . GLU A 1 364 ? -9.543 37.737 20.822 1.00 61.78 358 GLU A CA 1
ATOM 2961 C C . GLU A 1 364 ? -8.044 37.836 20.480 1.00 61.60 358 GLU A C 1
ATOM 2962 O O . GLU A 1 364 ? -7.405 38.841 20.771 1.00 63.76 358 GLU A O 1
ATOM 2968 N N . LEU A 1 365 ? -7.495 36.777 19.893 1.00 58.81 359 LEU A N 1
ATOM 2969 C CA A LEU A 1 365 ? -6.086 36.751 19.512 0.57 56.90 359 LEU A CA 1
ATOM 2970 C CA B LEU A 1 365 ? -6.084 36.727 19.509 0.43 58.71 359 LEU A CA 1
ATOM 2971 C C . LEU A 1 365 ? -5.979 36.438 18.017 1.00 57.40 359 LEU A C 1
ATOM 2972 O O . LEU A 1 365 ? -5.845 35.281 17.614 1.00 55.32 359 LEU A O 1
ATOM 2981 N N . ARG A 1 366 ? -6.057 37.485 17.201 1.00 63.47 360 ARG A N 1
ATOM 2982 C CA . ARG A 1 366 ? -6.048 37.347 15.742 1.00 72.16 360 ARG A CA 1
ATOM 2983 C C . ARG A 1 366 ? -4.659 36.949 15.232 1.00 78.89 360 ARG A C 1
ATOM 2984 O O . ARG A 1 366 ? -4.467 35.929 14.562 1.00 81.82 360 ARG A O 1
ATOM 2992 N N . TYR B 1 4 ? 6.377 42.289 82.915 1.00 84.44 -2 TYR B N 1
ATOM 2993 C CA . TYR B 1 4 ? 5.039 41.867 82.403 1.00 80.02 -2 TYR B CA 1
ATOM 2994 C C . TYR B 1 4 ? 5.126 41.234 81.017 1.00 78.57 -2 TYR B C 1
ATOM 2995 O O . TYR B 1 4 ? 5.983 41.600 80.212 1.00 76.72 -2 TYR B O 1
ATOM 3004 N N . GLN B 1 5 ? 4.222 40.294 80.751 1.00 78.17 -1 GLN B N 1
ATOM 3005 C CA . GLN B 1 5 ? 4.193 39.554 79.493 1.00 78.14 -1 GLN B CA 1
ATOM 3006 C C . GLN B 1 5 ? 3.571 40.319 78.315 1.00 74.79 -1 GLN B C 1
ATOM 3007 O O . GLN B 1 5 ? 2.763 41.231 78.494 1.00 72.82 -1 GLN B O 1
ATOM 3013 N N . ASP B 1 6 ? 3.967 39.927 77.109 1.00 72.18 0 ASP B N 1
ATOM 3014 C CA . ASP B 1 6 ? 3.365 40.438 75.890 1.00 67.54 0 ASP B CA 1
ATOM 3015 C C . ASP B 1 6 ? 2.240 39.476 75.528 1.00 63.12 0 ASP B C 1
ATOM 3016 O O . ASP B 1 6 ? 2.511 38.306 75.251 1.00 63.08 0 ASP B O 1
ATOM 3021 N N . PRO B 1 7 ? 0.973 39.956 75.531 1.00 61.57 1 PRO B N 1
ATOM 3022 C CA . PRO B 1 7 ? -0.140 39.067 75.150 1.00 59.77 1 PRO B CA 1
ATOM 3023 C C . PRO B 1 7 ? -0.035 38.601 73.685 1.00 57.53 1 PRO B C 1
ATOM 3024 O O . PRO B 1 7 ? -0.510 37.520 73.354 1.00 55.36 1 PRO B O 1
ATOM 3028 N N . GLU B 1 8 ? 0.603 39.400 72.826 1.00 58.44 2 GLU B N 1
ATOM 3029 C CA . GLU B 1 8 ? 0.742 39.051 71.401 1.00 56.77 2 GLU B CA 1
ATOM 3030 C C . GLU B 1 8 ? 2.059 38.344 71.062 1.00 55.32 2 GLU B C 1
ATOM 3031 O O . GLU B 1 8 ? 2.424 38.227 69.889 1.00 49.53 2 GLU B O 1
ATOM 3037 N N . ARG B 1 9 ? 2.765 37.861 72.080 1.00 52.97 3 ARG B N 1
ATOM 3038 C CA . ARG B 1 9 ? 4.117 37.356 71.881 1.00 53.06 3 ARG B CA 1
ATOM 3039 C C . ARG B 1 9 ? 4.178 36.219 70.868 1.00 48.23 3 ARG B C 1
ATOM 3040 O O . ARG B 1 9 ? 4.957 36.275 69.917 1.00 48.15 3 ARG B O 1
ATOM 3048 N N . LYS B 1 10 ? 3.359 35.199 71.058 1.00 44.83 4 LYS B N 1
ATOM 3049 C CA . LYS B 1 10 ? 3.400 34.062 70.160 1.00 46.76 4 LYS B CA 1
ATOM 3050 C C . LYS B 1 10 ? 2.946 34.442 68.759 1.00 45.72 4 LYS B C 1
ATOM 3051 O O . LYS B 1 10 ? 3.454 33.901 67.793 1.00 43.67 4 LYS B O 1
ATOM 3057 N N . LEU B 1 11 ? 1.993 35.371 68.665 1.00 44.01 5 LEU B N 1
ATOM 3058 C CA . LEU B 1 11 ? 1.501 35.840 67.388 1.00 42.96 5 LEU B CA 1
ATOM 3059 C C . LEU B 1 11 ? 2.627 36.483 66.575 1.00 41.65 5 LEU B C 1
ATOM 3060 O O . LEU B 1 11 ? 2.769 36.205 65.390 1.00 40.68 5 LEU B O 1
ATOM 3065 N N . LYS B 1 12 ? 3.404 37.351 67.214 1.00 40.96 6 LYS B N 1
ATOM 3066 C CA . LYS B 1 12 ? 4.493 38.039 66.537 1.00 42.17 6 LYS B CA 1
ATOM 3067 C C . LYS B 1 12 ? 5.587 37.027 66.167 1.00 42.33 6 LYS B C 1
ATOM 3068 O O . LYS B 1 12 ? 6.160 37.096 65.080 1.00 43.06 6 LYS B O 1
ATOM 3074 N N . ILE B 1 13 ? 5.815 36.049 67.036 1.00 42.85 7 ILE B N 1
ATOM 3075 C CA . ILE B 1 13 ? 6.793 35.004 66.755 1.00 41.30 7 ILE B CA 1
ATOM 3076 C C . ILE B 1 13 ? 6.375 34.211 65.526 1.00 42.90 7 ILE B C 1
ATOM 3077 O O . ILE B 1 13 ? 7.195 33.909 64.650 1.00 41.79 7 ILE B O 1
ATOM 3082 N N . LEU B 1 14 ? 5.093 33.859 65.465 1.00 42.51 8 LEU B N 1
ATOM 3083 C CA . LEU B 1 14 ? 4.555 33.131 64.327 1.00 39.45 8 LEU B CA 1
ATOM 3084 C C . LEU B 1 14 ? 4.647 33.926 63.009 1.00 38.77 8 LEU B C 1
ATOM 3085 O O . LEU B 1 14 ? 4.962 33.369 61.968 1.00 39.48 8 LEU B O 1
ATOM 3090 N N . LEU B 1 15 ? 4.385 35.224 63.056 1.00 36.36 9 LEU B N 1
ATOM 3091 C CA . LEU B 1 15 ? 4.468 36.041 61.878 1.00 38.10 9 LEU B CA 1
ATOM 3092 C C . LEU B 1 15 ? 5.917 36.050 61.334 1.00 44.48 9 LEU B C 1
ATOM 3093 O O . LEU B 1 15 ? 6.120 36.006 60.109 1.00 41.31 9 LEU B O 1
ATOM 3098 N N . ASP B 1 16 ? 6.897 36.131 62.250 1.00 43.14 10 ASP B N 1
ATOM 3099 C CA . ASP B 1 16 ? 8.331 36.129 61.898 1.00 42.30 10 ASP B CA 1
ATOM 3100 C C . ASP B 1 16 ? 8.736 34.800 61.249 1.00 41.08 10 ASP B C 1
ATOM 3101 O O . ASP B 1 16 ? 9.368 34.800 60.201 1.00 43.78 10 ASP B O 1
ATOM 3106 N N . TYR B 1 17 ? 8.363 33.680 61.857 1.00 38.31 11 TYR B N 1
ATOM 3107 C CA . TYR B 1 17 ? 8.567 32.387 61.223 1.00 42.47 11 TYR B CA 1
ATOM 3108 C C . TYR B 1 17 ? 7.942 32.312 59.830 1.00 44.34 11 TYR B C 1
ATOM 3109 O O . TYR B 1 17 ? 8.571 31.815 58.892 1.00 42.80 11 TYR B O 1
ATOM 3118 N N . SER B 1 18 ? 6.718 32.825 59.695 1.00 41.12 12 SER B N 1
ATOM 3119 C CA . SER B 1 18 ? 6.011 32.792 58.422 1.00 39.83 12 SER B CA 1
ATOM 3120 C C . SER B 1 18 ? 6.721 33.627 57.365 1.00 37.84 12 SER B C 1
ATOM 3121 O O . SER B 1 18 ? 6.736 33.241 56.210 1.00 36.12 12 SER B O 1
ATOM 3124 N N . SER B 1 19 ? 7.257 34.788 57.739 1.00 37.60 13 SER B N 1
ATOM 3125 C CA . SER B 1 19 ? 8.067 35.583 56.816 1.00 40.89 13 SER B CA 1
ATOM 3126 C C . SER B 1 19 ? 9.314 34.847 56.363 1.00 41.52 13 SER B C 1
ATOM 3127 O O . SER B 1 19 ? 9.650 34.906 55.187 1.00 40.92 13 SER B O 1
ATOM 3130 N N . LYS B 1 20 ? 9.994 34.191 57.303 1.00 41.69 14 LYS B N 1
ATOM 3131 C CA . LYS B 1 20 ? 11.223 33.434 57.019 1.00 47.72 14 LYS B CA 1
ATOM 3132 C C . LYS B 1 20 ? 10.933 32.296 56.072 1.00 45.74 14 LYS B C 1
ATOM 3133 O O . LYS B 1 20 ? 11.669 32.082 55.110 1.00 43.37 14 LYS B O 1
ATOM 3139 N N . ILE B 1 21 ? 9.872 31.555 56.373 1.00 42.42 15 ILE B N 1
ATOM 3140 C CA . ILE B 1 21 ? 9.457 30.417 55.565 1.00 40.53 15 ILE B CA 1
ATOM 3141 C C . ILE B 1 21 ? 9.053 30.823 54.143 1.00 41.94 15 ILE B C 1
ATOM 3142 O O . ILE B 1 21 ? 9.445 30.161 53.190 1.00 47.02 15 ILE B O 1
ATOM 3147 N N . ALA B 1 22 ? 8.320 31.927 53.989 1.00 41.63 16 ALA B N 1
ATOM 3148 C CA . ALA B 1 22 ? 7.877 32.395 52.673 1.00 46.12 16 ALA B CA 1
ATOM 3149 C C . ALA B 1 22 ? 9.046 32.785 51.763 1.00 48.49 16 ALA B C 1
ATOM 3150 O O . ALA B 1 22 ? 8.881 32.847 50.549 1.00 49.09 16 ALA B O 1
ATOM 3152 N N . ASN B 1 23 ? 10.186 33.101 52.368 1.00 49.36 17 ASN B N 1
ATOM 3153 C CA . ASN B 1 23 ? 11.365 33.544 51.645 1.00 53.63 17 ASN B CA 1
ATOM 3154 C C . ASN B 1 23 ? 12.273 32.386 51.257 1.00 52.70 17 ASN B C 1
ATOM 3155 O O . ASN B 1 23 ? 13.174 32.545 50.458 1.00 54.83 17 ASN B O 1
ATOM 3160 N N . GLU B 1 24 ? 12.023 31.225 51.837 1.00 50.95 18 GLU B N 1
ATOM 3161 C CA . GLU B 1 24 ? 12.943 30.117 51.804 1.00 53.50 18 GLU B CA 1
ATOM 3162 C C . GLU B 1 24 ? 12.593 29.130 50.694 1.00 56.62 18 GLU B C 1
ATOM 3163 O O . GLU B 1 24 ? 11.584 28.441 50.771 1.00 55.60 18 GLU B O 1
ATOM 3169 N N . LYS B 1 25 ? 13.440 29.032 49.674 1.00 58.84 19 LYS B N 1
ATOM 3170 C CA . LYS B 1 25 ? 13.160 28.103 48.568 1.00 60.74 19 LYS B CA 1
ATOM 3171 C C . LYS B 1 25 ? 13.634 26.661 48.809 1.00 58.90 19 LYS B C 1
ATOM 3172 O O . LYS B 1 25 ? 13.078 25.723 48.241 1.00 59.84 19 LYS B O 1
ATOM 3178 N N . ASP B 1 26 ? 14.613 26.484 49.690 1.00 56.94 20 ASP B N 1
ATOM 3179 C CA . ASP B 1 26 ? 15.131 25.155 50.023 1.00 56.01 20 ASP B CA 1
ATOM 3180 C C . ASP B 1 26 ? 14.220 24.334 50.956 1.00 53.50 20 ASP B C 1
ATOM 3181 O O . ASP B 1 26 ? 14.003 24.726 52.098 1.00 50.67 20 ASP B O 1
ATOM 3186 N N . LEU B 1 27 ? 13.727 23.183 50.482 1.00 52.63 21 LEU B N 1
ATOM 3187 C CA . LEU B 1 27 ? 12.837 22.325 51.266 1.00 49.82 21 LEU B CA 1
ATOM 3188 C C . LEU B 1 27 ? 13.441 21.957 52.616 1.00 48.35 21 LEU B C 1
ATOM 3189 O O . LEU B 1 27 ? 12.739 21.912 53.603 1.00 44.86 21 LEU B O 1
ATOM 3194 N N . ARG B 1 28 ? 14.738 21.688 52.649 1.00 50.87 22 ARG B N 1
ATOM 3195 C CA . ARG B 1 28 ? 15.427 21.360 53.890 1.00 52.37 22 ARG B CA 1
ATOM 3196 C C . ARG B 1 28 ? 15.216 22.399 54.969 1.00 48.01 22 ARG B C 1
ATOM 3197 O O . ARG B 1 28 ? 14.896 22.061 56.103 1.00 46.35 22 ARG B O 1
ATOM 3205 N N . ASN B 1 29 ? 15.423 23.659 54.622 1.00 45.83 23 ASN B N 1
ATOM 3206 C CA . ASN B 1 29 ? 15.316 24.704 55.597 1.00 46.32 23 ASN B CA 1
ATOM 3207 C C . ASN B 1 29 ? 13.861 25.016 55.933 1.00 45.42 23 ASN B C 1
ATOM 3208 O O . ASN B 1 29 ? 13.566 25.348 57.070 1.00 45.26 23 ASN B O 1
ATOM 3213 N N . VAL B 1 30 ? 12.961 24.933 54.952 1.00 44.27 24 VAL B N 1
ATOM 3214 C CA . VAL B 1 30 ? 11.525 25.018 55.235 1.00 42.81 24 VAL B CA 1
ATOM 3215 C C . VAL B 1 30 ? 11.161 23.997 56.320 1.00 42.26 24 VAL B C 1
ATOM 3216 O O . VAL B 1 30 ? 10.493 24.336 57.285 1.00 41.83 24 VAL B O 1
ATOM 3220 N N . LEU B 1 31 ? 11.619 22.757 56.174 1.00 42.22 25 LEU B N 1
ATOM 3221 C CA . LEU B 1 31 ? 11.329 21.736 57.172 1.00 44.05 25 LEU B CA 1
ATOM 3222 C C . LEU B 1 31 ? 11.876 22.085 58.572 1.00 46.49 25 LEU B C 1
ATOM 3223 O O . LEU B 1 31 ? 11.167 21.930 59.579 1.00 46.15 25 LEU B O 1
ATOM 3228 N N . LEU B 1 32 ? 13.118 22.571 58.622 1.00 46.76 26 LEU B N 1
ATOM 3229 C CA . LEU B 1 32 ? 13.719 23.079 59.851 1.00 48.59 26 LEU B CA 1
ATOM 3230 C C . LEU B 1 32 ? 12.916 24.201 60.486 1.00 45.92 26 LEU B C 1
ATOM 3231 O O . LEU B 1 32 ? 12.679 24.191 61.685 1.00 46.74 26 LEU B O 1
ATOM 3236 N N . PHE B 1 33 ? 12.553 25.203 59.690 1.00 43.78 27 PHE B N 1
ATOM 3237 C CA . PHE B 1 33 ? 11.837 26.336 60.228 1.00 43.73 27 PHE B CA 1
ATOM 3238 C C . PHE B 1 33 ? 10.459 25.928 60.743 1.00 43.99 27 PHE B C 1
ATOM 3239 O O . PHE B 1 33 ? 9.999 26.482 61.740 1.00 42.05 27 PHE B O 1
ATOM 3247 N N . LEU B 1 34 ? 9.818 24.962 60.077 1.00 40.78 28 LEU B N 1
ATOM 3248 C CA . LEU B 1 34 ? 8.494 24.491 60.514 1.00 41.89 28 LEU B CA 1
ATOM 3249 C C . LEU B 1 34 ? 8.592 23.758 61.850 1.00 42.44 28 LEU B C 1
ATOM 3250 O O . LEU B 1 34 ? 7.735 23.906 62.712 1.00 43.60 28 LEU B O 1
ATOM 3255 N N . THR B 1 35 ? 9.654 22.989 62.008 1.00 45.52 29 THR B N 1
ATOM 3256 C CA . THR B 1 35 ? 9.960 22.278 63.230 1.00 47.38 29 THR B CA 1
ATOM 3257 C C . THR B 1 35 ? 10.224 23.245 64.397 1.00 48.36 29 THR B C 1
ATOM 3258 O O . THR B 1 35 ? 9.665 23.059 65.479 1.00 51.05 29 THR B O 1
ATOM 3262 N N . ASP B 1 36 ? 11.026 24.291 64.165 1.00 47.63 30 ASP B N 1
ATOM 3263 C CA . ASP B 1 36 ? 11.313 25.295 65.187 1.00 45.38 30 ASP B CA 1
ATOM 3264 C C . ASP B 1 36 ? 10.016 25.995 65.583 1.00 45.69 30 ASP B C 1
ATOM 3265 O O . ASP B 1 36 ? 9.763 26.256 66.756 1.00 43.11 30 ASP B O 1
ATOM 3270 N N . LEU B 1 37 ? 9.219 26.345 64.577 1.00 42.22 31 LEU B N 1
ATOM 3271 C CA . LEU B 1 37 ? 7.934 26.974 64.792 1.00 43.78 31 LEU B CA 1
ATOM 3272 C C . LEU B 1 37 ? 7.065 26.105 65.717 1.00 43.36 31 LEU B C 1
ATOM 3273 O O . LEU B 1 37 ? 6.548 26.605 66.698 1.00 45.88 31 LEU B O 1
ATOM 3278 N N . ALA B 1 38 ? 6.912 24.819 65.393 1.00 43.37 32 ALA B N 1
ATOM 3279 C CA . ALA B 1 38 ? 6.091 23.916 66.193 1.00 44.35 32 ALA B CA 1
ATOM 3280 C C . ALA B 1 38 ? 6.560 23.877 67.646 1.00 47.54 32 ALA B C 1
ATOM 3281 O O . ALA B 1 38 ? 5.739 23.981 68.562 1.00 47.95 32 ALA B O 1
ATOM 3283 N N . LYS B 1 39 ? 7.870 23.735 67.858 1.00 45.72 33 LYS B N 1
ATOM 3284 C CA . LYS B 1 39 ? 8.400 23.674 69.222 1.00 48.28 33 LYS B CA 1
ATOM 3285 C C . LYS B 1 39 ? 7.994 24.863 70.070 1.00 50.13 33 LYS B C 1
ATOM 3286 O O . LYS B 1 39 ? 7.558 24.687 71.209 1.00 51.57 33 LYS B O 1
ATOM 3292 N N . GLU B 1 40 ? 8.127 26.063 69.512 1.00 48.58 34 GLU B N 1
ATOM 3293 C CA . GLU B 1 40 ? 7.845 27.289 70.230 1.00 53.89 34 GLU B CA 1
ATOM 3294 C C . GLU B 1 40 ? 6.367 27.538 70.453 1.00 54.96 34 GLU B C 1
ATOM 3295 O O . GLU B 1 40 ? 5.973 28.011 71.505 1.00 58.13 34 GLU B O 1
ATOM 3301 N N . ILE B 1 41 ? 5.565 27.266 69.431 1.00 53.21 35 ILE B N 1
ATOM 3302 C CA . ILE B 1 41 ? 4.120 27.485 69.474 1.00 51.24 35 ILE B CA 1
ATOM 3303 C C . ILE B 1 41 ? 3.438 26.421 70.346 1.00 49.26 35 ILE B C 1
ATOM 3304 O O . ILE B 1 41 ? 2.540 26.750 71.117 1.00 52.36 35 ILE B O 1
ATOM 3309 N N . MET B 1 42 ? 3.862 25.160 70.221 1.00 47.35 36 MET B N 1
ATOM 3310 C CA . MET B 1 42 ? 3.301 24.047 71.007 1.00 47.64 36 MET B CA 1
ATOM 3311 C C . MET B 1 42 ? 3.916 23.924 72.399 1.00 48.48 36 MET B C 1
ATOM 3312 O O . MET B 1 42 ? 3.482 23.086 73.197 1.00 48.52 36 MET B O 1
ATOM 3317 N N . GLU B 1 43 ? 4.940 24.734 72.662 1.00 46.80 37 GLU B N 1
ATOM 3318 C CA . GLU B 1 43 ? 5.737 24.654 73.883 1.00 48.28 37 GLU B CA 1
ATOM 3319 C C . GLU B 1 43 ? 6.171 23.215 74.147 1.00 50.01 37 GLU B C 1
ATOM 3320 O O . GLU B 1 43 ? 5.943 22.659 75.227 1.00 50.54 37 GLU B O 1
ATOM 3326 N N . ALA B 1 44 ? 6.788 22.618 73.129 1.00 48.57 38 ALA B N 1
ATOM 3327 C CA . ALA B 1 44 ? 7.258 21.243 73.187 1.00 48.56 38 ALA B CA 1
ATOM 3328 C C . ALA B 1 44 ? 8.763 21.219 73.044 1.00 50.52 38 ALA B C 1
ATOM 3329 O O . ALA B 1 44 ? 9.346 22.075 72.386 1.00 47.98 38 ALA B O 1
ATOM 3331 N N . ASP B 1 45 ? 9.384 20.214 73.640 1.00 50.50 39 ASP B N 1
ATOM 3332 C CA . ASP B 1 45 ? 10.822 20.086 73.601 1.00 53.01 39 ASP B CA 1
ATOM 3333 C C . ASP B 1 45 ? 11.366 19.664 72.238 1.00 54.16 39 ASP B C 1
ATOM 3334 O O . ASP B 1 45 ? 12.458 20.081 71.866 1.00 55.12 39 ASP B O 1
ATOM 3339 N N . ARG B 1 46 ? 10.622 18.824 71.517 1.00 52.70 40 ARG B N 1
ATOM 3340 C CA . ARG B 1 46 ? 11.052 18.306 70.211 1.00 52.60 40 ARG B CA 1
ATOM 3341 C C . ARG B 1 46 ? 9.909 18.260 69.222 1.00 51.86 40 ARG B C 1
ATOM 3342 O O . ARG B 1 46 ? 8.747 18.135 69.616 1.00 48.85 40 ARG B O 1
ATOM 3350 N N . ALA B 1 47 ? 10.237 18.358 67.939 1.00 49.00 41 ALA B N 1
ATOM 3351 C CA . ALA B 1 47 ? 9.232 18.246 66.881 1.00 48.79 41 ALA B CA 1
ATOM 3352 C C . ALA B 1 47 ? 9.857 17.623 65.629 1.00 50.71 41 ALA B C 1
ATOM 3353 O O . ALA B 1 47 ? 11.043 17.815 65.370 1.00 54.71 41 ALA B O 1
ATOM 3355 N N . SER B 1 48 ? 9.057 16.880 64.867 1.00 48.84 42 SER B N 1
ATOM 3356 C CA . SER B 1 48 ? 9.507 16.181 63.666 1.00 48.41 42 SER B CA 1
ATOM 3357 C C . SER B 1 48 ? 8.447 16.194 62.579 1.00 47.75 42 SER B C 1
ATOM 3358 O O . SER B 1 48 ? 7.238 16.095 62.865 1.00 44.04 42 SER B O 1
ATOM 3361 N N . ILE B 1 49 ? 8.912 16.287 61.335 1.00 45.53 43 ILE B N 1
ATOM 3362 C CA . ILE B 1 49 ? 8.059 16.121 60.174 1.00 45.28 43 ILE B CA 1
ATOM 3363 C C . ILE B 1 49 ? 8.541 14.928 59.401 1.00 46.44 43 ILE B C 1
ATOM 3364 O O . ILE B 1 49 ? 9.722 14.820 59.110 1.00 47.05 43 ILE B O 1
ATOM 3369 N N . PHE B 1 50 ? 7.611 14.028 59.103 1.00 47.08 44 PHE B N 1
ATOM 3370 C CA . PHE B 1 50 ? 7.865 12.870 58.288 1.00 47.72 44 PHE B CA 1
ATOM 3371 C C . PHE B 1 50 ? 7.137 13.011 56.968 1.00 48.13 44 PHE B C 1
ATOM 3372 O O . PHE B 1 50 ? 5.940 13.284 56.939 1.00 47.49 44 PHE B O 1
ATOM 3380 N N . LEU B 1 51 ? 7.860 12.825 55.871 1.00 47.46 45 LEU B N 1
ATOM 3381 C CA . LEU B 1 51 ? 7.252 12.897 54.559 1.00 49.62 45 LEU B CA 1
ATOM 3382 C C . LEU B 1 51 ? 7.394 11.561 53.846 1.00 52.28 45 LEU B C 1
ATOM 3383 O O . LEU B 1 51 ? 8.327 10.803 54.109 1.00 54.99 45 LEU B O 1
ATOM 3388 N N . TYR B 1 52 ? 6.464 11.262 52.950 1.00 55.16 46 TYR B N 1
ATOM 3389 C CA . TYR B 1 52 ? 6.472 9.960 52.297 1.00 59.35 46 TYR B CA 1
ATOM 3390 C C . TYR B 1 52 ? 7.224 9.990 50.964 1.00 63.75 46 TYR B C 1
ATOM 3391 O O . TYR B 1 52 ? 6.997 10.873 50.134 1.00 63.07 46 TYR B O 1
ATOM 3400 N N . ASP B 1 53 ? 8.124 9.027 50.784 1.00 67.80 47 ASP B N 1
ATOM 3401 C CA . ASP B 1 53 ? 8.836 8.834 49.519 1.00 75.88 47 ASP B CA 1
ATOM 3402 C C . ASP B 1 53 ? 8.126 7.763 48.670 1.00 79.17 47 ASP B C 1
ATOM 3403 O O . ASP B 1 53 ? 8.090 6.582 49.046 1.00 78.29 47 ASP B O 1
ATOM 3408 N N . ASP B 1 54 ? 7.561 8.205 47.542 1.00 85.30 48 ASP B N 1
ATOM 3409 C CA . ASP B 1 54 ? 6.926 7.334 46.530 1.00 94.68 48 ASP B CA 1
ATOM 3410 C C . ASP B 1 54 ? 7.764 6.148 46.104 1.00 98.13 48 ASP B C 1
ATOM 3411 O O . ASP B 1 54 ? 7.232 5.059 45.932 1.00 105.19 48 ASP B O 1
ATOM 3416 N N . GLN B 1 55 ? 9.059 6.374 45.897 1.00 100.76 49 GLN B N 1
ATOM 3417 C CA . GLN B 1 55 ? 9.946 5.346 45.360 1.00 106.03 49 GLN B CA 1
ATOM 3418 C C . GLN B 1 55 ? 10.366 4.303 46.392 1.00 106.69 49 GLN B C 1
ATOM 3419 O O . GLN B 1 55 ? 10.123 3.113 46.197 1.00 111.07 49 GLN B O 1
ATOM 3425 N N . LYS B 1 56 ? 10.985 4.741 47.485 1.00 102.95 50 LYS B N 1
ATOM 3426 C CA . LYS B 1 56 ? 11.551 3.800 48.457 1.00 102.65 50 LYS B CA 1
ATOM 3427 C C . LYS B 1 56 ? 10.496 3.178 49.378 1.00 102.28 50 LYS B C 1
ATOM 3428 O O . LYS B 1 56 ? 10.816 2.284 50.175 1.00 103.96 50 LYS B O 1
ATOM 3434 N N . LYS B 1 57 ? 9.248 3.642 49.247 1.00 99.57 51 LYS B N 1
ATOM 3435 C CA . LYS B 1 57 ? 8.130 3.207 50.096 1.00 94.04 51 LYS B CA 1
ATOM 3436 C C . LYS B 1 57 ? 8.424 3.396 51.579 1.00 90.43 51 LYS B C 1
ATOM 3437 O O . LYS B 1 57 ? 8.235 2.479 52.387 1.00 89.21 51 LYS B O 1
ATOM 3443 N N . THR B 1 58 ? 8.905 4.585 51.930 1.00 83.26 52 THR B N 1
ATOM 3444 C CA . THR B 1 58 ? 9.155 4.925 53.329 1.00 78.50 52 THR B CA 1
ATOM 3445 C C . THR B 1 58 ? 8.819 6.385 53.616 1.00 71.92 52 THR B C 1
ATOM 3446 O O . THR B 1 58 ? 8.839 7.239 52.724 1.00 67.77 52 THR B O 1
ATOM 3450 N N . LEU B 1 59 ? 8.482 6.647 54.874 1.00 68.64 53 LEU B N 1
ATOM 3451 C CA . LEU B 1 59 ? 8.508 7.984 55.412 1.00 63.88 53 LEU B CA 1
ATOM 3452 C C . LEU B 1 59 ? 9.969 8.308 55.587 1.00 63.45 53 LEU B C 1
ATOM 3453 O O . LEU B 1 59 ? 10.802 7.404 55.640 1.00 64.78 53 LEU B O 1
ATOM 3458 N N . TRP B 1 60 ? 10.284 9.593 55.674 1.00 59.09 54 TRP B N 1
ATOM 3459 C CA . TRP B 1 60 ? 11.638 10.008 56.009 1.00 58.01 54 TRP B CA 1
ATOM 3460 C C . TRP B 1 60 ? 11.572 11.303 56.752 1.00 56.03 54 TRP B C 1
ATOM 3461 O O . TRP B 1 60 ? 10.558 12.011 56.710 1.00 54.88 54 TRP B O 1
ATOM 3472 N N . THR B 1 61 ? 12.652 11.611 57.453 1.00 56.80 55 THR B N 1
ATOM 3473 C CA . THR B 1 61 ? 12.765 12.835 58.210 1.00 59.06 55 THR B CA 1
ATOM 3474 C C . THR B 1 61 ? 14.244 13.244 58.219 1.00 62.91 55 THR B C 1
ATOM 3475 O O . THR B 1 61 ? 15.124 12.416 57.948 1.00 65.28 55 THR B O 1
ATOM 3479 N N . ILE B 1 62 ? 14.509 14.515 58.489 1.00 62.62 56 ILE B N 1
ATOM 3480 C CA . ILE B 1 62 ? 15.865 14.993 58.716 1.00 70.24 56 ILE B CA 1
ATOM 3481 C C . ILE B 1 62 ? 16.001 15.224 60.208 1.00 72.74 56 ILE B C 1
ATOM 3482 O O . ILE B 1 62 ? 15.256 16.025 60.767 1.00 70.51 56 ILE B O 1
ATOM 3487 N N . VAL B 1 63 ? 16.955 14.540 60.841 1.00 81.30 57 VAL B N 1
ATOM 3488 C CA . VAL B 1 63 ? 17.111 14.565 62.308 1.00 85.52 57 VAL B CA 1
ATOM 3489 C C . VAL B 1 63 ? 17.574 15.923 62.825 1.00 88.58 57 VAL B C 1
ATOM 3490 O O . VAL B 1 63 ? 17.016 16.462 63.783 1.00 88.50 57 VAL B O 1
ATOM 3494 N N . ALA B 1 64 ? 18.613 16.454 62.194 1.00 93.06 58 ALA B N 1
ATOM 3495 C CA . ALA B 1 64 ? 19.210 17.709 62.609 1.00 96.34 58 ALA B CA 1
ATOM 3496 C C . ALA B 1 64 ? 19.577 18.541 61.389 1.00 98.91 58 ALA B C 1
ATOM 3497 O O . ALA B 1 64 ? 19.630 18.037 60.257 1.00 93.74 58 ALA B O 1
ATOM 3499 N N . HIS B 1 65 ? 19.812 19.823 61.643 1.00 99.39 59 HIS B N 1
ATOM 3500 C CA . HIS B 1 65 ? 20.365 20.751 60.668 1.00 100.94 59 HIS B CA 1
ATOM 3501 C C . HIS B 1 65 ? 21.572 20.158 59.974 1.00 104.23 59 HIS B C 1
ATOM 3502 O O . HIS B 1 65 ? 22.566 19.806 60.620 1.00 106.02 59 HIS B O 1
ATOM 3509 N N . GLY B 1 66 ? 21.463 19.996 58.654 1.00 105.16 60 GLY B N 1
ATOM 3510 C CA . GLY B 1 66 ? 22.584 19.582 57.800 1.00 107.04 60 GLY B CA 1
ATOM 3511 C C . GLY B 1 66 ? 22.917 18.097 57.702 1.00 109.11 60 GLY B C 1
ATOM 3512 O O . GLY B 1 66 ? 23.881 17.723 57.032 1.00 111.77 60 GLY B O 1
ATOM 3513 N N . VAL B 1 67 ? 22.132 17.245 58.355 1.00 107.04 61 VAL B N 1
ATOM 3514 C CA . VAL B 1 67 ? 22.394 15.796 58.339 1.00 106.83 61 VAL B CA 1
ATOM 3515 C C . VAL B 1 67 ? 21.454 15.065 57.356 1.00 103.13 61 VAL B C 1
ATOM 3516 O O . VAL B 1 67 ? 20.454 15.637 56.924 1.00 102.03 61 VAL B O 1
ATOM 3520 N N . ASP B 1 68 ? 21.770 13.814 57.014 1.00 98.79 62 ASP B N 1
ATOM 3521 C CA . ASP B 1 68 ? 21.038 13.058 55.974 1.00 96.13 62 ASP B CA 1
ATOM 3522 C C . ASP B 1 68 ? 19.558 12.733 56.240 1.00 92.79 62 ASP B C 1
ATOM 3523 O O . ASP B 1 68 ? 19.058 12.894 57.359 1.00 93.69 62 ASP B O 1
ATOM 3528 N N . ARG B 1 69 ? 18.874 12.272 55.188 1.00 88.73 63 ARG B N 1
ATOM 3529 C CA . ARG B 1 69 ? 17.524 11.714 55.293 1.00 84.22 63 ARG B CA 1
ATOM 3530 C C . ARG B 1 69 ? 17.546 10.419 56.078 1.00 85.13 63 ARG B C 1
ATOM 3531 O O . ARG B 1 69 ? 18.227 9.463 55.695 1.00 88.82 63 ARG B O 1
ATOM 3539 N N . ILE B 1 70 ? 16.806 10.388 57.178 1.00 82.90 64 ILE B N 1
ATOM 3540 C CA . ILE B 1 70 ? 16.593 9.141 57.899 1.00 84.09 64 ILE B CA 1
ATOM 3541 C C . ILE B 1 70 ? 15.263 8.545 57.451 1.00 82.77 64 ILE B C 1
ATOM 3542 O O . ILE B 1 70 ? 14.211 9.186 57.581 1.00 79.40 64 ILE B O 1
ATOM 3547 N N . GLU B 1 71 ? 15.327 7.336 56.897 1.00 81.76 65 GLU B N 1
ATOM 3548 C CA . GLU B 1 71 ? 14.131 6.588 56.504 1.00 81.83 65 GLU B CA 1
ATOM 3549 C C . GLU B 1 71 ? 13.415 5.981 57.719 1.00 78.99 65 GLU B C 1
ATOM 3550 O O . GLU B 1 71 ? 14.053 5.471 58.636 1.00 76.57 65 GLU B O 1
ATOM 3556 N N . ILE B 1 72 ? 12.084 6.065 57.713 1.00 75.94 66 ILE B N 1
ATOM 3557 C CA . ILE B 1 72 ? 11.232 5.580 58.798 1.00 71.96 66 ILE B CA 1
ATOM 3558 C C . ILE B 1 72 ? 10.258 4.553 58.222 1.00 71.11 66 ILE B C 1
ATOM 3559 O O . ILE B 1 72 ? 9.763 4.713 57.103 1.00 69.91 66 ILE B O 1
ATOM 3564 N N . ASP B 1 73 ? 10.001 3.498 58.988 1.00 70.12 67 ASP B N 1
ATOM 3565 C CA . ASP B 1 73 ? 9.078 2.442 58.594 1.00 68.70 67 ASP B CA 1
ATOM 3566 C C . ASP B 1 73 ? 7.632 2.946 58.747 1.00 66.30 67 ASP B C 1
ATOM 3567 O O . ASP B 1 73 ? 7.166 3.148 59.866 1.00 64.74 67 ASP B O 1
ATOM 3572 N N . ALA B 1 74 ? 6.925 3.135 57.632 1.00 62.78 68 ALA B N 1
ATOM 3573 C CA . ALA B 1 74 ? 5.533 3.607 57.654 1.00 62.33 68 ALA B CA 1
ATOM 3574 C C . ALA B 1 74 ? 4.516 2.585 58.178 1.00 65.05 68 ALA B C 1
ATOM 3575 O O . ALA B 1 74 ? 3.348 2.913 58.387 1.00 68.41 68 ALA B O 1
ATOM 3577 N N . ASP B 1 75 ? 4.945 1.346 58.378 1.00 66.97 69 ASP B N 1
ATOM 3578 C CA . ASP B 1 75 ? 4.040 0.297 58.847 1.00 69.68 69 ASP B CA 1
ATOM 3579 C C . ASP B 1 75 ? 4.074 0.080 60.362 1.00 69.43 69 ASP B C 1
ATOM 3580 O O . ASP B 1 75 ? 3.367 -0.772 60.888 1.00 74.91 69 ASP B O 1
ATOM 3585 N N . LYS B 1 76 ? 4.864 0.890 61.047 1.00 67.98 70 LYS B N 1
ATOM 3586 C CA . LYS B 1 76 ? 5.239 0.658 62.425 1.00 69.86 70 LYS B CA 1
ATOM 3587 C C . LYS B 1 76 ? 5.205 1.993 63.174 1.00 68.41 70 LYS B C 1
ATOM 3588 O O . LYS B 1 76 ? 5.149 3.066 62.563 1.00 69.61 70 LYS B O 1
ATOM 3594 N N . GLY B 1 77 ? 5.233 1.927 64.500 1.00 67.77 71 GLY B N 1
ATOM 3595 C CA . GLY B 1 77 ? 5.381 3.113 65.319 1.00 64.00 71 GLY B CA 1
ATOM 3596 C C . GLY B 1 77 ? 4.210 4.074 65.291 1.00 64.25 71 GLY B C 1
ATOM 3597 O O . GLY B 1 77 ? 3.161 3.800 64.693 1.00 63.32 71 GLY B O 1
ATOM 3598 N N . ILE B 1 78 ? 4.412 5.213 65.942 1.00 63.25 72 ILE B N 1
ATOM 3599 C CA . ILE B 1 78 ? 3.363 6.187 66.152 1.00 63.60 72 ILE B CA 1
ATOM 3600 C C . ILE B 1 78 ? 3.120 6.982 64.877 1.00 63.04 72 ILE B C 1
ATOM 3601 O O . ILE B 1 78 ? 1.962 7.175 64.481 1.00 64.34 72 ILE B O 1
ATOM 3606 N N . ALA B 1 79 ? 4.204 7.434 64.242 1.00 61.53 73 ALA B N 1
ATOM 3607 C CA . ALA B 1 79 ? 4.106 8.220 63.003 1.00 60.68 73 ALA B CA 1
ATOM 3608 C C . ALA B 1 79 ? 3.442 7.362 61.926 1.00 61.11 73 ALA B C 1
ATOM 3609 O O . ALA B 1 79 ? 2.523 7.810 61.239 1.00 62.16 73 ALA B O 1
ATOM 3611 N N . GLY B 1 80 ? 3.895 6.120 61.827 1.00 58.43 74 GLY B N 1
ATOM 3612 C CA . GLY B 1 80 ? 3.322 5.129 60.918 1.00 63.84 74 GLY B CA 1
ATOM 3613 C C . GLY B 1 80 ? 1.819 4.940 61.073 1.00 64.86 74 GLY B C 1
ATOM 3614 O O . GLY B 1 80 ? 1.111 4.808 60.067 1.00 65.44 74 GLY B O 1
ATOM 3615 N N . TYR B 1 81 ? 1.329 4.924 62.318 1.00 60.54 75 TYR B N 1
ATOM 3616 C CA . TYR B 1 81 ? -0.096 4.756 62.572 1.00 58.80 75 TYR B CA 1
ATOM 3617 C C . TYR B 1 81 ? -0.862 5.930 61.999 1.00 57.93 75 TYR B C 1
ATOM 3618 O O . TYR B 1 81 ? -1.871 5.736 61.311 1.00 58.99 75 TYR B O 1
ATOM 3627 N N . VAL B 1 82 ? -0.376 7.135 62.309 1.00 52.97 76 VAL B N 1
ATOM 3628 C CA . VAL B 1 82 ? -1.014 8.370 61.915 1.00 51.85 76 VAL B CA 1
ATOM 3629 C C . VAL B 1 82 ? -0.988 8.490 60.390 1.00 54.05 76 VAL B C 1
ATOM 3630 O O . VAL B 1 82 ? -2.007 8.820 59.767 1.00 52.72 76 VAL B O 1
ATOM 3634 N N . PHE B 1 83 ? 0.169 8.198 59.792 1.00 52.06 77 PHE B N 1
ATOM 3635 C CA . PHE B 1 83 ? 0.308 8.232 58.339 1.00 52.83 77 PHE B CA 1
ATOM 3636 C C . PHE B 1 83 ? -0.684 7.298 57.630 1.00 55.77 77 PHE B C 1
ATOM 3637 O O . PHE B 1 83 ? -1.305 7.672 56.642 1.00 58.76 77 PHE B O 1
ATOM 3645 N N . ARG B 1 84 ? -0.840 6.090 58.140 1.00 55.39 78 ARG B N 1
ATOM 3646 C CA . ARG B 1 84 ? -1.723 5.118 57.511 1.00 58.90 78 ARG B CA 1
ATOM 3647 C C . ARG B 1 84 ? -3.223 5.356 57.685 1.00 60.37 78 ARG B C 1
ATOM 3648 O O . ARG B 1 84 ? -3.984 5.129 56.745 1.00 58.82 78 ARG B O 1
ATOM 3656 N N . THR B 1 85 ? -3.644 5.783 58.881 1.00 60.75 79 THR B N 1
ATOM 3657 C CA . THR B 1 85 ? -5.069 5.840 59.242 1.00 58.51 79 THR B CA 1
ATOM 3658 C C . THR B 1 85 ? -5.614 7.242 59.015 1.00 57.79 79 THR B C 1
ATOM 3659 O O . THR B 1 85 ? -6.802 7.429 58.779 1.00 58.45 79 THR B O 1
ATOM 3663 N N . GLY B 1 86 ? -4.733 8.229 59.112 1.00 55.61 80 GLY B N 1
ATOM 3664 C CA . GLY B 1 86 ? -5.144 9.616 59.077 1.00 53.71 80 GLY B CA 1
ATOM 3665 C C . GLY B 1 86 ? -5.680 10.052 60.430 1.00 55.79 80 GLY B C 1
ATOM 3666 O O . GLY B 1 86 ? -6.237 11.146 60.556 1.00 54.33 80 GLY B O 1
ATOM 3667 N N . GLU B 1 87 ? -5.522 9.211 61.447 1.00 56.00 81 GLU B N 1
ATOM 3668 C CA . GLU B 1 87 ? -6.015 9.577 62.777 1.00 60.84 81 GLU B CA 1
ATOM 3669 C C . GLU B 1 87 ? -4.931 10.124 63.687 1.00 58.96 81 GLU B C 1
ATOM 3670 O O . GLU B 1 87 ? -3.757 9.800 63.549 1.00 59.56 81 GLU B O 1
ATOM 3676 N N . ILE B 1 88 ? -5.355 10.972 64.611 1.00 59.19 82 ILE B N 1
ATOM 3677 C CA . ILE B 1 88 ? -4.475 11.650 65.551 1.00 57.92 82 ILE B CA 1
ATOM 3678 C C . ILE B 1 88 ? -4.103 10.724 66.710 1.00 58.99 82 ILE B C 1
ATOM 3679 O O . ILE B 1 88 ? -4.954 10.020 67.240 1.00 62.58 82 ILE B O 1
ATOM 3684 N N . LEU B 1 89 ? -2.825 10.700 67.070 1.00 56.77 83 LEU B N 1
ATOM 3685 C CA . LEU B 1 89 ? -2.390 9.998 68.267 1.00 56.82 83 LEU B CA 1
ATOM 3686 C C . LEU B 1 89 ? -1.902 11.008 69.281 1.00 55.01 83 LEU B C 1
ATOM 3687 O O . LEU B 1 89 ? -1.045 11.830 68.992 1.00 52.41 83 LEU B O 1
ATOM 3692 N N . ASN B 1 90 ? -2.475 10.947 70.473 1.00 57.04 84 ASN B N 1
ATOM 3693 C CA . ASN B 1 90 ? -2.030 11.757 71.589 1.00 56.32 84 ASN B CA 1
ATOM 3694 C C . ASN B 1 90 ? -1.670 10.805 72.720 1.00 60.26 84 ASN B C 1
ATOM 3695 O O . ASN B 1 90 ? -2.551 10.243 73.365 1.00 62.34 84 ASN B O 1
ATOM 3700 N N . ILE B 1 91 ? -0.370 10.624 72.935 1.00 59.14 85 ILE B N 1
ATOM 3701 C CA . ILE B 1 91 ? 0.145 9.663 73.897 1.00 58.94 85 ILE B CA 1
ATOM 3702 C C . ILE B 1 91 ? 0.543 10.382 75.188 1.00 58.66 85 ILE B C 1
ATOM 3703 O O . ILE B 1 91 ? 1.469 11.190 75.185 1.00 58.46 85 ILE B O 1
ATOM 3708 N N . PRO B 1 92 ? -0.164 10.097 76.300 1.00 61.85 86 PRO B N 1
ATOM 3709 C CA . PRO B 1 92 ? 0.202 10.701 77.595 1.00 62.18 86 PRO B CA 1
ATOM 3710 C C . PRO B 1 92 ? 1.509 10.146 78.198 1.00 63.45 86 PRO B C 1
ATOM 3711 O O . PRO B 1 92 ? 2.213 10.875 78.890 1.00 65.30 86 PRO B O 1
ATOM 3715 N N . ASP B 1 93 ? 1.826 8.877 77.939 1.00 64.10 87 ASP B N 1
ATOM 3716 C CA . ASP B 1 93 ? 3.077 8.258 78.414 1.00 67.16 87 ASP B CA 1
ATOM 3717 C C . ASP B 1 93 ? 3.625 7.247 77.404 1.00 65.41 87 ASP B C 1
ATOM 3718 O O . ASP B 1 93 ? 3.075 6.151 77.250 1.00 64.12 87 ASP B O 1
ATOM 3723 N N . ALA B 1 94 ? 4.726 7.616 76.748 1.00 63.81 88 ALA B N 1
ATOM 3724 C CA . ALA B 1 94 ? 5.293 6.826 75.657 1.00 66.21 88 ALA B CA 1
ATOM 3725 C C . ALA B 1 94 ? 5.703 5.422 76.108 1.00 68.44 88 ALA B C 1
ATOM 3726 O O . ALA B 1 94 ? 5.547 4.443 75.361 1.00 70.94 88 ALA B O 1
ATOM 3728 N N . TYR B 1 95 ? 6.192 5.325 77.342 1.00 69.06 89 TYR B N 1
ATOM 3729 C CA . TYR B 1 95 ? 6.682 4.054 77.872 1.00 72.76 89 TYR B CA 1
ATOM 3730 C C . TYR B 1 95 ? 5.587 3.043 78.187 1.00 72.38 89 TYR B C 1
ATOM 3731 O O . TYR B 1 95 ? 5.880 1.929 78.585 1.00 74.54 89 TYR B O 1
ATOM 3740 N N . LYS B 1 96 ? 4.334 3.435 77.985 1.00 72.55 90 LYS B N 1
ATOM 3741 C CA . LYS B 1 96 ? 3.190 2.543 78.168 1.00 74.22 90 LYS B CA 1
ATOM 3742 C C . LYS B 1 96 ? 2.540 2.192 76.834 1.00 74.05 90 LYS B C 1
ATOM 3743 O O . LYS B 1 96 ? 1.548 1.466 76.791 1.00 74.68 90 LYS B O 1
ATOM 3749 N N . ASP B 1 97 ? 3.103 2.715 75.750 1.00 71.81 91 ASP B N 1
ATOM 3750 C CA . ASP B 1 97 ? 2.591 2.437 74.420 1.00 74.31 91 ASP B CA 1
ATOM 3751 C C . ASP B 1 97 ? 3.553 1.491 73.699 1.00 75.50 91 ASP B C 1
ATOM 3752 O O . ASP B 1 97 ? 4.714 1.850 73.464 1.00 77.34 91 ASP B O 1
ATOM 3757 N N . PRO B 1 98 ? 3.082 0.273 73.365 1.00 74.61 92 PRO B N 1
ATOM 3758 C CA . PRO B 1 98 ? 3.915 -0.707 72.660 1.00 77.18 92 PRO B CA 1
ATOM 3759 C C . PRO B 1 98 ? 4.374 -0.267 71.265 1.00 78.58 92 PRO B C 1
ATOM 3760 O O . PRO B 1 98 ? 5.305 -0.857 70.722 1.00 82.20 92 PRO B O 1
ATOM 3764 N N . ARG B 1 99 ? 3.738 0.755 70.695 1.00 77.70 93 ARG B N 1
ATOM 3765 C CA . ARG B 1 99 ? 4.146 1.279 69.392 1.00 76.82 93 ARG B CA 1
ATOM 3766 C C . ARG B 1 99 ? 5.391 2.166 69.487 1.00 76.92 93 ARG B C 1
ATOM 3767 O O . ARG B 1 99 ? 5.899 2.618 68.457 1.00 73.75 93 ARG B O 1
ATOM 3775 N N . PHE B 1 100 ? 5.878 2.420 70.706 1.00 75.75 94 PHE B N 1
ATOM 3776 C CA . PHE B 1 100 ? 7.022 3.325 70.888 1.00 74.32 94 PHE B CA 1
ATOM 3777 C C . PHE B 1 100 ? 8.352 2.610 71.067 1.00 76.11 94 PHE B C 1
ATOM 3778 O O . PHE B 1 100 ? 8.476 1.717 71.899 1.00 78.67 94 PHE B O 1
ATOM 3786 N N . ASP B 1 101 ? 9.348 3.054 70.308 1.00 78.52 95 ASP B N 1
ATOM 3787 C CA . ASP B 1 101 ? 10.674 2.461 70.348 1.00 85.33 95 ASP B CA 1
ATOM 3788 C C . ASP B 1 101 ? 11.674 3.250 71.181 1.00 86.78 95 ASP B C 1
ATOM 3789 O O . ASP B 1 101 ? 12.011 4.400 70.862 1.00 86.57 95 ASP B O 1
ATOM 3794 N N . ARG B 1 102 ? 12.181 2.592 72.218 1.00 90.39 96 ARG B N 1
ATOM 3795 C CA . ARG B 1 102 ? 13.026 3.229 73.220 1.00 93.33 96 ARG B CA 1
ATOM 3796 C C . ARG B 1 102 ? 14.506 3.271 72.855 1.00 97.67 96 ARG B C 1
ATOM 3797 O O . ARG B 1 102 ? 15.295 3.835 73.601 1.00 100.66 96 ARG B O 1
ATOM 3805 N N . ASP B 1 103 ? 14.886 2.686 71.722 1.00 101.30 97 ASP B N 1
ATOM 3806 C CA . ASP B 1 103 ? 16.306 2.573 71.364 1.00 105.27 97 ASP B CA 1
ATOM 3807 C C . ASP B 1 103 ? 17.026 3.910 71.283 1.00 105.43 97 ASP B C 1
ATOM 3808 O O . ASP B 1 103 ? 18.120 4.058 71.834 1.00 107.81 97 ASP B O 1
ATOM 3813 N N . ILE B 1 104 ? 16.414 4.874 70.596 1.00 101.21 98 ILE B N 1
ATOM 3814 C CA . ILE B 1 104 ? 16.953 6.230 70.534 1.00 100.55 98 ILE B CA 1
ATOM 3815 C C . ILE B 1 104 ? 17.047 6.830 71.938 1.00 100.62 98 ILE B C 1
ATOM 3816 O O . ILE B 1 104 ? 18.044 7.473 72.283 1.00 101.57 98 ILE B O 1
ATOM 3821 N N . ASP B 1 105 ? 16.005 6.596 72.737 1.00 98.64 99 ASP B N 1
ATOM 3822 C CA . ASP B 1 105 ? 15.965 6.999 74.142 1.00 97.14 99 ASP B CA 1
ATOM 3823 C C . ASP B 1 105 ? 17.058 6.310 74.952 1.00 102.55 99 ASP B C 1
ATOM 3824 O O . ASP B 1 105 ? 17.691 6.944 75.793 1.00 102.51 99 ASP B O 1
ATOM 3829 N N . LYS B 1 106 ? 17.261 5.013 74.700 1.00 106.66 100 LYS B N 1
ATOM 3830 C CA . LYS B 1 106 ? 18.217 4.187 75.450 1.00 109.94 100 LYS B CA 1
ATOM 3831 C C . LYS B 1 106 ? 19.659 4.638 75.249 1.00 111.76 100 LYS B C 1
ATOM 3832 O O . LYS B 1 106 ? 20.438 4.650 76.201 1.00 112.94 100 LYS B O 1
ATOM 3838 N N . ARG B 1 107 ? 20.002 5.007 74.014 1.00 112.83 101 ARG B N 1
ATOM 3839 C CA . ARG B 1 107 ? 21.359 5.445 73.668 1.00 115.46 101 ARG B CA 1
ATOM 3840 C C . ARG B 1 107 ? 21.690 6.843 74.229 1.00 115.77 101 ARG B C 1
ATOM 3841 O O . ARG B 1 107 ? 22.581 6.966 75.076 1.00 116.82 101 ARG B O 1
ATOM 3849 N N . THR B 1 108 ? 20.990 7.883 73.759 1.00 111.32 102 THR B N 1
ATOM 3850 C CA . THR B 1 108 ? 21.098 9.221 74.363 1.00 107.59 102 THR B CA 1
ATOM 3851 C C . THR B 1 108 ? 20.416 9.174 75.724 1.00 106.06 102 THR B C 1
ATOM 3852 O O . THR B 1 108 ? 19.510 8.369 75.930 1.00 106.83 102 THR B O 1
ATOM 3856 N N . GLY B 1 109 ? 20.834 10.027 76.652 1.00 103.15 103 GLY B N 1
ATOM 3857 C CA . GLY B 1 109 ? 20.187 10.074 77.962 1.00 100.21 103 GLY B CA 1
ATOM 3858 C C . GLY B 1 109 ? 18.811 10.728 77.932 1.00 97.76 103 GLY B C 1
ATOM 3859 O O . GLY B 1 109 ? 18.426 11.385 78.898 1.00 98.17 103 GLY B O 1
ATOM 3860 N N . TYR B 1 110 ? 18.069 10.548 76.834 1.00 92.12 104 TYR B N 1
ATOM 3861 C CA . TYR B 1 110 ? 16.771 11.211 76.641 1.00 85.34 104 TYR B CA 1
ATOM 3862 C C . TYR B 1 110 ? 15.572 10.357 77.079 1.00 83.73 104 TYR B C 1
ATOM 3863 O O . TYR B 1 110 ? 15.546 9.144 76.851 1.00 84.60 104 TYR B O 1
ATOM 3872 N N . ARG B 1 111 ? 14.587 11.005 77.703 1.00 79.60 105 ARG B N 1
ATOM 3873 C CA . ARG B 1 111 ? 13.366 10.335 78.159 1.00 79.36 105 ARG B CA 1
ATOM 3874 C C . ARG B 1 111 ? 12.121 10.928 77.493 1.00 74.61 105 ARG B C 1
ATOM 3875 O O . ARG B 1 111 ? 11.723 12.058 77.774 1.00 75.33 105 ARG B O 1
ATOM 3883 N N . THR B 1 112 ? 11.520 10.149 76.601 1.00 72.06 106 THR B N 1
ATOM 3884 C CA . THR B 1 112 ? 10.322 10.564 75.877 1.00 70.02 106 THR B CA 1
ATOM 3885 C C . THR B 1 112 ? 9.083 10.241 76.698 1.00 68.76 106 THR B C 1
ATOM 3886 O O . THR B 1 112 ? 8.832 9.083 77.051 1.00 72.66 106 THR B O 1
ATOM 3890 N N . ARG B 1 113 ? 8.317 11.278 77.000 1.00 69.29 107 ARG B N 1
ATOM 3891 C CA . ARG B 1 113 ? 7.140 11.132 77.836 1.00 69.33 107 ARG B CA 1
ATOM 3892 C C . ARG B 1 113 ? 5.876 11.254 76.993 1.00 62.88 107 ARG B C 1
ATOM 3893 O O . ARG B 1 113 ? 5.154 10.289 76.818 1.00 63.75 107 ARG B O 1
ATOM 3901 N N . THR B 1 114 ? 5.626 12.441 76.463 1.00 58.57 108 THR B N 1
ATOM 3902 C CA . THR B 1 114 ? 4.405 12.708 75.727 1.00 55.78 108 THR B CA 1
ATOM 3903 C C . THR B 1 114 ? 4.681 12.901 74.238 1.00 53.70 108 THR B C 1
ATOM 3904 O O . THR B 1 114 ? 5.687 13.514 73.846 1.00 53.38 108 THR B O 1
ATOM 3908 N N . ILE B 1 115 ? 3.776 12.374 73.421 1.00 51.45 109 ILE B N 1
ATOM 3909 C CA . ILE B 1 115 ? 3.894 12.420 71.965 1.00 50.88 109 ILE B CA 1
ATOM 3910 C C . ILE B 1 115 ? 2.542 12.822 71.416 1.00 50.14 109 ILE B C 1
ATOM 3911 O O . ILE B 1 115 ? 1.506 12.276 71.826 1.00 52.51 109 ILE B O 1
ATOM 3916 N N . LEU B 1 116 ? 2.548 13.814 70.536 1.00 47.06 110 LEU B N 1
ATOM 3917 C CA . LEU B 1 116 ? 1.355 14.185 69.793 1.00 46.10 110 LEU B CA 1
ATOM 3918 C C . LEU B 1 116 ? 1.681 14.209 68.289 1.00 46.16 110 LEU B C 1
ATOM 3919 O O . LEU B 1 116 ? 2.532 14.997 67.845 1.00 45.50 110 LEU B O 1
ATOM 3924 N N . ALA B 1 117 ? 0.979 13.377 67.523 1.00 46.56 111 ALA B N 1
ATOM 3925 C CA . ALA B 1 117 ? 1.197 13.251 66.072 1.00 47.23 111 ALA B CA 1
ATOM 3926 C C . ALA B 1 117 ? -0.116 13.388 65.283 1.00 48.48 111 ALA B C 1
ATOM 3927 O O . ALA B 1 117 ? -1.119 12.724 65.609 1.00 51.55 111 ALA B O 1
ATOM 3929 N N . VAL B 1 118 ? -0.105 14.268 64.280 1.00 45.88 112 VAL B N 1
ATOM 3930 C CA . VAL B 1 118 ? -1.233 14.499 63.372 1.00 46.08 112 VAL B CA 1
ATOM 3931 C C . VAL B 1 118 ? -0.784 14.286 61.903 1.00 50.48 112 VAL B C 1
ATOM 3932 O O . VAL B 1 118 ? 0.407 14.472 61.584 1.00 48.70 112 VAL B O 1
ATOM 3936 N N . PRO B 1 119 ? -1.728 13.901 61.002 1.00 51.24 113 PRO B N 1
ATOM 3937 C CA . PRO B 1 119 ? -1.385 13.737 59.576 1.00 47.87 113 PRO B CA 1
ATOM 3938 C C . PRO B 1 119 ? -1.154 15.055 58.859 1.00 48.59 113 PRO B C 1
ATOM 3939 O O . PRO B 1 119 ? -1.674 16.095 59.285 1.00 46.08 113 PRO B O 1
ATOM 3943 N N . LEU B 1 120 ? -0.367 15.014 57.780 1.00 47.18 114 LEU B N 1
ATOM 3944 C CA . LEU B 1 120 ? -0.314 16.135 56.844 1.00 46.82 114 LEU B CA 1
ATOM 3945 C C . LEU B 1 120 ? -1.151 15.762 55.621 1.00 47.51 114 LEU B C 1
ATOM 3946 O O . LEU B 1 120 ? -1.063 14.646 55.141 1.00 44.50 114 LEU B O 1
ATOM 3951 N N . PHE B 1 121 ? -1.961 16.686 55.116 1.00 48.86 115 PHE B N 1
ATOM 3952 C CA . PHE B 1 121 ? -2.805 16.391 53.944 1.00 52.24 115 PHE B CA 1
ATOM 3953 C C . PHE B 1 121 ? -2.454 17.291 52.762 1.00 53.61 115 PHE B C 1
ATOM 3954 O O . PHE B 1 121 ? -2.280 18.500 52.935 1.00 51.78 115 PHE B O 1
ATOM 3962 N N . ASP B 1 122 ? -2.396 16.737 51.552 1.00 58.39 116 ASP B N 1
ATOM 3963 C CA . ASP B 1 122 ? -2.245 17.605 50.371 1.00 61.41 116 ASP B CA 1
ATOM 3964 C C . ASP B 1 122 ? -3.575 18.290 50.014 1.00 63.00 116 ASP B C 1
ATOM 3965 O O . ASP B 1 122 ? -4.574 18.118 50.718 1.00 61.45 116 ASP B O 1
ATOM 3970 N N . ARG B 1 123 ? -3.601 19.062 48.934 1.00 67.20 117 ARG B N 1
ATOM 3971 C CA . ARG B 1 123 ? -4.835 19.749 48.577 1.00 71.79 117 ARG B CA 1
ATOM 3972 C C . ARG B 1 123 ? -5.974 18.774 48.256 1.00 73.02 117 ARG B C 1
ATOM 3973 O O . ARG B 1 123 ? -7.124 19.034 48.600 1.00 76.39 117 ARG B O 1
ATOM 3981 N N . LYS B 1 124 ? -5.649 17.633 47.659 1.00 74.92 118 LYS B N 1
ATOM 3982 C CA . LYS B 1 124 ? -6.663 16.608 47.345 1.00 78.82 118 LYS B CA 1
ATOM 3983 C C . LYS B 1 124 ? -6.983 15.647 48.506 1.00 76.39 118 LYS B C 1
ATOM 3984 O O . LYS B 1 124 ? -7.446 14.526 48.283 1.00 73.75 118 LYS B O 1
ATOM 3990 N N . GLN B 1 125 ? -6.730 16.104 49.735 1.00 74.46 119 GLN B N 1
ATOM 3991 C CA . GLN B 1 125 ? -6.980 15.338 50.970 1.00 72.17 119 GLN B CA 1
ATOM 3992 C C . GLN B 1 125 ? -6.270 13.984 51.092 1.00 69.50 119 GLN B C 1
ATOM 3993 O O . GLN B 1 125 ? -6.648 13.162 51.920 1.00 70.11 119 GLN B O 1
ATOM 3999 N N . ASN B 1 126 ? -5.247 13.748 50.276 1.00 66.28 120 ASN B N 1
ATOM 4000 C CA . ASN B 1 126 ? -4.389 12.575 50.460 1.00 65.43 120 ASN B CA 1
ATOM 4001 C C . ASN B 1 126 ? -3.435 12.826 51.619 1.00 60.80 120 ASN B C 1
ATOM 4002 O O . ASN B 1 126 ? -2.979 13.953 51.799 1.00 59.47 120 ASN B O 1
ATOM 4007 N N . ILE B 1 127 ? -3.134 11.778 52.383 1.00 58.06 121 ILE B N 1
ATOM 4008 C CA . ILE B 1 127 ? -2.153 11.853 53.461 1.00 54.92 121 ILE B CA 1
ATOM 4009 C C . ILE B 1 127 ? -0.751 11.806 52.861 1.00 53.89 121 ILE B C 1
ATOM 4010 O O . ILE B 1 127 ? -0.380 10.826 52.230 1.00 52.61 121 ILE B O 1
ATOM 4015 N N . ILE B 1 128 ? 0.033 12.845 53.099 1.00 49.08 122 ILE B N 1
ATOM 4016 C CA . ILE B 1 128 ? 1.384 12.905 52.563 1.00 52.56 122 ILE B CA 1
ATOM 4017 C C . ILE B 1 128 ? 2.481 12.822 53.635 1.00 53.52 122 ILE B C 1
ATOM 4018 O O . ILE B 1 128 ? 3.663 12.763 53.301 1.00 53.29 122 ILE B O 1
ATOM 4023 N N . GLY B 1 129 ? 2.107 12.838 54.917 1.00 49.05 123 GLY B N 1
ATOM 4024 C CA . GLY B 1 129 ? 3.111 12.736 55.966 1.00 46.37 123 GLY B CA 1
ATOM 4025 C C . GLY B 1 129 ? 2.527 12.893 57.350 1.00 47.39 123 GLY B C 1
ATOM 4026 O O . GLY B 1 129 ? 1.307 12.797 57.525 1.00 46.86 123 GLY B O 1
ATOM 4027 N N . VAL B 1 130 ? 3.398 13.155 58.327 1.00 48.17 124 VAL B N 1
ATOM 4028 C CA . VAL B 1 130 ? 3.002 13.332 59.729 1.00 47.10 124 VAL B CA 1
ATOM 4029 C C . VAL B 1 130 ? 3.782 14.471 60.360 1.00 47.70 124 VAL B C 1
ATOM 4030 O O . VAL B 1 130 ? 4.990 14.608 60.132 1.00 46.40 124 VAL B O 1
ATOM 4034 N N . PHE B 1 131 ? 3.085 15.284 61.150 1.00 46.18 125 PHE B N 1
ATOM 4035 C CA . PHE B 1 131 ? 3.728 16.273 61.996 1.00 45.38 125 PHE B CA 1
ATOM 4036 C C . PHE B 1 131 ? 3.641 15.803 63.447 1.00 48.61 125 PHE B C 1
ATOM 4037 O O . PHE B 1 131 ? 2.534 15.598 63.985 1.00 45.92 125 PHE B O 1
ATOM 4045 N N . GLN B 1 132 ? 4.805 15.639 64.072 1.00 48.56 126 GLN B N 1
ATOM 4046 C CA . GLN B 1 132 ? 4.890 15.117 65.429 1.00 50.39 126 GLN B CA 1
ATOM 4047 C C . GLN B 1 132 ? 5.548 16.104 66.407 1.00 51.56 126 GLN B C 1
ATOM 4048 O O . GLN B 1 132 ? 6.511 16.782 66.050 1.00 50.73 126 GLN B O 1
ATOM 4054 N N . VAL B 1 133 ? 5.011 16.203 67.627 1.00 51.14 127 VAL B N 1
ATOM 4055 C CA . VAL B 1 133 ? 5.673 16.962 68.706 1.00 49.34 127 VAL B CA 1
ATOM 4056 C C . VAL B 1 133 ? 5.880 16.079 69.930 1.00 50.71 127 VAL B C 1
ATOM 4057 O O . VAL B 1 133 ? 5.114 15.142 70.166 1.00 50.40 127 VAL B O 1
ATOM 4061 N N . ILE B 1 134 ? 6.957 16.350 70.664 1.00 50.80 128 ILE B N 1
ATOM 4062 C CA . ILE B 1 134 ? 7.404 15.502 71.771 1.00 53.12 128 ILE B CA 1
ATOM 4063 C C . ILE B 1 134 ? 7.695 16.328 73.023 1.00 52.50 128 ILE B C 1
ATOM 4064 O O . ILE B 1 134 ? 8.343 17.378 72.952 1.00 54.18 128 ILE B O 1
ATOM 4069 N N . ASN B 1 135 ? 7.197 15.843 74.162 1.00 53.14 129 ASN B N 1
ATOM 4070 C CA . ASN B 1 135 ? 7.450 16.423 75.496 1.00 51.59 129 ASN B CA 1
ATOM 4071 C C . ASN B 1 135 ? 6.980 17.844 75.698 1.00 52.75 129 ASN B C 1
ATOM 4072 O O . ASN B 1 135 ? 7.785 18.792 75.680 1.00 51.36 129 ASN B O 1
ATOM 4077 N N . LYS B 1 136 ? 5.665 17.978 75.898 1.00 52.47 130 LYS B N 1
ATOM 4078 C CA . LYS B 1 136 ? 5.045 19.218 76.349 1.00 52.74 130 LYS B CA 1
ATOM 4079 C C . LYS B 1 136 ? 5.826 19.761 77.556 1.00 53.30 130 LYS B C 1
ATOM 4080 O O . LYS B 1 136 ? 6.120 19.028 78.475 1.00 55.21 130 LYS B O 1
ATOM 4086 N N . LEU B 1 137 ? 6.197 21.036 77.524 1.00 56.03 131 LEU B N 1
ATOM 4087 C CA . LEU B 1 137 ? 7.071 21.605 78.550 1.00 58.54 131 LEU B CA 1
ATOM 4088 C C . LEU B 1 137 ? 6.292 22.228 79.707 1.00 59.14 131 LEU B C 1
ATOM 4089 O O . LEU B 1 137 ? 6.764 22.250 80.838 1.00 59.32 131 LEU B O 1
ATOM 4094 N N . THR B 1 138 ? 5.099 22.727 79.411 1.00 60.06 132 THR B N 1
ATOM 4095 C CA . THR B 1 138 ? 4.369 23.590 80.333 1.00 63.16 132 THR B CA 1
ATOM 4096 C C . THR B 1 138 ? 3.097 22.922 80.829 1.00 63.05 132 THR B C 1
ATOM 4097 O O . THR B 1 138 ? 2.201 23.583 81.337 1.00 66.16 132 THR B O 1
ATOM 4101 N N . ASN B 1 139 ? 3.018 21.612 80.647 1.00 63.41 133 ASN B N 1
ATOM 4102 C CA . ASN B 1 139 ? 1.883 20.830 81.093 1.00 63.66 133 ASN B CA 1
ATOM 4103 C C . ASN B 1 139 ? 2.295 19.372 81.102 1.00 65.21 133 ASN B C 1
ATOM 4104 O O . ASN B 1 139 ? 3.247 18.989 80.421 1.00 66.39 133 ASN B O 1
ATOM 4109 N N . SER B 1 140 ? 1.592 18.556 81.872 1.00 63.27 134 SER B N 1
ATOM 4110 C CA . SER B 1 140 ? 1.951 17.151 81.965 1.00 65.54 134 SER B CA 1
ATOM 4111 C C . SER B 1 140 ? 1.580 16.380 80.695 1.00 64.05 134 SER B C 1
ATOM 4112 O O . SER B 1 140 ? 2.231 15.392 80.367 1.00 67.82 134 SER B O 1
ATOM 4115 N N . VAL B 1 141 ? 0.537 16.831 79.997 1.00 61.72 135 VAL B N 1
ATOM 4116 C CA . VAL B 1 141 ? 0.054 16.187 78.766 1.00 59.89 135 VAL B CA 1
ATOM 4117 C C . VAL B 1 141 ? -0.297 17.221 77.687 1.00 57.49 135 VAL B C 1
ATOM 4118 O O . VAL B 1 141 ? -0.582 18.378 78.001 1.00 58.82 135 VAL B O 1
ATOM 4122 N N . PHE B 1 142 ? -0.277 16.802 76.420 1.00 53.29 136 PHE B N 1
ATOM 4123 C CA . PHE B 1 142 ? -0.828 17.611 75.336 1.00 52.15 136 PHE B CA 1
ATOM 4124 C C . PHE B 1 142 ? -2.346 17.571 75.436 1.00 53.40 136 PHE B C 1
ATOM 4125 O O . PHE B 1 142 ? -2.922 16.506 75.598 1.00 53.26 136 PHE B O 1
ATOM 4133 N N . THR B 1 143 ? -2.995 18.719 75.305 1.00 55.93 137 THR B N 1
ATOM 4134 C CA . THR B 1 143 ? -4.444 18.808 75.550 1.00 58.68 137 THR B CA 1
ATOM 4135 C C . THR B 1 143 ? -5.275 18.780 74.264 1.00 60.10 137 THR B C 1
ATOM 4136 O O . THR B 1 143 ? -4.722 18.699 73.162 1.00 54.98 137 THR B O 1
ATOM 4140 N N . GLU B 1 144 ? -6.602 18.860 74.403 1.00 59.40 138 GLU B N 1
ATOM 4141 C CA . GLU B 1 144 ? -7.481 19.001 73.240 1.00 60.03 138 GLU B CA 1
ATOM 4142 C C . GLU B 1 144 ? -7.191 20.284 72.465 1.00 57.71 138 GLU B C 1
ATOM 4143 O O . GLU B 1 144 ? -7.238 20.285 71.228 1.00 52.65 138 GLU B O 1
ATOM 4149 N N . GLU B 1 145 ? -6.897 21.360 73.192 1.00 53.22 139 GLU B N 1
ATOM 4150 C CA . GLU B 1 145 ? -6.495 22.622 72.591 1.00 55.52 139 GLU B CA 1
ATOM 4151 C C . GLU B 1 145 ? -5.180 22.480 71.792 1.00 53.18 139 GLU B C 1
ATOM 4152 O O . GLU B 1 145 ? -5.068 23.009 70.691 1.00 52.62 139 GLU B O 1
ATOM 4158 N N . ASP B 1 146 ? -4.202 21.766 72.349 1.00 52.59 140 ASP B N 1
ATOM 4159 C CA . ASP B 1 146 ? -2.949 21.492 71.648 1.00 51.93 140 ASP B CA 1
ATOM 4160 C C . ASP B 1 146 ? -3.202 20.739 70.339 1.00 51.00 140 ASP B C 1
ATOM 4161 O O . ASP B 1 146 ? -2.535 20.989 69.343 1.00 51.94 140 ASP B O 1
ATOM 4166 N N . ILE B 1 147 ? -4.140 19.800 70.353 1.00 49.30 141 ILE B N 1
ATOM 4167 C CA . ILE B 1 147 ? -4.463 19.029 69.156 1.00 48.80 141 ILE B CA 1
ATOM 4168 C C . ILE B 1 147 ? -4.969 19.975 68.072 1.00 50.96 141 ILE B C 1
ATOM 4169 O O . ILE B 1 147 ? -4.473 19.966 66.933 1.00 49.42 141 ILE B O 1
ATOM 4174 N N . GLU B 1 148 ? -5.931 20.811 68.444 1.00 49.47 142 GLU B N 1
ATOM 4175 C CA . GLU B 1 148 ? -6.456 21.827 67.558 1.00 50.32 142 GLU B CA 1
ATOM 4176 C C . GLU B 1 148 ? -5.377 22.721 66.978 1.00 47.09 142 GLU B C 1
ATOM 4177 O O . GLU B 1 148 ? -5.366 22.990 65.771 1.00 44.60 142 GLU B O 1
ATOM 4183 N N . LEU B 1 149 ? -4.482 23.195 67.837 1.00 45.20 143 LEU B N 1
ATOM 4184 C CA . LEU B 1 149 ? -3.397 24.044 67.387 1.00 43.90 143 LEU B CA 1
ATOM 4185 C C . LEU B 1 149 ? -2.491 23.276 66.395 1.00 43.61 143 LEU B C 1
ATOM 4186 O O . LEU B 1 149 ? -2.235 23.777 65.317 1.00 41.13 143 LEU B O 1
ATOM 4191 N N . LEU B 1 150 ? -2.067 22.055 66.739 1.00 40.27 144 LEU B N 1
ATOM 4192 C CA . LEU B 1 150 ? -1.205 21.268 65.865 1.00 41.57 144 LEU B CA 1
ATOM 4193 C C . LEU B 1 150 ? -1.870 20.968 64.507 1.00 43.07 144 LEU B C 1
ATOM 4194 O O . LEU B 1 150 ? -1.189 20.837 63.476 1.00 41.20 144 LEU B O 1
ATOM 4199 N N . ARG B 1 151 ? -3.194 20.856 64.497 1.00 41.66 145 ARG B N 1
ATOM 4200 C CA . ARG B 1 151 ? -3.893 20.686 63.237 1.00 42.78 145 ARG B CA 1
ATOM 4201 C C . ARG B 1 151 ? -3.862 21.920 62.346 1.00 43.06 145 ARG B C 1
ATOM 4202 O O . ARG B 1 151 ? -3.789 21.805 61.113 1.00 42.62 145 ARG B O 1
ATOM 4210 N N . HIS B 1 152 ? -3.883 23.104 62.949 1.00 39.09 146 HIS B N 1
ATOM 4211 C CA . HIS B 1 152 ? -3.726 24.292 62.150 1.00 40.24 146 HIS B CA 1
ATOM 4212 C C . HIS B 1 152 ? -2.304 24.399 61.642 1.00 42.14 146 HIS B C 1
ATOM 4213 O O . HIS B 1 152 ? -2.088 24.802 60.495 1.00 39.08 146 HIS B O 1
ATOM 4220 N N . ILE B 1 153 ? -1.336 23.982 62.467 1.00 42.58 147 ILE B N 1
ATOM 4221 C CA . ILE B 1 153 ? 0.074 24.035 62.082 1.00 42.51 147 ILE B CA 1
ATOM 4222 C C . ILE B 1 153 ? 0.331 23.085 60.892 1.00 44.11 147 ILE B C 1
ATOM 4223 O O . ILE B 1 153 ? 1.013 23.461 59.925 1.00 43.94 147 ILE B O 1
ATOM 4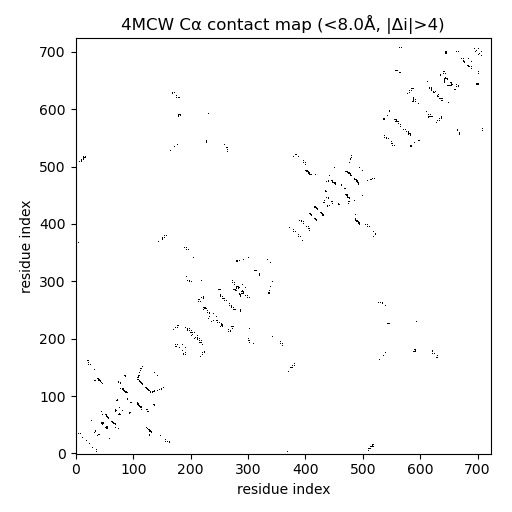228 N N . SER B 1 154 ? -0.228 21.879 60.984 1.00 43.74 148 SER B N 1
ATOM 4229 C CA . SER B 1 154 ? -0.172 20.857 59.948 1.00 46.30 148 SER B CA 1
ATOM 4230 C C . SER B 1 154 ? -0.670 21.365 58.591 1.00 47.69 148 SER B C 1
ATOM 4231 O O . SER B 1 154 ? -0.036 21.117 57.561 1.00 47.14 148 SER B O 1
ATOM 4234 N N . LEU B 1 155 ? -1.798 22.073 58.602 1.00 46.38 149 LEU B N 1
ATOM 4235 C CA . LEU B 1 155 ? -2.363 22.657 57.404 1.00 47.30 149 LEU B CA 1
ATOM 4236 C C . LEU B 1 155 ? -1.395 23.667 56.779 1.00 46.41 149 LEU B C 1
ATOM 4237 O O . LEU B 1 155 ? -1.210 23.695 55.563 1.00 43.52 149 LEU B O 1
ATOM 4242 N N . TYR B 1 156 ? -0.789 24.496 57.619 1.00 42.56 150 TYR B N 1
ATOM 4243 C CA . TYR B 1 156 ? 0.178 25.467 57.155 1.00 41.15 150 TYR B CA 1
ATOM 4244 C C . TYR B 1 156 ? 1.446 24.786 56.624 1.00 41.30 150 TYR B C 1
ATOM 4245 O O . TYR B 1 156 ? 1.974 25.210 55.589 1.00 38.00 150 TYR B O 1
ATOM 4254 N N . ALA B 1 157 ? 1.900 23.742 57.328 1.00 39.61 151 ALA B N 1
ATOM 4255 C CA . ALA B 1 157 ? 3.079 22.991 56.944 1.00 40.70 151 ALA B CA 1
ATOM 4256 C C . ALA B 1 157 ? 2.834 22.364 55.572 1.00 41.37 151 ALA B C 1
ATOM 4257 O O . ALA B 1 157 ? 3.658 22.528 54.680 1.00 39.10 151 ALA B O 1
ATOM 4259 N N . SER B 1 158 ? 1.704 21.671 55.426 1.00 39.48 152 SER B N 1
ATOM 4260 C CA . SER B 1 158 ? 1.258 21.073 54.153 1.00 42.26 152 SER B CA 1
ATOM 4261 C C . SER B 1 158 ? 1.298 22.022 52.992 1.00 41.67 152 SER B C 1
ATOM 4262 O O . SER B 1 158 ? 1.832 21.688 51.934 1.00 43.47 152 SER B O 1
ATOM 4265 N N . SER B 1 159 ? 0.709 23.196 53.183 1.00 39.84 153 SER B N 1
ATOM 4266 C CA . SER B 1 159 ? 0.672 24.184 52.137 1.00 41.08 153 SER B CA 1
ATOM 4267 C C . SER B 1 159 ? 2.071 24.640 51.745 1.00 42.00 153 SER B C 1
ATOM 4268 O O . SER B 1 159 ? 2.368 24.771 50.548 1.00 41.01 153 SER B O 1
ATOM 4271 N N . THR B 1 160 ? 2.897 24.941 52.751 1.00 38.42 154 THR B N 1
ATOM 4272 C CA A THR B 1 160 ? 4.246 25.432 52.529 0.51 38.68 154 THR B CA 1
ATOM 4273 C CA B THR B 1 160 ? 4.234 25.445 52.465 0.49 38.49 154 THR B CA 1
ATOM 4274 C C . THR B 1 160 ? 5.088 24.369 51.831 1.00 39.24 154 THR B C 1
ATOM 4275 O O . THR B 1 160 ? 5.786 24.644 50.861 1.00 39.57 154 THR B O 1
ATOM 4282 N N . ILE B 1 161 ? 5.010 23.141 52.335 1.00 37.83 155 ILE B N 1
ATOM 4283 C CA . ILE B 1 161 ? 5.772 22.069 51.722 1.00 41.64 155 ILE B CA 1
ATOM 4284 C C . ILE B 1 161 ? 5.380 21.907 50.237 1.00 46.43 155 ILE B C 1
ATOM 4285 O O . ILE B 1 161 ? 6.262 21.883 49.362 1.00 44.79 155 ILE B O 1
ATOM 4290 N N . GLU B 1 162 ? 4.077 21.862 49.945 1.00 47.00 156 GLU B N 1
ATOM 4291 C CA . GLU B 1 162 ? 3.625 21.678 48.563 1.00 51.27 156 GLU B CA 1
ATOM 4292 C C . GLU B 1 162 ? 4.055 22.829 47.681 1.00 50.97 156 GLU B C 1
ATOM 4293 O O . GLU B 1 162 ? 4.492 22.611 46.551 1.00 49.78 156 GLU B O 1
ATOM 4299 N N . ASN B 1 163 ? 3.920 24.048 48.190 1.00 44.55 157 ASN B N 1
ATOM 4300 C CA . ASN B 1 163 ? 4.337 25.217 47.453 1.00 47.52 157 ASN B CA 1
ATOM 4301 C C . ASN B 1 163 ? 5.827 25.155 47.065 1.00 47.96 157 ASN B C 1
ATOM 4302 O O . ASN B 1 163 ? 6.193 25.539 45.944 1.00 45.29 157 ASN B O 1
ATOM 4307 N N . ALA B 1 164 ? 6.672 24.667 47.987 1.00 45.55 158 ALA B N 1
ATOM 4308 C CA . ALA B 1 164 ? 8.130 24.647 47.758 1.00 45.15 158 ALA B CA 1
ATOM 4309 C C . ALA B 1 164 ? 8.430 23.641 46.663 1.00 45.40 158 ALA B C 1
ATOM 4310 O O . ALA B 1 164 ? 9.222 23.884 45.778 1.00 44.88 158 ALA B O 1
ATOM 4312 N N . ILE B 1 165 ? 7.783 22.496 46.751 1.00 44.60 159 ILE B N 1
ATOM 4313 C CA . ILE B 1 165 ? 7.887 21.483 45.737 1.00 48.25 159 ILE B CA 1
ATOM 4314 C C . ILE B 1 165 ? 7.311 21.942 44.389 1.00 49.62 159 ILE B C 1
ATOM 4315 O O . ILE B 1 165 ? 7.951 21.756 43.350 1.00 54.72 159 ILE B O 1
ATOM 4320 N N . LEU B 1 166 ? 6.137 22.557 44.367 1.00 48.80 160 LEU B N 1
ATOM 4321 C CA . LEU B 1 166 ? 5.614 22.998 43.081 1.00 49.11 160 LEU B CA 1
ATOM 4322 C C . LEU B 1 166 ? 6.559 23.983 42.410 1.00 47.34 160 LEU B C 1
ATOM 4323 O O . LEU B 1 166 ? 6.780 23.913 41.199 1.00 44.37 160 LEU B O 1
ATOM 4328 N N . TYR B 1 167 ? 7.140 24.870 43.208 1.00 44.32 161 TYR B N 1
ATOM 4329 C CA . TYR B 1 167 ? 8.009 25.889 42.681 1.00 44.30 161 TYR B CA 1
ATOM 4330 C C . TYR B 1 167 ? 9.295 25.290 42.066 1.00 42.51 161 TYR B C 1
ATOM 4331 O O . TYR B 1 167 ? 9.758 25.755 41.023 1.00 39.25 161 TYR B O 1
ATOM 4340 N N . GLU B 1 168 ? 9.840 24.267 42.716 1.00 43.01 162 GLU B N 1
ATOM 4341 C CA . GLU B 1 168 ? 11.040 23.595 42.246 1.00 45.58 162 GLU B CA 1
ATOM 4342 C C . GLU B 1 168 ? 10.728 22.815 40.956 1.00 44.58 162 GLU B C 1
ATOM 4343 O O . GLU B 1 168 ? 11.545 22.770 40.042 1.00 42.10 162 GLU B O 1
ATOM 4349 N N . LYS B 1 169 ? 9.540 22.223 40.889 1.00 45.17 163 LYS B N 1
ATOM 4350 C CA . LYS B 1 169 ? 9.059 21.564 39.678 1.00 45.95 163 LYS B CA 1
ATOM 4351 C C . LYS B 1 169 ? 8.971 22.530 38.508 1.00 43.44 163 LYS B C 1
ATOM 4352 O O . LYS B 1 169 ? 9.443 22.204 37.419 1.00 47.08 163 LYS B O 1
ATOM 4358 N N . LEU B 1 170 ? 8.396 23.711 38.733 1.00 39.48 164 LEU B N 1
ATOM 4359 C CA . LEU B 1 170 ? 8.335 24.755 37.733 1.00 38.37 164 LEU B CA 1
ATOM 4360 C C . LEU B 1 170 ? 9.739 25.216 37.299 1.00 39.10 164 LEU B C 1
ATOM 4361 O O . LEU B 1 170 ? 10.003 25.403 36.103 1.00 35.55 164 LEU B O 1
ATOM 4366 N N . LYS B 1 171 ? 10.628 25.407 38.273 1.00 38.01 165 LYS B N 1
ATOM 4367 C CA . LYS B 1 171 ? 11.952 25.920 38.011 1.00 39.40 165 LYS B CA 1
ATOM 4368 C C . LYS B 1 171 ? 12.702 24.962 37.075 1.00 36.38 165 LYS B C 1
ATOM 4369 O O . LYS B 1 171 ? 13.359 25.380 36.117 1.00 35.00 165 LYS B O 1
ATOM 4375 N N . LYS B 1 172 ? 12.565 23.682 37.372 1.00 36.47 166 LYS B N 1
ATOM 4376 C CA . LYS B 1 172 ? 13.200 22.613 36.653 1.00 39.59 166 LYS B CA 1
ATOM 4377 C C . LYS B 1 172 ? 12.651 22.496 35.224 1.00 39.20 166 LYS B C 1
ATOM 4378 O O . LYS B 1 172 ? 13.415 22.344 34.270 1.00 35.82 166 LYS B O 1
ATOM 4384 N N . ALA B 1 173 ? 11.320 22.560 35.090 1.00 34.94 167 ALA B N 1
ATOM 4385 C CA . ALA B 1 173 ? 10.676 22.482 33.796 1.00 34.17 167 ALA B CA 1
ATOM 4386 C C . ALA B 1 173 ? 11.122 23.647 32.922 1.00 32.33 167 ALA B C 1
ATOM 4387 O O . ALA B 1 173 ? 11.333 23.494 31.701 1.00 33.73 167 ALA B O 1
ATOM 4389 N N . HIS B 1 174 ? 11.272 24.810 33.534 1.00 30.57 168 HIS B N 1
ATOM 4390 C CA . HIS B 1 174 ? 11.654 26.018 32.821 1.00 31.28 168 HIS B CA 1
ATOM 4391 C C . HIS B 1 174 ? 13.084 25.884 32.271 1.00 34.67 168 HIS B C 1
ATOM 4392 O O . HIS B 1 174 ? 13.348 26.191 31.088 1.00 31.90 168 HIS B O 1
ATOM 4399 N N . GLU B 1 175 ? 14.005 25.405 33.114 1.00 35.42 169 GLU B N 1
ATOM 4400 C CA . GLU B 1 175 ? 15.393 25.116 32.660 1.00 38.42 169 GLU B CA 1
ATOM 4401 C C . GLU B 1 175 ? 15.422 24.093 31.542 1.00 35.82 169 GLU B C 1
ATOM 4402 O O . GLU B 1 175 ? 16.067 24.310 30.534 1.00 35.23 169 GLU B O 1
ATOM 4408 N N . ASP B 1 176 ? 14.749 22.968 31.764 1.00 38.04 170 ASP B N 1
ATOM 4409 C CA . ASP B 1 176 ? 14.681 21.876 30.806 1.00 42.00 170 ASP B CA 1
ATOM 4410 C C . ASP B 1 176 ? 14.206 22.344 29.435 1.00 43.78 170 ASP B C 1
ATOM 4411 O O . ASP B 1 176 ? 14.791 21.981 28.403 1.00 41.49 170 ASP B O 1
ATOM 4416 N N . VAL B 1 177 ? 13.153 23.157 29.433 1.00 39.22 171 VAL B N 1
ATOM 4417 C CA . VAL B 1 177 ? 12.586 23.656 28.202 1.00 40.27 171 VAL B CA 1
ATOM 4418 C C . VAL B 1 177 ? 13.574 24.554 27.455 1.00 37.95 171 VAL B C 1
ATOM 4419 O O . VAL B 1 177 ? 13.722 24.457 26.232 1.00 35.30 171 VAL B O 1
ATOM 4423 N N . ILE B 1 178 ? 14.200 25.452 28.188 1.00 36.78 172 ILE B N 1
ATOM 4424 C CA . ILE B 1 178 ? 15.199 26.328 27.611 1.00 38.16 172 ILE B CA 1
ATOM 4425 C C . ILE B 1 178 ? 16.360 25.506 27.004 1.00 37.28 172 ILE B C 1
ATOM 4426 O O . ILE B 1 178 ? 16.734 25.730 25.848 1.00 36.09 172 ILE B O 1
ATOM 4431 N N . TYR B 1 179 ? 16.873 24.535 27.763 1.00 37.51 173 TYR B N 1
ATOM 4432 C CA . TYR B 1 179 ? 17.994 23.684 27.310 1.00 38.84 173 TYR B CA 1
ATOM 4433 C C . TYR B 1 179 ? 17.645 22.875 26.047 1.00 39.96 173 TYR B C 1
ATOM 4434 O O . TYR B 1 179 ? 18.438 22.847 25.095 1.00 36.40 173 TYR B O 1
ATOM 4443 N N . ARG B 1 180 ? 16.484 22.213 26.065 1.00 39.22 174 ARG B N 1
ATOM 4444 C CA . ARG B 1 180 ? 16.063 21.333 24.974 1.00 40.54 174 ARG B CA 1
ATOM 4445 C C . ARG B 1 180 ? 15.756 22.137 23.709 1.00 41.33 174 ARG B C 1
ATOM 4446 O O . ARG B 1 180 ? 16.255 21.803 22.624 1.00 43.36 174 ARG B O 1
ATOM 4454 N N . LEU B 1 181 ? 14.974 23.199 23.846 1.00 38.71 175 LEU B N 1
ATOM 4455 C CA . LEU B 1 181 ? 14.616 24.032 22.695 1.00 40.82 175 LEU B CA 1
ATOM 4456 C C . LEU B 1 181 ? 15.835 24.755 22.099 1.00 40.98 175 LEU B C 1
ATOM 4457 O O . LEU B 1 181 ? 15.912 24.954 20.883 1.00 40.22 175 LEU B O 1
ATOM 4462 N N . SER B 1 182 ? 16.771 25.143 22.954 1.00 37.56 176 SER B N 1
ATOM 4463 C CA . SER B 1 182 ? 18.031 25.740 22.500 1.00 38.61 176 SER B CA 1
ATOM 4464 C C . SER B 1 182 ? 18.819 24.787 21.610 1.00 38.15 176 SER B C 1
ATOM 4465 O O . SER B 1 182 ? 19.524 25.227 20.723 1.00 40.36 176 SER B O 1
ATOM 4468 N N . HIS B 1 183 ? 18.662 23.488 21.842 1.00 36.66 177 HIS B N 1
ATOM 4469 C CA . HIS B 1 183 ? 19.340 22.472 21.078 1.00 38.38 177 HIS B CA 1
ATOM 4470 C C . HIS B 1 183 ? 18.505 21.973 19.919 1.00 39.30 177 HIS B C 1
ATOM 4471 O O . HIS B 1 183 ? 18.771 20.879 19.391 1.00 39.48 177 HIS B O 1
ATOM 4478 N N . ALA B 1 184 ? 17.478 22.734 19.516 1.00 38.18 178 ALA B N 1
ATOM 4479 C CA . ALA B 1 184 ? 16.667 22.353 18.342 1.00 40.12 178 ALA B CA 1
ATOM 4480 C C . ALA B 1 184 ? 17.543 22.350 17.069 1.00 42.15 178 ALA B C 1
ATOM 4481 O O . ALA B 1 184 ? 17.195 21.730 16.093 1.00 39.90 178 ALA B O 1
ATOM 4483 N N . THR B 1 185 ? 18.697 23.007 17.136 1.00 43.87 179 THR B N 1
ATOM 4484 C CA . THR B 1 185 ? 19.696 23.032 16.047 1.00 45.72 179 THR B CA 1
ATOM 4485 C C . THR B 1 185 ? 20.468 21.722 15.860 1.00 46.94 179 THR B C 1
ATOM 4486 O O . THR B 1 185 ? 21.320 21.615 14.946 1.00 51.11 179 THR B O 1
ATOM 4490 N N . LYS B 1 186 ? 20.165 20.719 16.683 1.00 43.24 180 LYS B N 1
ATOM 4491 C CA . LYS B 1 186 ? 20.994 19.519 16.766 1.00 43.88 180 LYS B CA 1
ATOM 4492 C C . LYS B 1 186 ? 21.150 18.762 15.447 1.00 45.16 180 LYS B C 1
ATOM 4493 O O . LYS B 1 186 ? 22.121 18.035 15.267 1.00 44.60 180 LYS B O 1
ATOM 4499 N N . PHE B 1 187 ? 20.181 18.890 14.535 1.00 43.13 181 PHE B N 1
ATOM 4500 C CA . PHE B 1 187 ? 20.240 18.125 13.293 1.00 42.71 181 PHE B CA 1
ATOM 4501 C C . PHE B 1 187 ? 21.135 18.788 12.263 1.00 42.17 181 PHE B C 1
ATOM 4502 O O . PHE B 1 187 ? 21.583 18.143 11.351 1.00 42.20 181 PHE B O 1
ATOM 4510 N N . LYS B 1 188 ? 21.362 20.090 12.391 1.00 42.68 182 LYS B N 1
ATOM 4511 C CA . LYS B 1 188 ? 22.115 20.814 11.369 1.00 46.15 182 LYS B CA 1
ATOM 4512 C C . LYS B 1 188 ? 23.392 21.510 11.893 1.00 48.19 182 LYS B C 1
ATOM 4513 O O . LYS B 1 188 ? 24.114 22.143 11.124 1.00 47.41 182 LYS B O 1
ATOM 4519 N N . ASP B 1 189 ? 23.658 21.394 13.193 1.00 49.59 183 ASP B N 1
ATOM 4520 C CA . ASP B 1 189 ? 24.800 22.062 13.821 1.00 51.78 183 ASP B CA 1
ATOM 4521 C C . ASP B 1 189 ? 25.440 21.111 14.831 1.00 54.76 183 ASP B C 1
ATOM 4522 O O . ASP B 1 189 ? 24.739 20.333 15.487 1.00 52.48 183 ASP B O 1
ATOM 4527 N N . PRO B 1 190 ? 26.791 21.110 14.915 1.00 57.69 184 PRO B N 1
ATOM 4528 C CA . PRO B 1 190 ? 27.377 20.088 15.782 1.00 55.96 184 PRO B CA 1
ATOM 4529 C C . PRO B 1 190 ? 27.456 20.473 17.290 1.00 52.97 184 PRO B C 1
ATOM 4530 O O . PRO B 1 190 ? 27.692 19.580 18.101 1.00 55.76 184 PRO B O 1
ATOM 4534 N N . GLU B 1 191 ? 27.273 21.752 17.650 1.00 49.00 185 GLU B N 1
ATOM 4535 C CA . GLU B 1 191 ? 27.285 22.197 19.076 1.00 50.93 185 GLU B CA 1
ATOM 4536 C C . GLU B 1 191 ? 26.392 21.291 19.961 1.00 50.34 185 GLU B C 1
ATOM 4537 O O . GLU B 1 191 ? 25.262 20.971 19.576 1.00 49.46 185 GLU B O 1
ATOM 4543 N N . THR B 1 192 ? 26.909 20.841 21.112 1.00 44.90 186 THR B N 1
ATOM 4544 C CA . THR B 1 192 ? 26.269 19.748 21.873 1.00 42.45 186 THR B CA 1
ATOM 4545 C C . THR B 1 192 ? 25.254 20.288 22.893 1.00 38.42 186 THR B C 1
ATOM 4546 O O . THR B 1 192 ? 25.254 21.482 23.219 1.00 35.28 186 THR B O 1
ATOM 4550 N N . GLN B 1 193 ? 24.408 19.412 23.413 1.00 38.57 187 GLN B N 1
ATOM 4551 C CA . GLN B 1 193 ? 23.459 19.821 24.477 1.00 39.16 187 GLN B CA 1
ATOM 4552 C C . GLN B 1 193 ? 24.217 20.340 25.728 1.00 38.65 187 GLN B C 1
ATOM 4553 O O . GLN B 1 193 ? 23.888 21.391 26.286 1.00 37.13 187 GLN B O 1
ATOM 4559 N N . ASN B 1 194 ? 25.264 19.621 26.128 1.00 38.67 188 ASN B N 1
ATOM 4560 C CA . ASN B 1 194 ? 26.080 20.063 27.276 1.00 39.41 188 ASN B CA 1
ATOM 4561 C C . ASN B 1 194 ? 26.783 21.380 27.081 1.00 38.77 188 ASN B C 1
ATOM 4562 O O . ASN B 1 194 ? 26.911 22.162 28.032 1.00 37.84 188 ASN B O 1
ATOM 4567 N N . HIS B 1 195 ? 27.163 21.678 25.839 1.00 39.76 189 HIS B N 1
ATOM 4568 C CA . HIS B 1 195 ? 27.711 23.002 25.505 1.00 39.40 189 HIS B CA 1
ATOM 4569 C C . HIS B 1 195 ? 26.735 24.086 25.807 1.00 38.08 189 HIS B C 1
ATOM 4570 O O . HIS B 1 195 ? 27.069 25.107 26.421 1.00 37.99 189 HIS B O 1
ATOM 4577 N N . ILE B 1 196 ? 25.503 23.894 25.343 1.00 38.78 190 ILE B N 1
ATOM 4578 C CA . ILE B 1 196 ? 24.440 24.852 25.586 1.00 37.23 190 ILE B CA 1
ATOM 4579 C C . ILE B 1 196 ? 24.213 25.062 27.093 1.00 34.76 190 ILE B C 1
ATOM 4580 O O . ILE B 1 196 ? 24.084 26.195 27.534 1.00 33.93 190 ILE B O 1
ATOM 4585 N N . ILE B 1 197 ? 24.196 23.980 27.863 1.00 34.47 191 ILE B N 1
ATOM 4586 C CA . ILE B 1 197 ? 24.049 24.084 29.327 1.00 35.36 191 ILE B CA 1
ATOM 4587 C C . ILE B 1 197 ? 25.274 24.778 29.967 1.00 35.86 191 ILE B C 1
ATOM 4588 O O . ILE B 1 197 ? 25.123 25.767 30.712 1.00 35.78 191 ILE B O 1
ATOM 4593 N N . ARG B 1 198 ? 26.477 24.296 29.630 1.00 35.65 192 ARG B N 1
ATOM 4594 C CA . ARG B 1 198 ? 27.711 24.781 30.290 1.00 35.24 192 ARG B CA 1
ATOM 4595 C C . ARG B 1 198 ? 27.928 26.268 30.118 1.00 34.38 192 ARG B C 1
ATOM 4596 O O . ARG B 1 198 ? 28.377 26.947 31.054 1.00 34.45 192 ARG B O 1
ATOM 4604 N N . VAL B 1 199 ? 27.577 26.803 28.949 1.00 32.82 193 VAL B N 1
ATOM 4605 C CA . VAL B 1 199 ? 27.762 28.241 28.693 1.00 33.12 193 VAL B CA 1
ATOM 4606 C C . VAL B 1 199 ? 26.999 29.130 29.665 1.00 33.36 193 VAL B C 1
ATOM 4607 O O . VAL B 1 199 ? 27.531 30.143 30.169 1.00 34.02 193 VAL B O 1
ATOM 4611 N N . GLY B 1 200 ? 25.741 28.765 29.928 1.00 32.12 194 GLY B N 1
ATOM 4612 C CA . GLY B 1 200 ? 24.979 29.432 30.970 1.00 31.97 194 GLY B CA 1
ATOM 4613 C C . GLY B 1 200 ? 25.605 29.230 32.356 1.00 31.55 194 GLY B C 1
ATOM 4614 O O . GLY B 1 200 ? 25.626 30.162 33.126 1.00 31.53 194 GLY B O 1
ATOM 4615 N N . LEU B 1 201 ? 26.078 28.020 32.665 1.00 30.79 195 LEU B N 1
ATOM 4616 C CA . LEU B 1 201 ? 26.711 27.752 33.963 1.00 36.07 195 LEU B CA 1
ATOM 4617 C C . LEU B 1 201 ? 27.996 28.549 34.181 1.00 37.42 195 LEU B C 1
ATOM 4618 O O . LEU B 1 201 ? 28.247 29.000 35.304 1.00 37.80 195 LEU B O 1
ATOM 4623 N N . TYR B 1 202 ? 28.801 28.749 33.127 1.00 35.61 196 TYR B N 1
ATOM 4624 C CA . TYR B 1 202 ? 30.018 29.566 33.294 1.00 37.70 196 TYR B CA 1
ATOM 4625 C C . TYR B 1 202 ? 29.624 31.016 33.451 1.00 35.35 196 TYR B C 1
ATOM 4626 O O . TYR B 1 202 ? 30.239 31.758 34.241 1.00 34.73 196 TYR B O 1
ATOM 4635 N N . ALA B 1 203 ? 28.608 31.438 32.695 1.00 32.49 197 ALA B N 1
ATOM 4636 C CA . ALA B 1 203 ? 28.197 32.830 32.779 1.00 32.43 197 ALA B CA 1
ATOM 4637 C C . ALA B 1 203 ? 27.555 33.140 34.149 1.00 31.70 197 ALA B C 1
ATOM 4638 O O . ALA B 1 203 ? 27.616 34.267 34.602 1.00 33.19 197 ALA B O 1
ATOM 4640 N N . GLU B 1 204 ? 26.924 32.155 34.766 1.00 31.20 198 GLU B N 1
ATOM 4641 C CA . GLU B 1 204 ? 26.320 32.324 36.103 1.00 34.26 198 GLU B CA 1
ATOM 4642 C C . GLU B 1 204 ? 27.437 32.650 37.146 1.00 34.37 198 GLU B C 1
ATOM 4643 O O . GLU B 1 204 ? 27.319 33.589 37.939 1.00 35.35 198 GLU B O 1
ATOM 4649 N N . ILE B 1 205 ? 28.538 31.906 37.080 1.00 35.71 199 ILE B N 1
ATOM 4650 C CA . ILE B 1 205 ? 29.693 32.174 37.947 1.00 34.52 199 ILE B CA 1
ATOM 4651 C C . ILE B 1 205 ? 30.225 33.588 37.719 1.00 34.53 199 ILE B C 1
ATOM 4652 O O . ILE B 1 205 ? 30.433 34.343 38.664 1.00 35.22 199 ILE B O 1
ATOM 4657 N N . LEU B 1 206 ? 30.399 33.973 36.461 1.00 34.50 200 LEU B N 1
ATOM 4658 C CA A LEU B 1 206 ? 30.901 35.305 36.124 0.80 34.85 200 LEU B CA 1
ATOM 4659 C CA B LEU B 1 206 ? 30.884 35.314 36.100 0.20 34.65 200 LEU B CA 1
ATOM 4660 C C . LEU B 1 206 ? 30.019 36.432 36.669 1.00 35.76 200 LEU B C 1
ATOM 4661 O O . LEU B 1 206 ? 30.525 37.414 37.254 1.00 36.35 200 LEU B O 1
ATOM 4670 N N . ALA B 1 207 ? 28.697 36.306 36.469 1.00 34.84 201 ALA B N 1
ATOM 4671 C CA . ALA B 1 207 ? 27.775 37.316 36.956 1.00 33.12 201 ALA B CA 1
ATOM 4672 C C . ALA B 1 207 ? 27.819 37.361 38.474 1.00 31.94 201 ALA B C 1
ATOM 4673 O O . ALA B 1 207 ? 27.745 38.425 39.054 1.00 31.46 201 ALA B O 1
ATOM 4675 N N . ARG B 1 208 ? 27.871 36.190 39.095 1.00 32.16 202 ARG B N 1
ATOM 4676 C CA . ARG B 1 208 ? 27.888 36.089 40.549 1.00 35.74 202 ARG B CA 1
ATOM 4677 C C . ARG B 1 208 ? 29.158 36.772 41.106 1.00 36.15 202 ARG B C 1
ATOM 4678 O O . ARG B 1 208 ? 29.085 37.683 41.952 1.00 35.20 202 ARG B O 1
ATOM 4686 N N . GLU B 1 209 ? 30.320 36.393 40.550 1.00 36.20 203 GLU B N 1
ATOM 4687 C CA . GLU B 1 209 ? 31.613 36.912 41.067 1.00 37.46 203 GLU B CA 1
ATOM 4688 C C . GLU B 1 209 ? 31.812 38.356 40.652 1.00 36.81 203 GLU B C 1
ATOM 4689 O O . GLU B 1 209 ? 32.584 39.076 41.267 1.00 39.04 203 GLU B O 1
ATOM 4695 N N . ALA B 1 210 ? 31.036 38.809 39.667 1.00 36.95 204 ALA B N 1
ATOM 4696 C CA . ALA B 1 210 ? 31.091 40.220 39.263 1.00 38.24 204 ALA B CA 1
ATOM 4697 C C . ALA B 1 210 ? 30.146 41.066 40.126 1.00 39.98 204 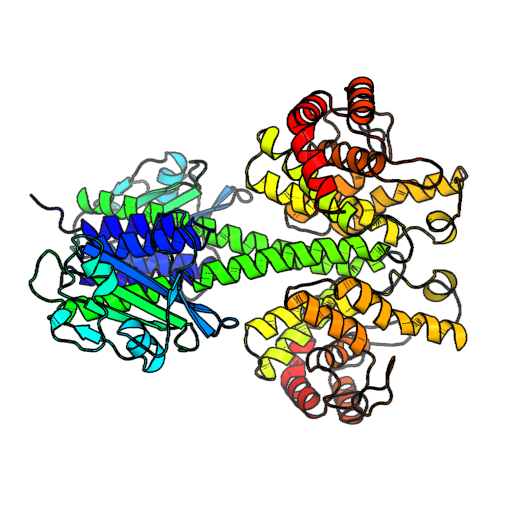ALA B C 1
ATOM 4698 O O . ALA B 1 210 ? 30.123 42.289 40.016 1.00 42.06 204 ALA B O 1
ATOM 4700 N N . GLY B 1 211 ? 29.369 40.430 41.000 1.00 38.50 205 GLY B N 1
ATOM 4701 C CA . GLY B 1 211 ? 28.614 41.203 41.972 1.00 39.82 205 GLY B CA 1
ATOM 4702 C C . GLY B 1 211 ? 27.207 41.607 41.524 1.00 40.14 205 GLY B C 1
ATOM 4703 O O . GLY B 1 211 ? 26.662 42.594 42.029 1.00 41.33 205 GLY B O 1
ATOM 4704 N N . LEU B 1 212 ? 26.628 40.873 40.575 1.00 38.74 206 LEU B N 1
ATOM 4705 C CA . LEU B 1 212 ? 25.288 41.190 40.091 1.00 39.00 206 LEU B CA 1
ATOM 4706 C C . LEU B 1 212 ? 24.236 40.713 41.081 1.00 38.66 206 LEU B C 1
ATOM 4707 O O . LEU B 1 212 ? 24.475 39.787 41.849 1.00 35.85 206 LEU B O 1
ATOM 4712 N N . ASP B 1 213 ? 23.045 41.311 41.025 1.00 42.49 207 ASP B N 1
ATOM 4713 C CA . ASP B 1 213 ? 21.916 40.863 41.867 1.00 41.44 207 ASP B CA 1
ATOM 4714 C C . ASP B 1 213 ? 21.631 39.396 41.607 1.00 38.65 207 ASP B C 1
ATOM 4715 O O . ASP B 1 213 ? 21.844 38.918 40.507 1.00 37.26 207 ASP B O 1
ATOM 4720 N N . GLU B 1 214 ? 21.163 38.679 42.615 1.00 38.65 208 GLU B N 1
ATOM 4721 C CA . GLU B 1 214 ? 20.857 37.259 42.501 1.00 39.44 208 GLU B CA 1
ATOM 4722 C C . GLU B 1 214 ? 19.845 36.942 41.360 1.00 40.17 208 GLU B C 1
ATOM 4723 O O . GLU B 1 214 ? 19.915 35.860 40.755 1.00 35.86 208 GLU B O 1
ATOM 4729 N N . GLU B 1 215 ? 18.933 37.877 41.088 1.00 39.82 209 GLU B N 1
ATOM 4730 C CA . GLU B 1 215 ? 17.956 37.722 39.986 1.00 45.71 209 GLU B CA 1
ATOM 4731 C C . GLU B 1 215 ? 18.659 37.728 38.638 1.00 42.08 209 GLU B C 1
ATOM 4732 O O . GLU B 1 215 ? 18.342 36.920 37.798 1.00 41.73 209 GLU B O 1
ATOM 4738 N N . ASP B 1 216 ? 19.595 38.651 38.449 1.00 44.53 210 ASP B N 1
ATOM 4739 C CA . ASP B 1 216 ? 20.361 38.734 37.211 1.00 44.14 210 ASP B CA 1
ATOM 4740 C C . ASP B 1 216 ? 21.335 37.581 36.997 1.00 42.80 210 ASP B C 1
ATOM 4741 O O . ASP B 1 216 ? 21.543 37.137 35.861 1.00 45.57 210 ASP B O 1
ATOM 4746 N N . VAL B 1 217 ? 21.943 37.103 38.074 1.00 40.57 211 VAL B N 1
ATOM 4747 C CA . VAL B 1 217 ? 22.748 35.879 38.031 1.00 38.53 211 VAL B CA 1
ATOM 4748 C C . VAL B 1 217 ? 21.918 34.723 37.476 1.00 38.30 211 VAL B C 1
ATOM 4749 O O . VAL B 1 217 ? 22.352 33.986 36.573 1.00 35.25 211 VAL B O 1
ATOM 4753 N N . GLU B 1 218 ? 20.742 34.526 38.049 1.00 38.04 212 GLU B N 1
ATOM 4754 C CA . GLU B 1 218 ? 19.834 33.471 37.583 1.00 37.91 212 GLU B CA 1
ATOM 4755 C C . GLU B 1 218 ? 19.395 33.676 36.111 1.00 35.05 212 GLU B C 1
ATOM 4756 O O . GLU B 1 218 ? 19.288 32.714 35.363 1.00 35.10 212 GLU B O 1
ATOM 4762 N N . LEU B 1 219 ? 19.157 34.915 35.700 1.00 33.51 213 LEU B N 1
ATOM 4763 C CA . LEU B 1 219 ? 18.732 35.185 34.329 1.00 36.80 213 LEU B CA 1
ATOM 4764 C C . LEU B 1 219 ? 19.842 34.906 33.305 1.00 36.97 213 LEU B C 1
ATOM 4765 O O . LEU B 1 219 ? 19.580 34.337 32.230 1.00 37.30 213 LEU B O 1
ATOM 4770 N N . VAL B 1 220 ? 21.085 35.266 33.650 1.00 35.27 214 VAL B N 1
ATOM 4771 C CA . VAL B 1 220 ? 22.182 35.023 32.731 1.00 33.79 214 VAL B CA 1
ATOM 4772 C C . VAL B 1 220 ? 22.345 33.522 32.532 1.00 33.10 214 VAL B C 1
ATOM 4773 O O . VAL B 1 220 ? 22.539 33.062 31.402 1.00 36.26 214 VAL B O 1
ATOM 4777 N N . LYS B 1 221 ? 22.195 32.746 33.597 1.00 32.78 215 LYS B N 1
ATOM 4778 C CA . LYS B 1 221 ? 22.305 31.286 33.505 1.00 34.11 215 LYS B CA 1
ATOM 4779 C C . LYS B 1 221 ? 21.325 30.689 32.468 1.00 37.32 215 LYS B C 1
ATOM 4780 O O . LYS B 1 221 ? 21.602 29.656 31.824 1.00 37.88 215 LYS B O 1
ATOM 4786 N N . LEU B 1 222 ? 20.155 31.320 32.361 1.00 36.26 216 LEU B N 1
ATOM 4787 C CA . LEU B 1 222 ? 19.077 30.773 31.536 1.00 35.97 216 LEU B CA 1
ATOM 4788 C C . LEU B 1 222 ? 19.010 31.464 30.195 1.00 33.23 216 LEU B C 1
ATOM 4789 O O . LEU B 1 222 ? 18.505 30.894 29.242 1.00 35.12 216 LEU B O 1
ATOM 4794 N N . ALA B 1 223 ? 19.480 32.701 30.128 1.00 31.97 217 ALA B N 1
ATOM 4795 C CA . ALA B 1 223 ? 19.417 33.466 28.894 1.00 32.63 217 ALA B CA 1
ATOM 4796 C C . ALA B 1 223 ? 20.581 33.098 27.954 1.00 35.70 217 ALA B C 1
ATOM 4797 O O . ALA B 1 223 ? 20.411 33.040 26.718 1.00 35.57 217 ALA B O 1
ATOM 4799 N N . ALA B 1 224 ? 21.757 32.816 28.518 1.00 34.18 218 ALA B N 1
ATOM 4800 C CA . ALA B 1 224 ? 22.933 32.644 27.657 1.00 34.77 218 ALA B CA 1
ATOM 4801 C C . ALA B 1 224 ? 22.826 31.428 26.745 1.00 33.74 218 ALA B C 1
ATOM 4802 O O . ALA B 1 224 ? 23.274 31.495 25.609 1.00 32.47 218 ALA B O 1
ATOM 4804 N N . PRO B 1 225 ? 22.238 30.310 27.239 1.00 33.82 219 PRO B N 1
ATOM 4805 C CA . PRO B 1 225 ? 22.101 29.090 26.440 1.00 34.28 219 PRO B CA 1
ATOM 4806 C C . PRO B 1 225 ? 21.371 29.286 25.096 1.00 35.30 219 PRO B C 1
ATOM 4807 O O . PRO B 1 225 ? 21.548 28.467 24.209 1.00 34.23 219 PRO B O 1
ATOM 4811 N N . MET B 1 226 ? 20.595 30.359 24.966 1.00 33.64 220 MET B N 1
ATOM 4812 C CA . MET B 1 226 ? 19.745 30.594 23.774 1.00 36.02 220 MET B CA 1
ATOM 4813 C C . MET B 1 226 ? 20.475 31.390 22.678 1.00 37.44 220 MET B C 1
ATOM 4814 O O . MET B 1 226 ? 19.865 31.714 21.648 1.00 33.83 220 MET B O 1
ATOM 4819 N N . HIS B 1 227 ? 21.781 31.689 22.883 1.00 35.30 221 HIS B N 1
ATOM 4820 C CA . HIS B 1 227 ? 22.443 32.704 22.043 1.00 34.54 221 HIS B CA 1
ATOM 4821 C C . HIS B 1 227 ? 22.513 32.352 20.563 1.00 31.36 221 HIS B C 1
ATOM 4822 O O . HIS B 1 227 ? 22.550 33.240 19.751 1.00 30.04 221 HIS B O 1
ATOM 4829 N N . ASP B 1 228 ? 22.547 31.076 20.219 1.00 30.24 222 ASP B N 1
ATOM 4830 C CA . ASP B 1 228 ? 22.702 30.671 18.826 1.00 33.86 222 ASP B CA 1
ATOM 4831 C C . ASP B 1 228 ? 21.407 30.180 18.158 1.00 34.08 222 ASP B C 1
ATOM 4832 O O . ASP B 1 228 ? 21.472 29.506 17.105 1.00 33.82 222 ASP B O 1
ATOM 4837 N N . ILE B 1 229 ? 20.257 30.468 18.777 1.00 32.69 223 ILE B N 1
ATOM 4838 C CA . ILE B 1 229 ? 18.959 29.922 18.263 1.00 33.01 223 ILE B CA 1
ATOM 4839 C C . ILE B 1 229 ? 18.708 30.376 16.825 1.00 32.50 223 ILE B C 1
ATOM 4840 O O . ILE B 1 229 ? 18.162 29.636 16.023 1.00 35.34 223 ILE B O 1
ATOM 4845 N N . GLY B 1 230 ? 19.090 31.607 16.530 1.00 33.39 224 GLY B N 1
ATOM 4846 C CA . GLY B 1 230 ? 19.071 32.160 15.191 1.00 34.02 224 GLY B CA 1
ATOM 4847 C C . GLY B 1 230 ? 19.641 31.308 14.080 1.00 35.93 224 GLY B C 1
ATOM 4848 O O . GLY B 1 230 ? 19.340 31.567 12.908 1.00 36.02 224 GLY B O 1
ATOM 4849 N N . LYS B 1 231 ? 20.431 30.278 14.411 1.00 34.82 225 LYS B N 1
ATOM 4850 C CA . LYS B 1 231 ? 20.901 29.361 13.364 1.00 36.15 225 LYS B CA 1
ATOM 4851 C C . LYS B 1 231 ? 19.777 28.617 12.666 1.00 35.98 225 LYS B C 1
ATOM 4852 O O . LYS B 1 231 ? 19.983 28.049 11.578 1.00 34.64 225 LYS B O 1
ATOM 4858 N N . VAL B 1 232 ? 18.587 28.580 13.281 1.00 34.15 226 VAL B N 1
ATOM 4859 C CA . VAL B 1 232 ? 17.480 27.887 12.632 1.00 34.67 226 VAL B CA 1
ATOM 4860 C C . VAL B 1 232 ? 17.070 28.578 11.347 1.00 33.96 226 VAL B C 1
ATOM 4861 O O . VAL B 1 232 ? 16.499 27.960 10.479 1.00 36.60 226 VAL B O 1
ATOM 4865 N N . GLY B 1 233 ? 17.318 29.876 11.235 1.00 33.99 227 GLY B N 1
ATOM 4866 C CA . GLY B 1 233 ? 16.947 30.580 10.024 1.00 36.18 227 GLY B CA 1
ATOM 4867 C C . GLY B 1 233 ? 18.034 30.659 8.964 1.00 38.33 227 GLY B C 1
ATOM 4868 O O . GLY B 1 233 ? 17.810 31.224 7.894 1.00 39.21 227 GLY B O 1
ATOM 4869 N N . ILE B 1 234 ? 19.215 30.096 9.242 1.00 38.70 228 ILE B N 1
ATOM 4870 C CA . ILE B 1 234 ? 20.331 30.093 8.258 1.00 36.86 228 ILE B CA 1
ATOM 4871 C C . ILE B 1 234 ? 20.137 29.011 7.190 1.00 37.69 228 ILE B C 1
ATOM 4872 O O . ILE B 1 234 ? 19.887 27.850 7.534 1.00 37.53 228 ILE B O 1
ATOM 4877 N N . PRO B 1 235 ? 20.304 29.349 5.878 1.00 39.44 229 PRO B N 1
ATOM 4878 C CA . PRO B 1 235 ? 20.160 28.318 4.831 1.00 41.29 229 PRO B CA 1
ATOM 4879 C C . PRO B 1 235 ? 21.080 27.111 5.044 1.00 42.40 229 PRO B C 1
ATOM 4880 O O . PRO B 1 235 ? 22.190 27.258 5.602 1.00 42.41 229 PRO B O 1
ATOM 4884 N N . ASP B 1 236 ? 20.610 25.932 4.633 1.00 41.81 230 ASP B N 1
ATOM 4885 C CA . ASP B 1 236 ? 21.378 24.704 4.768 1.00 43.53 230 ASP B CA 1
ATOM 4886 C C . ASP B 1 236 ? 22.722 24.765 3.982 1.00 47.54 230 ASP B C 1
ATOM 4887 O O . ASP B 1 236 ? 23.715 24.227 4.447 1.00 47.18 230 ASP B O 1
ATOM 4892 N N . ARG B 1 237 ? 22.735 25.385 2.801 1.00 48.75 231 ARG B N 1
ATOM 4893 C CA . ARG B 1 237 ? 23.979 25.461 2.000 1.00 54.12 231 ARG B CA 1
ATOM 4894 C C . ARG B 1 237 ? 25.110 26.163 2.780 1.00 54.24 231 ARG B C 1
ATOM 4895 O O . ARG B 1 237 ? 26.275 25.831 2.617 1.00 58.90 231 ARG B O 1
ATOM 4903 N N . VAL B 1 238 ? 24.751 27.116 3.640 1.00 51.58 232 VAL B N 1
ATOM 4904 C CA . VAL B 1 238 ? 25.700 27.785 4.499 1.00 49.81 232 VAL B CA 1
ATOM 4905 C C . VAL B 1 238 ? 25.990 26.957 5.750 1.00 50.10 232 VAL B C 1
ATOM 4906 O O . VAL B 1 238 ? 27.143 26.593 5.991 1.00 51.27 232 VAL B O 1
ATOM 4910 N N . LEU B 1 239 ? 24.958 26.629 6.530 1.00 46.04 233 LEU B N 1
ATOM 4911 C CA . LEU B 1 239 ? 25.150 25.941 7.810 1.00 46.95 233 LEU B CA 1
ATOM 4912 C C . LEU B 1 239 ? 25.762 24.542 7.696 1.00 47.46 233 LEU B C 1
ATOM 4913 O O . LEU B 1 239 ? 26.462 24.087 8.607 1.00 47.99 233 LEU B O 1
ATOM 4918 N N . LEU B 1 240 ? 25.472 23.851 6.611 1.00 47.99 234 LEU B N 1
ATOM 4919 C CA . LEU B 1 240 ? 25.935 22.476 6.452 1.00 53.39 234 LEU B CA 1
ATOM 4920 C C . LEU B 1 240 ? 27.211 22.396 5.592 1.00 58.38 234 LEU B C 1
ATOM 4921 O O . LEU B 1 240 ? 27.652 21.295 5.240 1.00 59.64 234 LEU B O 1
ATOM 4926 N N . LYS B 1 241 ? 27.791 23.545 5.239 1.00 62.55 235 LYS B N 1
ATOM 4927 C CA . LYS B 1 241 ? 28.951 23.549 4.322 1.00 69.59 235 LYS B CA 1
ATOM 4928 C C . LYS B 1 241 ? 30.155 22.935 5.042 1.00 73.87 235 LYS B C 1
ATOM 4929 O O . LYS B 1 241 ? 30.594 23.468 6.068 1.00 71.93 235 LYS B O 1
ATOM 4935 N N . PRO B 1 242 ? 30.667 21.797 4.521 1.00 81.77 236 PRO B N 1
ATOM 4936 C CA . PRO B 1 242 ? 31.702 20.991 5.188 1.00 87.55 236 PRO B CA 1
ATOM 4937 C C . PRO B 1 242 ? 33.101 21.626 5.182 1.00 92.39 236 PRO B C 1
ATOM 4938 O O . PRO B 1 242 ? 34.091 20.907 5.053 1.00 103.86 236 PRO B O 1
ATOM 4942 N N . GLY B 1 243 ? 33.184 22.949 5.325 1.00 91.19 237 GLY B N 1
ATOM 4943 C CA . GLY B 1 243 ? 34.474 23.667 5.305 1.00 93.97 237 GLY B CA 1
ATOM 4944 C C . GLY B 1 243 ? 34.257 25.151 5.515 1.00 94.66 237 GLY B C 1
ATOM 4945 O O . GLY B 1 243 ? 33.309 25.551 6.185 1.00 100.51 237 GLY B O 1
ATOM 4946 N N . LYS B 1 244 ? 35.143 26.022 4.930 1.00 94.01 238 LYS B N 1
ATOM 4947 C CA . LYS B 1 244 ? 35.102 27.451 5.251 1.00 92.77 238 LYS B CA 1
ATOM 4948 C C . LYS B 1 244 ? 34.356 28.280 4.196 1.00 91.05 238 LYS B C 1
ATOM 4949 O O . LYS B 1 244 ? 34.315 27.920 3.024 1.00 87.62 238 LYS B O 1
ATOM 4955 N N . LEU B 1 245 ? 33.759 29.388 4.623 1.00 86.11 239 LEU B N 1
ATOM 4956 C CA . LEU B 1 245 ? 32.751 30.084 3.814 1.00 83.27 239 LEU B CA 1
ATOM 4957 C C . LEU B 1 245 ? 33.295 31.187 2.901 1.00 81.61 239 LEU B C 1
ATOM 4958 O O . LEU B 1 245 ? 34.298 31.809 3.207 1.00 79.27 239 LEU B O 1
ATOM 4963 N N . ASN B 1 246 ? 32.616 31.445 1.784 1.00 83.22 240 ASN B N 1
ATOM 4964 C CA . ASN B 1 246 ? 32.930 32.642 0.999 1.00 83.78 240 ASN B CA 1
ATOM 4965 C C . ASN B 1 246 ? 32.314 33.906 1.615 1.00 83.13 240 ASN B C 1
ATOM 4966 O O . ASN B 1 246 ? 31.584 33.826 2.603 1.00 81.71 240 ASN B O 1
ATOM 4971 N N . ASP B 1 247 ? 32.621 35.066 1.042 1.00 86.12 241 ASP B N 1
ATOM 4972 C CA . ASP B 1 247 ? 32.136 36.345 1.566 1.00 85.91 241 ASP B CA 1
ATOM 4973 C C . ASP B 1 247 ? 30.623 36.413 1.643 1.00 81.26 241 ASP B C 1
ATOM 4974 O O . ASP B 1 247 ? 30.067 36.847 2.659 1.00 80.48 241 ASP B O 1
ATOM 4979 N N . GLU B 1 248 ? 29.974 35.977 0.568 1.00 75.25 242 GLU B N 1
ATOM 4980 C CA . GLU B 1 248 ? 28.525 35.944 0.484 1.00 73.29 242 GLU B CA 1
ATOM 4981 C C . GLU B 1 248 ? 27.930 35.087 1.617 1.00 68.29 242 GLU B C 1
ATOM 4982 O O . GLU B 1 248 ? 26.946 35.491 2.228 1.00 64.99 242 GLU B O 1
ATOM 4988 N N . GLU B 1 249 ? 28.569 33.938 1.883 1.00 64.01 243 GLU B N 1
ATOM 4989 C CA . GLU B 1 249 ? 28.108 32.912 2.808 1.00 62.04 243 GLU B CA 1
ATOM 4990 C C . GLU B 1 249 ? 28.368 33.316 4.252 1.00 60.46 243 GLU B C 1
ATOM 4991 O O . GLU B 1 249 ? 27.509 33.148 5.127 1.00 54.03 243 GLU B O 1
ATOM 4997 N N . TRP B 1 250 ? 29.570 33.838 4.482 1.00 59.64 244 TRP B N 1
ATOM 4998 C CA . TRP B 1 250 ? 29.984 34.336 5.777 1.00 58.59 244 TRP B CA 1
ATOM 4999 C C . TRP B 1 250 ? 29.103 35.471 6.202 1.00 55.45 244 TRP B C 1
ATOM 5000 O O . TRP B 1 250 ? 28.720 35.560 7.361 1.00 52.07 244 TRP B O 1
ATOM 5011 N N . GLU B 1 251 ? 28.767 36.340 5.254 1.00 57.53 245 GLU B N 1
ATOM 5012 C CA . GLU B 1 251 ? 27.853 37.437 5.502 1.00 59.32 245 GLU B CA 1
ATOM 5013 C C . GLU B 1 251 ? 26.452 36.942 5.957 1.00 56.68 245 GLU B C 1
ATOM 5014 O O . GLU B 1 251 ? 25.824 37.581 6.796 1.00 53.65 245 GLU B O 1
ATOM 5020 N N . ILE B 1 252 ? 25.995 35.809 5.417 1.00 54.53 246 ILE B N 1
ATOM 5021 C CA . ILE B 1 252 ? 24.716 35.188 5.810 1.00 51.77 246 ILE B CA 1
ATOM 5022 C C . ILE B 1 252 ? 24.872 34.564 7.187 1.00 50.26 246 ILE B C 1
ATOM 5023 O O . ILE B 1 252 ? 24.060 34.826 8.073 1.00 47.76 246 ILE B O 1
ATOM 5028 N N . MET B 1 253 ? 25.934 33.770 7.369 1.00 49.97 247 MET B N 1
ATOM 5029 C CA . MET B 1 253 ? 26.254 33.158 8.661 1.00 49.59 247 MET B CA 1
ATOM 5030 C C . MET B 1 253 ? 26.238 34.157 9.815 1.00 48.36 247 MET B C 1
ATOM 5031 O O . MET B 1 253 ? 25.627 33.892 10.864 1.00 46.58 247 MET B O 1
ATOM 5036 N N . LYS B 1 254 ? 26.850 35.320 9.611 1.00 47.79 248 LYS B N 1
ATOM 5037 C CA . LYS B 1 254 ? 26.838 36.359 10.637 1.00 47.51 248 LYS B CA 1
ATOM 5038 C C . LYS B 1 254 ? 25.421 36.766 11.091 1.00 48.22 248 LYS B C 1
ATOM 5039 O O . LYS B 1 254 ? 25.236 37.197 12.245 1.00 45.73 248 LYS B O 1
ATOM 5045 N N . LYS B 1 255 ? 24.442 36.624 10.197 1.00 46.68 249 LYS B N 1
ATOM 5046 C CA . LYS B 1 255 ? 23.088 37.065 10.495 1.00 48.39 249 LYS B CA 1
ATOM 5047 C C . LYS B 1 255 ? 22.355 36.185 11.503 1.00 44.15 249 LYS B C 1
ATOM 5048 O O . LYS B 1 255 ? 21.253 36.536 11.902 1.00 44.12 249 LYS B O 1
ATOM 5054 N N . HIS B 1 256 ? 22.939 35.052 11.902 1.00 41.99 250 HIS B N 1
ATOM 5055 C CA . HIS B 1 256 ? 22.362 34.257 12.997 1.00 40.95 250 HIS B CA 1
ATOM 5056 C C . HIS B 1 256 ? 22.174 35.071 14.261 1.00 40.96 250 HIS B C 1
ATOM 5057 O O . HIS B 1 256 ? 21.256 34.794 15.053 1.00 38.80 250 HIS B O 1
ATOM 5064 N N . THR B 1 257 ? 23.016 36.089 14.446 1.00 40.53 251 THR B N 1
ATOM 5065 C CA . THR B 1 257 ? 22.871 37.005 15.581 1.00 40.78 251 THR B CA 1
ATOM 5066 C C . THR B 1 257 ? 21.552 37.820 15.470 1.00 41.13 251 THR B C 1
ATOM 5067 O O . THR B 1 257 ? 20.766 37.857 16.418 1.00 40.09 251 THR B O 1
ATOM 5071 N N . ILE B 1 258 ? 21.367 38.498 14.335 1.00 41.89 252 ILE B N 1
ATOM 5072 C CA . ILE B 1 258 ? 20.149 39.260 13.996 1.00 44.01 252 ILE B CA 1
ATOM 5073 C C . ILE B 1 258 ? 18.906 38.368 14.072 1.00 44.39 252 ILE B C 1
ATOM 5074 O O . ILE B 1 258 ? 17.867 38.770 14.616 1.00 45.44 252 ILE B O 1
ATOM 5079 N N . TYR B 1 259 ? 19.020 37.154 13.542 1.00 41.24 253 TYR B N 1
ATOM 5080 C CA . TYR B 1 259 ? 17.894 36.240 13.519 1.00 40.18 253 TYR B CA 1
ATOM 5081 C C . TYR B 1 259 ? 17.507 35.815 14.922 1.00 40.39 253 TYR B C 1
ATOM 5082 O O . TYR B 1 259 ? 16.320 35.696 15.223 1.00 36.22 253 TYR B O 1
ATOM 5091 N N . GLY B 1 260 ? 18.502 35.587 15.781 1.00 37.14 254 GLY B N 1
ATOM 5092 C CA . GLY B 1 260 ? 18.248 35.145 17.160 1.00 33.85 254 GLY B CA 1
ATOM 5093 C C . GLY B 1 260 ? 17.524 36.245 17.894 1.00 35.90 254 GLY B C 1
ATOM 5094 O O . GLY B 1 260 ? 16.556 35.994 18.627 1.00 35.80 254 GLY B O 1
ATOM 5095 N N . TYR B 1 261 ? 17.949 37.474 17.638 1.00 35.60 255 TYR B N 1
ATOM 5096 C CA . TYR B 1 261 ? 17.300 38.626 18.184 1.00 37.74 255 TYR B CA 1
ATOM 5097 C C . TYR B 1 261 ? 15.816 38.719 17.777 1.00 42.03 255 TYR B C 1
ATOM 5098 O O . TYR B 1 261 ? 14.966 39.022 18.631 1.00 39.85 255 TYR B O 1
ATOM 5107 N N . GLU B 1 262 ? 15.529 38.479 16.492 1.00 41.39 256 GLU B N 1
ATOM 5108 C CA . GLU B 1 262 ? 14.163 38.482 15.964 1.00 44.86 256 GLU B CA 1
ATOM 5109 C C . GLU B 1 262 ? 13.310 37.416 16.608 1.00 42.28 256 GLU B C 1
ATOM 5110 O O . GLU B 1 262 ? 12.113 37.606 16.778 1.00 43.82 256 GLU B O 1
ATOM 5116 N N . ILE B 1 263 ? 13.897 36.255 16.877 1.00 39.26 257 ILE B N 1
ATOM 5117 C CA . ILE B 1 263 ? 13.148 35.171 17.488 1.00 38.35 257 ILE B CA 1
ATOM 5118 C C . ILE B 1 263 ? 12.791 35.551 18.932 1.00 38.55 257 ILE B C 1
ATOM 5119 O O . ILE B 1 263 ? 11.669 35.300 19.394 1.00 35.12 257 ILE B O 1
ATOM 5124 N N . LEU B 1 264 ? 13.743 36.188 19.622 1.00 37.75 258 LEU B N 1
ATOM 5125 C CA . LEU B 1 264 ? 13.654 36.407 21.073 1.00 37.83 258 LEU B CA 1
ATOM 5126 C C . LEU B 1 264 ? 13.017 37.733 21.525 1.00 36.69 258 LEU B C 1
ATOM 5127 O O . LEU B 1 264 ? 12.448 37.779 22.602 1.00 40.00 258 LEU B O 1
ATOM 5132 N N . LYS B 1 265 ? 13.100 38.791 20.722 1.00 37.89 259 LYS B N 1
ATOM 5133 C CA . LYS B 1 265 ? 12.785 40.145 21.163 1.00 44.05 259 LYS B CA 1
ATOM 5134 C C . LYS B 1 265 ? 11.291 40.417 21.436 1.00 52.05 259 LYS B C 1
ATOM 5135 O O . LYS B 1 265 ? 10.951 41.386 22.111 1.00 55.91 259 LYS B O 1
ATOM 5141 N N . GLY B 1 266 ? 10.405 39.600 20.895 1.00 53.62 260 GLY B N 1
ATOM 5142 C CA . GLY B 1 266 ? 8.974 39.830 21.122 1.00 69.62 260 GLY B CA 1
ATOM 5143 C C . GLY B 1 266 ? 8.465 39.542 22.530 1.00 72.45 260 GLY B C 1
ATOM 5144 O O . GLY B 1 266 ? 7.259 39.595 22.770 1.00 79.80 260 GLY B O 1
ATOM 5145 N N . GLY B 1 267 ? 9.370 39.231 23.457 1.00 74.88 261 GLY B N 1
ATOM 5146 C CA . GLY B 1 267 ? 8.994 38.965 24.840 1.00 72.50 261 GLY B CA 1
ATOM 5147 C C . GLY B 1 267 ? 8.685 40.239 25.599 1.00 78.34 261 GLY B C 1
ATOM 5148 O O . GLY B 1 267 ? 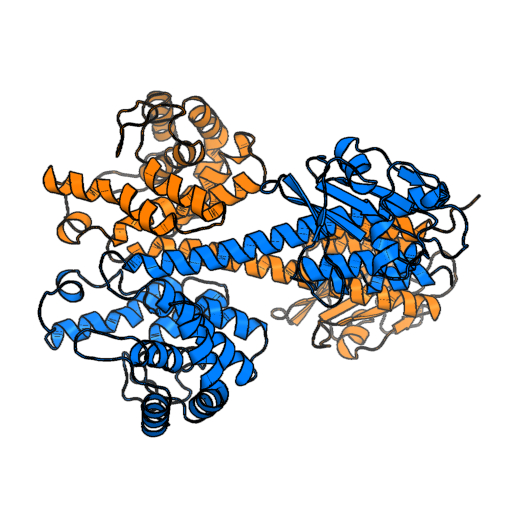8.983 41.344 25.129 1.00 82.87 261 GLY B O 1
ATOM 5149 N N . ASP B 1 268 ? 8.052 40.082 26.760 1.00 76.75 262 ASP B N 1
ATOM 5150 C CA . ASP B 1 268 ? 7.934 41.166 27.735 1.00 71.75 262 ASP B CA 1
ATOM 5151 C C . ASP B 1 268 ? 8.803 40.888 28.963 1.00 62.23 262 ASP B C 1
ATOM 5152 O O . ASP B 1 268 ? 9.161 41.804 29.691 1.00 63.56 262 ASP B O 1
ATOM 5157 N N . SER B 1 269 ? 9.137 39.622 29.185 1.00 52.82 263 SER B N 1
ATOM 5158 C CA . SER B 1 269 ? 9.925 39.236 30.344 1.00 48.18 263 SER B CA 1
ATOM 5159 C C . SER B 1 269 ? 11.373 39.733 30.224 1.00 46.69 263 SER B C 1
ATOM 5160 O O . SER B 1 269 ? 11.914 39.822 29.122 1.00 41.33 263 SER B O 1
ATOM 5163 N N . ARG B 1 270 ? 11.975 40.065 31.363 1.00 43.99 264 ARG B N 1
ATOM 5164 C CA . ARG B 1 270 ? 13.399 40.377 31.431 1.00 46.16 264 ARG B CA 1
ATOM 5165 C C . ARG B 1 270 ? 14.223 39.240 30.840 1.00 39.73 264 ARG B C 1
ATOM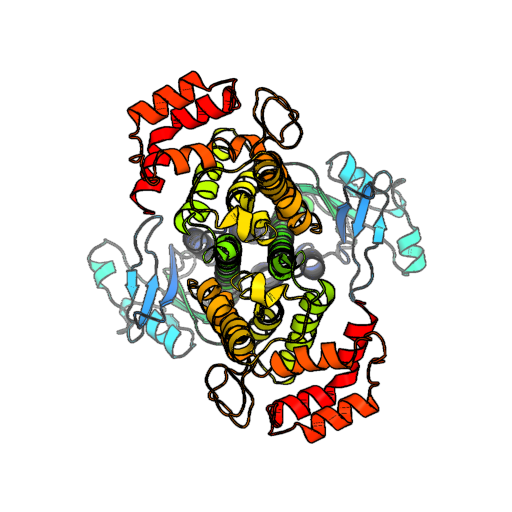 5166 O O . ARG B 1 270 ? 15.163 39.494 30.089 1.00 42.67 264 ARG B O 1
ATOM 5174 N N . LEU B 1 271 ? 13.861 37.991 31.139 1.00 38.28 265 LEU B N 1
ATOM 5175 C CA . LEU B 1 271 ? 14.567 36.853 30.578 1.00 35.33 265 LEU B CA 1
ATOM 5176 C C . LEU B 1 271 ? 14.768 37.007 29.055 1.00 39.12 265 LEU B C 1
ATOM 5177 O O . LEU B 1 271 ? 15.902 36.900 28.554 1.00 36.54 265 LEU B O 1
ATOM 5182 N N . LEU B 1 272 ? 13.673 37.275 28.329 1.00 36.72 266 LEU B N 1
ATOM 5183 C CA . LEU B 1 272 ? 13.725 37.376 26.881 1.00 38.59 266 LEU B CA 1
ATOM 5184 C C . LEU B 1 272 ? 14.380 38.634 26.375 1.00 38.73 266 LEU B C 1
ATOM 5185 O O . LEU B 1 272 ? 14.988 38.611 25.310 1.00 38.26 266 LEU B O 1
ATOM 5190 N N . GLN B 1 273 ? 14.275 39.732 27.112 1.00 40.52 267 GLN B N 1
ATOM 5191 C CA . GLN B 1 273 ? 14.966 40.938 26.691 1.00 44.17 267 GLN B CA 1
ATOM 5192 C C . GLN B 1 273 ? 16.497 40.752 26.779 1.00 44.30 267 GLN B C 1
ATOM 5193 O O . GLN B 1 273 ? 17.244 41.247 25.926 1.00 44.51 267 GLN B O 1
ATOM 5199 N N . ILE B 1 274 ? 16.942 40.044 27.803 1.00 41.66 268 ILE B N 1
ATOM 5200 C CA . ILE B 1 274 ? 18.357 39.783 27.984 1.00 41.66 268 ILE B CA 1
ATOM 5201 C C . ILE B 1 274 ? 18.790 38.729 26.951 1.00 40.39 268 ILE B C 1
ATOM 5202 O O . ILE B 1 274 ? 19.828 38.881 26.326 1.00 36.45 268 ILE B O 1
ATOM 5207 N N . ALA B 1 275 ? 17.977 37.688 26.753 1.00 37.00 269 ALA B N 1
ATOM 5208 C CA . ALA B 1 275 ? 18.342 36.637 25.811 1.00 35.99 269 ALA B CA 1
ATOM 5209 C C . ALA B 1 275 ? 18.502 37.193 24.388 1.00 39.14 269 ALA B C 1
ATOM 5210 O O . ALA B 1 275 ? 19.431 36.797 23.665 1.00 39.70 269 ALA B O 1
ATOM 5212 N N . ALA B 1 276 ? 17.614 38.120 24.010 1.00 39.05 270 ALA B N 1
ATOM 5213 C CA . ALA B 1 276 ? 17.654 38.766 22.718 1.00 40.06 270 ALA B CA 1
ATOM 5214 C C . ALA B 1 276 ? 18.942 39.574 22.539 1.00 41.03 270 ALA B C 1
ATOM 5215 O O . ALA B 1 276 ? 19.601 39.479 21.496 1.00 37.58 270 ALA B O 1
ATOM 5217 N N . ASP B 1 277 ? 19.271 40.385 23.533 1.00 41.38 271 ASP B N 1
ATOM 5218 C CA . ASP B 1 277 ? 20.536 41.097 23.529 1.00 44.19 271 ASP B CA 1
ATOM 5219 C C . ASP B 1 277 ? 21.735 40.165 23.423 1.00 40.65 271 ASP B C 1
ATOM 5220 O O . ASP B 1 277 ? 22.610 40.425 22.635 1.00 42.55 271 ASP B O 1
ATOM 5225 N N . ILE B 1 278 ? 21.737 39.060 24.157 1.00 37.88 272 ILE B N 1
ATOM 5226 C CA . ILE B 1 278 ? 22.835 38.108 24.078 1.00 37.92 272 ILE B CA 1
ATOM 5227 C C . ILE B 1 278 ? 22.963 37.554 22.655 1.00 37.82 272 ILE B C 1
ATOM 5228 O O . ILE B 1 278 ? 24.077 37.458 22.098 1.00 35.84 272 ILE B O 1
ATOM 5233 N N . ALA B 1 279 ? 21.826 37.202 22.069 1.00 35.16 273 ALA B N 1
ATOM 5234 C CA . ALA B 1 279 ? 21.800 36.649 20.722 1.00 34.45 273 ALA B CA 1
ATOM 5235 C C . ALA B 1 279 ? 22.427 37.620 19.762 1.00 34.44 273 ALA B C 1
ATOM 5236 O O . ALA B 1 279 ? 23.204 37.222 18.911 1.00 35.15 273 ALA B O 1
ATOM 5238 N N . ILE B 1 280 ? 22.112 38.901 19.880 1.00 35.90 274 ILE B N 1
ATOM 5239 C CA . ILE B 1 280 ? 22.635 39.817 18.899 1.00 38.27 274 ILE B CA 1
ATOM 5240 C C . ILE B 1 280 ? 24.077 40.323 19.210 1.00 39.77 274 ILE B C 1
ATOM 5241 O O . ILE B 1 280 ? 24.723 40.944 18.346 1.00 39.43 274 ILE B O 1
ATOM 5246 N N . GLU B 1 281 ? 24.556 40.080 20.435 1.00 39.02 275 GLU B N 1
ATOM 5247 C CA . GLU B 1 281 ? 25.801 40.697 20.925 1.00 41.63 275 GLU B CA 1
ATOM 5248 C C . GLU B 1 281 ? 26.998 39.771 21.055 1.00 40.38 275 GLU B C 1
ATOM 5249 O O . GLU B 1 281 ? 28.139 40.241 21.146 1.00 43.04 275 GLU B O 1
ATOM 5255 N N . HIS B 1 282 ? 26.751 38.470 21.101 1.00 38.44 276 HIS B N 1
ATOM 5256 C CA . HIS B 1 282 ? 27.761 37.565 21.595 1.00 38.68 276 HIS B CA 1
ATOM 5257 C C . HIS B 1 282 ? 29.000 37.411 20.704 1.00 40.65 276 HIS B C 1
ATOM 5258 O O . HIS B 1 282 ? 29.977 36.801 21.137 1.00 40.25 276 HIS B O 1
ATOM 5265 N N . HIS B 1 283 ? 28.948 37.934 19.473 1.00 39.75 277 HIS B N 1
ATOM 5266 C CA . HIS B 1 283 ? 30.109 37.980 18.567 1.00 41.67 277 HIS B CA 1
ATOM 5267 C C . HIS B 1 283 ? 30.683 39.362 18.474 1.00 41.90 277 HIS B C 1
ATOM 5268 O O . HIS B 1 283 ? 31.615 39.587 17.706 1.00 43.44 277 HIS B O 1
ATOM 5275 N N . GLU B 1 284 ? 30.125 40.312 19.218 1.00 40.91 278 GLU B N 1
ATOM 5276 C CA . GLU B 1 284 ? 30.776 41.605 19.313 1.00 43.29 278 GLU B CA 1
ATOM 5277 C C . GLU B 1 284 ? 32.065 41.443 20.177 1.00 45.07 278 GLU B C 1
ATOM 5278 O O . GLU B 1 284 ? 32.160 40.540 21.046 1.00 42.55 278 GLU B O 1
ATOM 5284 N N . ARG B 1 285 ? 33.050 42.291 19.900 1.00 44.93 279 ARG B N 1
ATOM 5285 C CA . ARG B 1 285 ? 34.315 42.271 20.635 1.00 45.63 279 ARG B CA 1
ATOM 5286 C C . ARG B 1 285 ? 34.487 43.554 21.400 1.00 44.41 279 ARG B C 1
ATOM 5287 O O . ARG B 1 285 ? 34.096 44.612 20.913 1.00 44.23 279 ARG B O 1
ATOM 5295 N N . TRP B 1 286 ? 35.102 43.466 22.583 1.00 45.90 280 TRP B N 1
ATOM 5296 C CA . TRP B 1 286 ? 35.446 44.657 23.370 1.00 47.81 280 TRP B CA 1
ATOM 5297 C C . TRP B 1 286 ? 36.128 45.694 22.505 1.00 51.43 280 TRP B C 1
ATOM 5298 O O . TRP B 1 286 ? 35.888 46.895 22.656 1.00 51.87 280 TRP B O 1
ATOM 5309 N N . ASP B 1 287 ? 36.951 45.201 21.575 1.00 52.84 281 ASP B N 1
ATOM 5310 C CA . ASP B 1 287 ? 37.596 45.935 20.459 1.00 57.74 281 ASP B CA 1
ATOM 5311 C C . ASP B 1 287 ? 36.805 46.866 19.591 1.00 55.05 281 ASP B C 1
ATOM 5312 O O . ASP B 1 287 ? 37.338 47.855 19.112 1.00 53.69 281 ASP B O 1
ATOM 5317 N N . GLY B 1 288 ? 35.575 46.480 19.288 1.00 51.75 282 GLY B N 1
ATOM 5318 C CA . GLY B 1 288 ? 34.828 47.157 18.257 1.00 51.39 282 GLY B CA 1
ATOM 5319 C C . GLY B 1 288 ? 35.036 46.459 16.930 1.00 52.51 282 GLY B C 1
ATOM 5320 O O . GLY B 1 288 ? 34.514 46.915 15.920 1.00 55.33 282 GLY B O 1
ATOM 5321 N N . THR B 1 289 ? 35.760 45.335 16.937 1.00 51.97 283 THR B N 1
ATOM 5322 C CA . THR B 1 289 ? 36.111 44.628 15.695 1.00 52.14 283 THR B CA 1
ATOM 5323 C C . THR B 1 289 ? 35.304 43.348 15.477 1.00 51.42 283 THR B C 1
ATOM 5324 O O . THR B 1 289 ? 35.645 42.532 14.613 1.00 50.02 283 THR B O 1
ATOM 5328 N N . GLY B 1 290 ? 34.215 43.180 16.231 1.00 48.89 284 GLY B N 1
ATOM 5329 C CA . GLY B 1 290 ? 33.411 41.988 16.089 1.00 45.36 284 GLY B CA 1
ATOM 5330 C C . GLY B 1 290 ? 32.252 42.263 15.159 1.00 45.21 284 GLY B C 1
ATOM 5331 O O . GLY B 1 290 ? 32.261 43.234 14.410 1.00 46.37 284 GLY B O 1
ATOM 5332 N N . TYR B 1 291 ? 31.245 41.408 15.226 1.00 43.09 285 TYR B N 1
ATOM 5333 C CA . TYR B 1 291 ? 30.061 41.566 14.389 1.00 44.50 285 TYR B CA 1
ATOM 5334 C C . TYR B 1 291 ? 28.795 41.316 15.225 1.00 43.93 285 TYR B C 1
ATOM 5335 O O . TYR B 1 291 ? 28.869 40.634 16.264 1.00 41.67 285 TYR B O 1
ATOM 5344 N N . PRO B 1 292 ? 27.624 41.811 14.757 1.00 44.76 286 PRO B N 1
ATOM 5345 C CA . PRO B 1 292 ? 27.369 42.394 13.429 1.00 46.29 286 PRO B CA 1
ATOM 5346 C C . PRO B 1 292 ? 27.536 43.907 13.302 1.00 48.51 286 PRO B C 1
ATOM 5347 O O . PRO B 1 292 ? 27.541 44.406 12.189 1.00 49.82 286 PRO B O 1
ATOM 5351 N N . PHE B 1 293 ? 27.677 44.640 14.401 1.00 47.22 287 PHE B N 1
ATOM 5352 C CA . PHE B 1 293 ? 27.711 46.103 14.279 1.00 49.85 287 PHE B CA 1
ATOM 5353 C C . PHE B 1 293 ? 29.048 46.744 14.649 1.00 49.65 287 PHE B C 1
ATOM 5354 O O . PHE B 1 293 ? 29.200 47.945 14.529 1.00 52.65 287 PHE B O 1
ATOM 5362 N N . GLY B 1 294 ? 30.014 45.960 15.103 1.00 49.86 288 GLY B N 1
ATOM 5363 C CA . GLY B 1 294 ? 31.265 46.544 15.595 1.00 52.03 288 GLY B CA 1
ATOM 5364 C C . GLY B 1 294 ? 31.046 47.408 16.828 1.00 52.74 288 GLY B C 1
ATOM 5365 O O . GLY B 1 294 ? 31.658 48.462 16.957 1.00 53.21 288 GLY B O 1
ATOM 5366 N N . LYS B 1 295 ? 30.155 46.978 17.729 1.00 52.02 289 LYS B N 1
ATOM 5367 C CA . LYS B 1 295 ? 29.974 47.668 19.017 1.00 52.45 289 LYS B CA 1
ATOM 5368 C C . LYS B 1 295 ? 31.251 47.513 19.861 1.00 52.40 289 LYS B C 1
ATOM 5369 O O . LYS B 1 295 ? 31.948 46.498 19.775 1.00 51.76 289 LYS B O 1
ATOM 5375 N N . LYS B 1 296 ? 31.539 48.516 20.678 1.00 52.15 290 LYS B N 1
ATOM 5376 C CA . LYS B 1 296 ? 32.799 48.605 21.398 1.00 55.21 290 LYS B CA 1
ATOM 5377 C C . LYS B 1 296 ? 32.583 48.834 22.906 1.00 54.10 290 LYS B C 1
ATOM 5378 O O . LYS B 1 296 ? 31.709 49.605 23.311 1.00 53.36 290 LYS B O 1
ATOM 5384 N N . GLY B 1 297 ? 33.391 48.167 23.726 1.00 53.17 291 GLY B N 1
ATOM 5385 C CA . GLY B 1 297 ? 33.383 48.376 25.172 1.00 52.59 291 GLY B CA 1
ATOM 5386 C C . GLY B 1 297 ? 32.004 48.224 25.806 1.00 53.48 291 GLY B C 1
ATOM 5387 O O . GLY B 1 297 ? 31.334 47.195 25.634 1.00 52.63 291 GLY B O 1
ATOM 5388 N N . GLU B 1 298 ? 31.588 49.266 26.517 1.00 53.72 292 GLU B N 1
ATOM 5389 C CA . GLU B 1 298 ? 30.324 49.314 27.252 1.00 56.02 292 GLU B CA 1
ATOM 5390 C C . GLU B 1 298 ? 29.121 49.432 26.337 1.00 55.57 292 GLU B C 1
ATOM 5391 O O . GLU B 1 298 ? 27.985 49.426 26.813 1.00 55.63 292 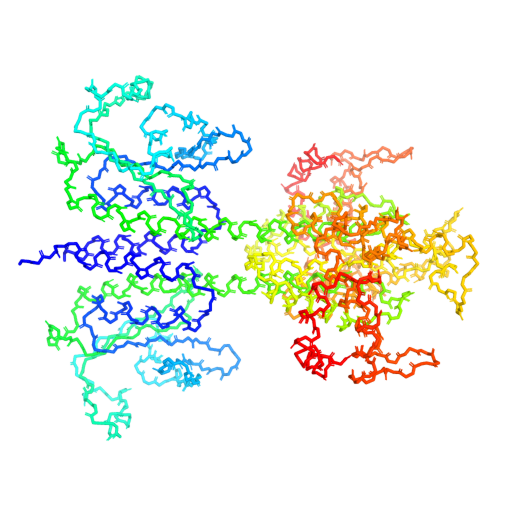GLU B O 1
ATOM 5397 N N . GLU B 1 299 ? 29.352 49.551 25.032 1.00 55.05 293 GLU B N 1
ATOM 5398 C CA . GLU B 1 299 ? 28.243 49.491 24.075 1.00 53.95 293 GLU B CA 1
ATOM 5399 C C . GLU B 1 299 ? 27.637 48.107 24.036 1.00 50.88 293 GLU B C 1
ATOM 5400 O O . GLU B 1 299 ? 26.492 47.951 23.625 1.00 52.55 293 GLU B O 1
ATOM 5406 N N . ILE B 1 300 ? 28.412 47.103 24.439 1.00 46.84 294 ILE B N 1
ATOM 5407 C CA . ILE B 1 300 ? 27.910 45.735 24.524 1.00 44.77 294 ILE B CA 1
ATOM 5408 C C . ILE B 1 300 ? 27.381 45.575 25.939 1.00 46.05 294 ILE B C 1
ATOM 5409 O O . ILE B 1 300 ? 28.071 45.945 26.889 1.00 48.70 294 ILE B O 1
ATOM 5414 N N . SER B 1 301 ? 26.154 45.070 26.084 1.00 45.09 295 SER B N 1
ATOM 5415 C CA . SER B 1 301 ? 25.570 44.886 27.405 1.00 44.32 295 SER B CA 1
ATOM 5416 C C . SER B 1 301 ? 26.459 43.915 28.166 1.00 43.72 295 SER B C 1
ATOM 5417 O O . SER B 1 301 ? 27.113 43.062 27.553 1.00 42.48 295 SER B O 1
ATOM 5420 N N . ILE B 1 302 ? 26.467 44.027 29.493 1.00 41.93 296 ILE B N 1
ATOM 5421 C CA . ILE B 1 302 ? 27.288 43.137 30.317 1.00 41.20 296 ILE B CA 1
ATOM 5422 C C . ILE B 1 302 ? 26.936 41.669 30.065 1.00 39.32 296 ILE B C 1
ATOM 5423 O O . ILE B 1 302 ? 27.805 40.791 30.122 1.00 38.10 296 ILE B O 1
ATOM 5428 N N . TYR B 1 303 ? 25.663 41.392 29.744 1.00 37.25 297 TYR B N 1
ATOM 5429 C CA . TYR B 1 303 ? 25.246 40.022 29.478 1.00 35.97 297 TYR B CA 1
ATOM 5430 C C . TYR B 1 303 ? 25.906 39.428 28.216 1.00 35.07 297 TYR B C 1
ATOM 5431 O O . TYR B 1 303 ? 26.216 38.217 28.159 1.00 35.62 297 TYR B O 1
ATOM 5440 N N . GLY B 1 304 ? 26.086 40.263 27.200 1.00 34.23 298 GLY B N 1
ATOM 5441 C CA . GLY B 1 304 ? 26.694 39.820 25.935 1.00 36.84 298 GLY B CA 1
ATOM 5442 C C . GLY B 1 304 ? 28.193 39.614 26.145 1.00 36.47 298 GLY B C 1
ATOM 5443 O O . GLY B 1 304 ? 28.745 38.609 25.715 1.00 37.99 298 GLY B O 1
ATOM 5444 N N . ARG B 1 305 ? 28.810 40.534 26.877 1.00 36.69 299 ARG B N 1
ATOM 5445 C CA . ARG B 1 305 ? 30.251 40.425 27.284 1.00 39.28 299 ARG B CA 1
ATOM 5446 C C . ARG B 1 305 ? 30.541 39.151 28.085 1.00 38.02 299 ARG B C 1
ATOM 5447 O O . ARG B 1 305 ? 31.500 38.456 27.783 1.00 36.01 299 ARG B O 1
ATOM 5455 N N . MET B 1 306 ? 29.658 38.783 29.030 1.00 36.56 300 MET B N 1
ATOM 5456 C CA . MET B 1 306 ? 29.843 37.536 29.825 1.00 34.88 300 MET B CA 1
ATOM 5457 C C . MET B 1 306 ? 29.662 36.270 29.024 1.00 34.99 300 MET B C 1
ATOM 5458 O O . MET B 1 306 ? 30.341 35.241 29.262 1.00 34.54 300 MET B O 1
ATOM 5463 N N . THR B 1 307 ? 28.689 36.304 28.105 1.00 33.37 301 THR B N 1
ATOM 5464 C CA . THR B 1 307 ? 28.454 35.181 27.227 1.00 31.96 301 THR B CA 1
ATOM 5465 C C . THR B 1 307 ? 29.602 34.960 26.216 1.00 31.50 301 THR B C 1
ATOM 5466 O O . THR B 1 307 ? 29.922 33.807 25.895 1.00 31.83 301 THR B O 1
ATOM 5470 N N . SER B 1 308 ? 30.186 36.023 25.671 1.00 32.26 302 SER B N 1
ATOM 5471 C CA A SER B 1 308 ? 31.328 35.854 24.723 0.80 34.51 302 SER B CA 1
ATOM 5472 C CA B SER B 1 308 ? 31.328 35.887 24.737 0.20 33.84 302 SER B CA 1
ATOM 5473 C C . SER B 1 308 ? 32.446 35.065 25.378 1.00 35.24 302 SER B C 1
ATOM 5474 O O . SER B 1 308 ? 32.950 34.070 24.800 1.00 34.53 302 SER B O 1
ATOM 5479 N N . ILE B 1 309 ? 32.814 35.481 26.596 1.00 35.60 303 ILE B N 1
ATOM 5480 C CA . ILE B 1 309 ? 33.888 34.815 27.364 1.00 36.02 303 ILE B CA 1
ATOM 5481 C C . ILE B 1 309 ? 33.526 33.353 27.576 1.00 35.36 303 ILE B C 1
ATOM 5482 O O . ILE B 1 309 ? 34.339 32.456 27.305 1.00 34.04 303 ILE B O 1
ATOM 5487 N N . SER B 1 310 ? 32.289 33.099 28.039 1.00 35.10 304 SER B N 1
ATOM 5488 C CA . SER B 1 310 ? 31.873 31.733 28.393 1.00 34.55 304 SER B CA 1
ATOM 5489 C C . SER B 1 310 ? 31.818 30.823 27.191 1.00 34.60 304 SER B C 1
ATOM 5490 O O . SER B 1 310 ? 32.161 29.645 27.267 1.00 37.19 304 SER B O 1
ATOM 5493 N N . ASP B 1 311 ? 31.315 31.359 26.088 1.00 34.29 305 ASP B N 1
ATOM 5494 C CA . ASP B 1 311 ? 31.141 30.594 24.873 1.00 36.38 305 ASP B CA 1
ATOM 5495 C C . ASP B 1 311 ? 32.536 30.268 24.286 1.00 36.67 305 ASP B C 1
ATOM 5496 O O . ASP B 1 311 ? 32.820 29.124 23.927 1.00 35.19 305 ASP B O 1
ATOM 5501 N N . VAL B 1 312 ? 33.402 31.263 24.204 1.00 35.57 306 VAL B N 1
ATOM 5502 C CA . VAL B 1 312 ? 34.744 30.998 23.628 1.00 37.38 306 VAL B CA 1
ATOM 5503 C C . VAL B 1 312 ? 35.475 30.012 24.539 1.00 38.97 306 VAL B C 1
ATOM 5504 O O . VAL B 1 312 ? 36.073 29.052 24.051 1.00 40.95 306 VAL B O 1
ATOM 5508 N N . PHE B 1 313 ? 35.384 30.207 25.861 1.00 39.46 307 PHE B N 1
ATOM 5509 C CA . PHE B 1 313 ? 36.002 29.257 26.797 1.00 40.29 307 PHE B CA 1
ATOM 5510 C C . PHE B 1 313 ? 35.627 27.820 26.501 1.00 41.58 307 PHE B C 1
ATOM 5511 O O . PHE B 1 313 ? 36.478 26.913 26.469 1.00 40.47 307 PHE B O 1
ATOM 5519 N N . ASP B 1 314 ? 34.327 27.588 26.326 1.00 42.99 308 ASP B N 1
ATOM 5520 C CA . ASP B 1 314 ? 33.820 26.220 26.152 1.00 42.80 308 ASP B CA 1
ATOM 5521 C C . ASP B 1 314 ? 34.167 25.604 24.808 1.00 42.68 308 ASP B C 1
ATOM 5522 O O . ASP B 1 314 ? 34.401 24.386 24.702 1.00 44.98 308 ASP B O 1
ATOM 5527 N N . ALA B 1 315 ? 34.166 26.421 23.762 1.00 41.93 309 ALA B N 1
ATOM 5528 C CA . ALA B 1 315 ? 34.614 25.966 22.465 1.00 45.99 309 ALA B CA 1
ATOM 5529 C C . ALA B 1 315 ? 36.102 25.541 22.530 1.00 48.76 309 ALA B C 1
ATOM 5530 O O . ALA B 1 315 ? 36.483 24.473 22.014 1.00 50.14 309 ALA B O 1
ATOM 5532 N N . LEU B 1 316 ? 36.943 26.365 23.168 1.00 47.87 310 LEU B N 1
ATOM 5533 C CA . LEU B 1 316 ? 38.405 26.090 23.167 1.00 47.48 310 LEU B CA 1
ATOM 5534 C C . LEU B 1 316 ? 38.729 24.806 23.902 1.00 47.46 310 LEU B C 1
ATOM 5535 O O . LEU B 1 316 ? 39.643 24.067 23.520 1.00 50.18 310 LEU B O 1
ATOM 5540 N N . THR B 1 317 ? 37.941 24.516 24.929 1.00 48.52 311 THR B N 1
ATOM 5541 C CA . THR B 1 317 ? 38.142 23.323 25.754 1.00 50.94 311 THR B CA 1
ATOM 5542 C C . THR B 1 317 ? 37.387 22.071 25.262 1.00 54.99 311 THR B C 1
ATOM 5543 O O . THR B 1 317 ? 37.268 21.100 26.005 1.00 60.43 311 THR B O 1
ATOM 5547 N N . SER B 1 318 ? 36.910 22.090 24.010 1.00 53.87 312 SER B N 1
ATOM 5548 C CA . SER B 1 318 ? 36.377 20.899 23.320 1.00 56.03 312 SER B CA 1
ATOM 5549 C C . SER B 1 318 ? 37.185 20.602 22.043 1.00 60.42 312 SER B C 1
ATOM 5550 O O . SER B 1 318 ? 37.684 21.523 21.378 1.00 58.25 312 SER B O 1
ATOM 5553 N N . ASP B 1 319 ? 37.310 19.319 21.702 1.00 68.52 313 ASP B N 1
ATOM 5554 C CA . ASP B 1 319 ? 37.868 18.899 20.409 1.00 75.20 313 ASP B CA 1
ATOM 5555 C C . ASP B 1 319 ? 36.986 19.374 19.275 1.00 79.79 313 ASP B C 1
ATOM 5556 O O . ASP B 1 319 ? 35.771 19.131 19.275 1.00 79.92 313 ASP B O 1
ATOM 5561 N N . ARG B 1 320 ? 37.601 20.059 18.319 1.00 84.98 314 ARG B N 1
ATOM 5562 C CA . ARG B 1 320 ? 36.922 20.470 17.097 1.00 91.54 314 ARG B CA 1
ATOM 5563 C C . ARG B 1 320 ? 37.769 19.955 15.940 1.00 95.01 314 ARG B C 1
ATOM 5564 O O . ARG B 1 320 ? 38.984 20.114 15.965 1.00 92.39 314 ARG B O 1
ATOM 5572 N N . PRO B 1 321 ? 37.140 19.295 14.946 1.00 98.85 315 PRO B N 1
ATOM 5573 C CA . PRO B 1 321 ? 37.902 18.640 13.871 1.00 99.64 315 PRO B CA 1
ATOM 5574 C C . PRO B 1 321 ? 39.176 19.408 13.462 1.00 101.70 315 PRO B C 1
ATOM 5575 O O . PRO B 1 321 ? 39.105 20.595 13.131 1.00 100.20 315 PRO B O 1
ATOM 5579 N N . TYR B 1 322 ? 40.321 18.718 13.514 1.00 105.93 316 TYR B N 1
ATOM 5580 C CA . TYR B 1 322 ? 41.674 19.277 13.253 1.00 105.87 316 TYR B CA 1
ATOM 5581 C C . TYR B 1 322 ? 42.345 19.971 14.449 1.00 101.64 316 TYR B C 1
ATOM 5582 O O . TYR B 1 322 ? 43.513 20.355 14.366 1.00 104.38 316 TYR B O 1
ATOM 5591 N N . LYS B 1 323 ? 41.608 20.132 15.548 1.00 95.80 317 LYS B N 1
ATOM 5592 C CA . LYS B 1 323 ? 42.103 20.834 16.736 1.00 90.75 317 LYS B CA 1
ATOM 5593 C C . LYS B 1 323 ? 41.638 20.181 18.043 1.00 86.54 317 LYS B C 1
ATOM 5594 O O . LYS B 1 323 ? 40.452 20.227 18.404 1.00 77.83 317 LYS B O 1
ATOM 5600 N N . LYS B 1 324 ? 42.595 19.579 18.744 1.00 83.04 318 LYS B N 1
ATOM 5601 C CA . LYS B 1 324 ? 42.376 19.033 20.079 1.00 80.27 318 LYS B CA 1
ATOM 5602 C C . LYS B 1 324 ? 41.912 20.139 21.057 1.00 73.61 318 LYS B C 1
ATOM 5603 O O . LYS B 1 324 ? 42.340 21.293 20.937 1.00 71.61 318 LYS B O 1
ATOM 5609 N N . ALA B 1 325 ? 41.010 19.788 21.980 1.00 67.46 319 ALA B N 1
ATOM 5610 C CA . ALA B 1 325 ? 40.644 20.650 23.117 1.00 63.16 319 ALA B CA 1
ATOM 5611 C C . ALA B 1 325 ? 41.901 21.152 23.823 1.00 61.61 319 ALA B C 1
ATOM 5612 O O . ALA B 1 325 ? 42.807 20.368 24.122 1.00 62.80 319 ALA B O 1
ATOM 5614 N N . TRP B 1 326 ? 41.961 22.457 24.061 1.00 56.91 320 TRP B N 1
ATOM 5615 C CA . TRP B 1 326 ? 43.045 23.066 24.822 1.00 53.84 320 TRP B CA 1
ATOM 5616 C C . TRP B 1 326 ? 42.961 22.705 26.284 1.00 54.50 320 TRP B C 1
ATOM 5617 O O . TRP B 1 326 ? 41.857 22.515 26.835 1.00 51.82 320 TRP B O 1
ATOM 5628 N N . ASP B 1 327 ? 44.125 22.630 26.939 1.00 54.51 321 ASP B N 1
ATOM 5629 C CA . ASP B 1 327 ? 44.169 22.455 28.394 1.00 53.28 321 ASP B CA 1
ATOM 5630 C C . ASP B 1 327 ? 44.047 23.795 29.104 1.00 51.89 321 ASP B C 1
ATOM 5631 O O . ASP B 1 327 ? 44.037 24.858 28.466 1.00 50.17 321 ASP B O 1
ATOM 5636 N N . MET B 1 328 ? 43.927 23.744 30.429 1.00 54.77 322 MET B N 1
ATOM 5637 C CA . MET B 1 328 ? 43.883 24.953 31.257 1.00 53.87 322 MET B CA 1
ATOM 5638 C C . MET B 1 328 ? 44.999 25.973 30.983 1.00 50.09 322 MET B C 1
ATOM 5639 O O . MET B 1 328 ? 44.740 27.156 30.770 1.00 47.51 322 MET B O 1
ATOM 5644 N N . ASP B 1 329 ? 46.244 25.525 30.995 1.00 52.37 323 ASP B N 1
ATOM 5645 C CA . ASP B 1 329 ? 47.350 26.469 30.841 1.00 52.40 323 ASP B CA 1
ATOM 5646 C C . ASP B 1 329 ? 47.225 27.287 29.541 1.00 48.92 323 ASP B C 1
ATOM 5647 O O . ASP B 1 329 ? 47.283 28.518 29.572 1.00 46.43 323 ASP B O 1
ATOM 5652 N N . ARG B 1 330 ? 46.999 26.612 28.414 1.00 48.28 324 ARG B N 1
ATOM 5653 C CA . ARG B 1 330 ? 46.896 27.332 27.136 1.00 48.51 324 ARG B CA 1
ATOM 5654 C C . ARG B 1 330 ? 45.685 28.265 27.108 1.00 45.27 324 ARG B C 1
ATOM 5655 O O . ARG B 1 330 ? 45.746 29.444 26.675 1.00 43.82 324 ARG B O 1
ATOM 5663 N N . THR B 1 331 ? 44.576 27.757 27.626 1.00 45.12 325 THR B N 1
ATOM 5664 C CA . THR B 1 331 ? 43.362 28.569 27.694 1.00 43.10 325 THR B CA 1
ATOM 5665 C C . THR B 1 331 ? 43.627 29.827 28.502 1.00 42.61 325 THR B C 1
ATOM 5666 O O . THR B 1 331 ? 43.277 30.929 28.069 1.00 41.48 325 THR B O 1
ATOM 5670 N N . VAL B 1 332 ? 44.327 29.676 29.630 1.00 42.79 326 VAL B N 1
ATOM 5671 C CA . VAL B 1 332 ? 44.727 30.828 30.446 1.00 43.73 326 VAL B CA 1
ATOM 5672 C C . VAL B 1 332 ? 45.591 31.855 29.692 1.00 43.78 326 VAL B C 1
ATOM 5673 O O . VAL B 1 332 ? 45.343 33.079 29.765 1.00 43.51 326 VAL B O 1
ATOM 5677 N N . ARG B 1 333 ? 46.588 31.361 28.950 1.00 44.66 327 ARG B N 1
ATOM 5678 C CA . ARG B 1 333 ? 47.468 32.250 28.183 1.00 44.38 327 ARG B CA 1
ATOM 5679 C C . ARG B 1 333 ? 46.656 32.981 27.139 1.00 43.66 327 ARG B C 1
ATOM 5680 O O . ARG B 1 333 ? 46.803 34.210 26.971 1.00 43.59 327 ARG B O 1
ATOM 5688 N N . PHE B 1 334 ? 45.767 32.243 26.470 1.00 43.14 328 PHE B N 1
ATOM 5689 C CA . PHE B 1 334 ? 44.894 32.876 25.481 1.00 44.23 328 PHE B CA 1
ATOM 5690 C C . PHE B 1 334 ? 44.056 34.003 26.062 1.00 43.85 328 PHE B C 1
ATOM 5691 O O . PHE B 1 334 ? 44.074 35.137 25.533 1.00 41.76 328 PHE B O 1
ATOM 5699 N N . PHE B 1 335 ? 43.326 33.723 27.154 1.00 44.28 329 PHE B N 1
ATOM 5700 C CA . PHE B 1 335 ? 42.534 34.769 27.774 1.00 44.07 329 PHE B CA 1
ATOM 5701 C C . PHE B 1 335 ? 43.343 35.971 28.227 1.00 46.74 329 PHE B C 1
ATOM 5702 O O . PHE B 1 335 ? 42.921 37.113 28.019 1.00 47.20 329 PHE B O 1
ATOM 5710 N N . LYS B 1 336 ? 44.528 35.731 28.788 1.00 46.03 330 LYS B N 1
ATOM 5711 C CA . LYS B 1 336 ? 45.381 36.868 29.132 1.00 49.71 330 LYS B CA 1
ATOM 5712 C C . LYS B 1 336 ? 45.761 37.696 27.906 1.00 50.55 330 LYS B C 1
ATOM 5713 O O . LYS B 1 336 ? 45.730 38.927 27.954 1.00 51.85 330 LYS B O 1
ATOM 5719 N N . GLU B 1 337 ? 46.099 37.038 26.804 1.00 50.64 331 GLU B N 1
ATOM 5720 C CA . GLU B 1 337 ? 46.429 37.777 25.593 1.00 55.70 331 GLU B CA 1
ATOM 5721 C C . GLU B 1 337 ? 45.227 38.552 25.010 1.00 55.12 331 GLU B C 1
ATOM 5722 O O . GLU B 1 337 ? 45.389 39.651 24.468 1.00 55.13 331 GLU B O 1
ATOM 5728 N N . GLN B 1 338 ? 44.021 37.994 25.140 1.00 51.88 332 GLN B N 1
ATOM 5729 C CA . GLN B 1 338 ? 42.840 38.635 24.568 1.00 51.55 332 GLN B CA 1
ATOM 5730 C C . GLN B 1 338 ? 42.114 39.622 25.494 1.00 53.18 332 GLN B C 1
ATOM 5731 O O . GLN B 1 338 ? 41.083 40.202 25.102 1.00 53.08 332 GLN B O 1
ATOM 5737 N N . LYS B 1 339 ? 42.650 39.811 26.705 1.00 52.74 333 LYS B N 1
ATOM 5738 C CA . LYS B 1 339 ? 42.143 40.805 27.664 1.00 52.62 333 LYS B CA 1
ATOM 5739 C C . LYS B 1 339 ? 42.114 42.180 27.028 1.00 53.95 333 LYS B C 1
ATOM 5740 O O . LYS B 1 339 ? 43.134 42.639 26.548 1.00 54.70 333 LYS B O 1
ATOM 5746 N N . GLY B 1 340 ? 40.968 42.853 27.035 1.00 50.89 334 GLY B N 1
ATOM 5747 C CA . GLY B 1 340 ? 40.870 44.170 26.403 1.00 49.82 334 GLY B CA 1
ATOM 5748 C C . GLY B 1 340 ? 40.886 44.151 24.883 1.00 51.31 334 GLY B C 1
ATOM 5749 O O . GLY B 1 340 ? 40.898 45.208 24.253 1.00 54.07 334 GLY B O 1
ATOM 5750 N N . LYS B 1 341 ? 40.896 42.962 24.284 1.00 52.25 335 LYS B N 1
ATOM 5751 C CA . LYS B 1 341 ? 40.797 42.833 22.835 1.00 52.19 335 LYS B CA 1
ATOM 5752 C C . LYS B 1 341 ? 39.447 42.216 22.440 1.00 51.25 335 LYS B C 1
AT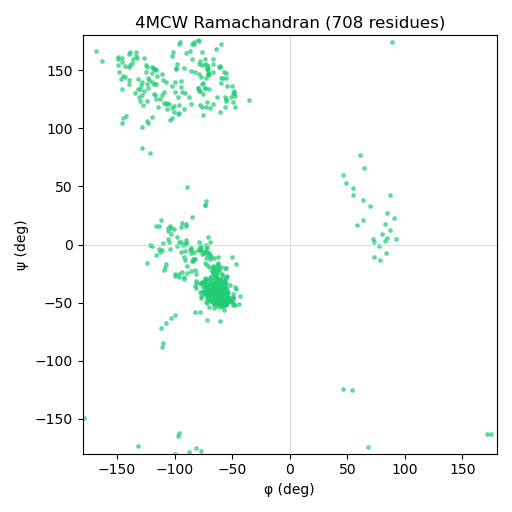OM 5753 O O . LYS B 1 341 ? 38.481 42.944 22.177 1.00 51.42 335 LYS B O 1
ATOM 5759 N N . HIS B 1 342 ? 39.393 40.885 22.385 1.00 48.48 336 HIS B N 1
ATOM 5760 C CA . HIS B 1 342 ? 38.150 40.151 22.184 1.00 47.99 336 HIS B CA 1
ATOM 5761 C C . HIS B 1 342 ? 37.239 40.434 23.380 1.00 47.17 336 HIS B C 1
ATOM 5762 O O . HIS B 1 342 ? 36.047 40.755 23.197 1.00 44.30 336 HIS B O 1
ATOM 5769 N N . PHE B 1 343 ? 37.808 40.401 24.597 1.00 44.67 337 PHE B N 1
ATOM 5770 C CA . PHE B 1 343 ? 37.009 40.393 25.835 1.00 44.05 337 PHE B CA 1
ATOM 5771 C C . PHE B 1 343 ? 37.185 41.569 26.785 1.00 45.77 337 PHE B C 1
ATOM 5772 O O . PHE B 1 343 ? 38.265 42.186 26.875 1.00 46.07 337 PHE B O 1
ATOM 5780 N N . ASP B 1 344 ? 36.104 41.849 27.502 1.00 43.16 338 ASP B N 1
ATOM 5781 C CA . ASP B 1 344 ? 36.075 42.767 28.639 1.00 44.03 338 ASP B CA 1
ATOM 5782 C C . ASP B 1 344 ? 37.221 42.451 29.625 1.00 42.47 338 ASP B C 1
ATOM 5783 O O . ASP B 1 344 ? 37.332 41.317 30.111 1.00 40.99 338 ASP B O 1
ATOM 5788 N N . PRO B 1 345 ? 38.097 43.441 29.906 1.00 43.72 339 PRO B N 1
ATOM 5789 C CA . PRO B 1 345 ? 39.292 43.117 30.713 1.00 44.98 339 PRO B CA 1
ATOM 5790 C C . PRO B 1 345 ? 38.946 42.797 32.176 1.00 44.11 339 PRO B C 1
ATOM 5791 O O . PRO B 1 345 ? 39.524 41.876 32.749 1.00 44.79 339 PRO B O 1
ATOM 5795 N N . PHE B 1 346 ? 37.974 43.510 32.748 1.00 44.56 340 PHE B N 1
ATOM 5796 C CA . PHE B 1 346 ? 37.496 43.221 34.113 1.00 45.63 340 PHE B CA 1
ATOM 5797 C C . PHE B 1 346 ? 36.879 41.839 34.232 1.00 41.28 340 PHE B C 1
ATOM 5798 O O . PHE B 1 346 ? 37.227 41.087 35.139 1.00 39.07 340 PHE B O 1
ATOM 5806 N N . LEU B 1 347 ? 35.972 41.486 33.311 1.00 41.16 341 LEU B N 1
ATOM 5807 C CA . LEU B 1 347 ? 35.358 40.154 33.348 1.00 38.40 341 LEU B CA 1
ATOM 5808 C C . LEU B 1 347 ? 36.321 39.019 33.065 1.00 37.47 341 LEU B C 1
ATOM 5809 O O . LEU B 1 347 ? 36.187 37.906 33.610 1.00 37.03 341 LEU B O 1
ATOM 5814 N N . THR B 1 348 ? 37.305 39.274 32.199 1.00 39.58 342 THR B N 1
ATOM 5815 C CA . THR B 1 348 ? 38.349 38.284 31.971 1.00 39.63 342 THR B CA 1
ATOM 5816 C C . THR B 1 348 ? 39.111 37.970 33.288 1.00 38.77 342 THR B C 1
ATOM 5817 O O . THR B 1 348 ? 39.332 36.803 33.629 1.00 36.25 342 THR B O 1
ATOM 5821 N N . ASP B 1 349 ? 39.490 39.001 34.033 1.00 39.23 343 ASP B N 1
ATOM 5822 C CA . ASP B 1 349 ? 40.169 38.766 35.330 1.00 41.44 343 ASP B CA 1
ATOM 5823 C C . ASP B 1 349 ? 39.326 37.936 36.295 1.00 41.36 343 ASP B C 1
ATOM 5824 O O . ASP B 1 349 ? 39.847 37.018 36.966 1.00 38.68 343 ASP B O 1
ATOM 5829 N N . ILE B 1 350 ? 38.014 38.231 36.331 1.00 40.33 344 ILE B N 1
ATOM 5830 C CA . ILE B 1 350 ? 37.109 37.487 37.209 1.00 40.72 344 ILE B CA 1
ATOM 5831 C C . ILE B 1 350 ? 37.111 36.050 36.733 1.00 39.58 344 ILE B C 1
ATOM 5832 O O . ILE B 1 350 ? 37.226 35.117 37.529 1.00 38.33 344 ILE B O 1
ATOM 5837 N N . PHE B 1 351 ? 36.967 35.872 35.417 1.00 40.52 345 PHE B N 1
ATOM 5838 C CA . PHE B 1 351 ? 36.916 34.538 34.853 1.00 40.60 345 PHE B CA 1
ATOM 5839 C C . PHE B 1 351 ? 38.181 33.755 35.175 1.00 42.15 345 PHE B C 1
ATOM 5840 O O . PHE B 1 351 ? 38.123 32.602 35.631 1.00 41.85 345 PHE B O 1
ATOM 5848 N N . LEU B 1 352 ? 39.330 34.359 34.897 1.00 42.23 346 LEU B N 1
ATOM 5849 C CA . LEU B 1 352 ? 40.626 33.707 35.212 1.00 46.32 346 LEU B CA 1
ATOM 5850 C C . LEU B 1 352 ? 40.738 33.294 36.692 1.00 46.48 346 LEU B C 1
ATOM 5851 O O . LEU B 1 352 ? 41.195 32.208 37.041 1.00 46.65 346 LEU B O 1
ATOM 5856 N N . LYS B 1 353 ? 40.261 34.168 37.557 1.00 47.50 347 LYS B N 1
ATOM 5857 C CA . LYS B 1 353 ? 40.337 33.948 38.995 1.00 52.26 347 LYS B CA 1
ATOM 5858 C C . LYS B 1 353 ? 39.437 32.778 39.402 1.00 51.25 347 LYS B C 1
ATOM 5859 O O . LYS B 1 353 ? 39.680 32.113 40.400 1.00 50.50 347 LYS B O 1
ATOM 5865 N N . ASN B 1 354 ? 38.434 32.477 38.584 1.00 47.99 348 ASN B N 1
ATOM 5866 C CA . ASN B 1 354 ? 37.518 31.400 38.903 1.00 48.80 348 ASN B CA 1
ATOM 5867 C C . ASN B 1 354 ? 37.646 30.214 37.958 1.00 50.90 348 ASN B C 1
ATOM 5868 O O . ASN B 1 354 ? 36.738 29.374 37.880 1.00 51.37 348 ASN B O 1
ATOM 5873 N N . ILE B 1 355 ? 38.807 30.129 37.290 1.00 52.11 349 ILE B N 1
ATOM 5874 C CA . ILE B 1 355 ? 39.060 29.161 36.191 1.00 53.23 349 ILE B CA 1
ATOM 5875 C C . ILE B 1 355 ? 38.906 27.714 36.628 1.00 54.71 349 ILE B C 1
ATOM 5876 O O . ILE B 1 355 ? 38.477 26.876 35.839 1.00 51.51 349 ILE B O 1
ATOM 5881 N N . ASP B 1 356 ? 39.238 27.423 37.886 1.00 57.55 350 ASP B N 1
ATOM 5882 C CA . ASP B 1 356 ? 39.058 26.064 38.413 1.00 61.55 350 ASP B CA 1
ATOM 5883 C C . ASP B 1 356 ? 37.582 25.606 38.397 1.00 59.37 350 ASP B C 1
ATOM 5884 O O . ASP B 1 356 ? 37.306 24.462 38.034 1.00 56.13 350 ASP B O 1
ATOM 5889 N N . GLN B 1 357 ? 36.659 26.490 38.783 1.00 59.90 351 GLN B N 1
ATOM 5890 C CA . GLN B 1 357 ? 35.206 26.175 38.783 1.00 61.05 351 GLN B CA 1
ATOM 5891 C C . GLN B 1 357 ? 34.703 25.923 37.365 1.00 57.66 351 GLN B C 1
ATOM 5892 O O . GLN B 1 357 ? 33.823 25.091 37.136 1.00 58.04 351 GLN B O 1
ATOM 5898 N N . MET B 1 358 ? 35.289 26.652 36.420 1.00 56.06 352 MET B N 1
ATOM 5899 C CA . MET B 1 358 ? 35.012 26.477 34.994 1.00 52.99 352 MET B CA 1
ATOM 5900 C C . MET B 1 358 ? 35.418 25.089 34.483 1.00 54.70 352 MET B C 1
ATOM 5901 O O . MET B 1 358 ? 34.624 24.395 33.817 1.00 51.35 352 MET B O 1
ATOM 5906 N N . PHE B 1 359 ? 36.652 24.677 34.777 1.00 53.05 353 PHE B N 1
ATOM 5907 C CA . PHE B 1 359 ? 37.106 23.350 34.360 1.00 53.19 353 PHE B CA 1
ATOM 5908 C C . PHE B 1 359 ? 36.379 22.213 35.067 1.00 54.62 353 PHE B C 1
ATOM 5909 O O . PHE B 1 359 ? 36.213 21.128 34.504 1.00 58.71 353 PHE B O 1
ATOM 5917 N N . SER B 1 360 ? 35.951 22.462 36.297 1.00 53.70 354 SER B N 1
ATOM 5918 C CA . SER B 1 360 ? 35.202 21.483 37.056 1.00 56.68 354 SER B CA 1
ATOM 5919 C C . SER B 1 360 ? 33.821 21.209 36.415 1.00 57.14 354 SER B C 1
ATOM 5920 O O . SER B 1 360 ? 33.412 20.051 36.261 1.00 57.37 354 SER B O 1
ATOM 5923 N N . ILE B 1 361 ? 33.111 22.278 36.052 1.00 53.83 355 ILE B N 1
ATOM 5924 C CA . ILE B 1 361 ? 31.847 22.135 35.315 1.00 55.08 355 ILE B CA 1
ATOM 5925 C C . ILE B 1 361 ? 32.097 21.347 34.034 1.00 56.50 355 ILE B C 1
ATOM 5926 O O . ILE B 1 361 ? 31.397 20.375 33.765 1.00 59.19 355 ILE B O 1
ATOM 5931 N N . LYS B 1 362 ? 33.130 21.751 33.284 1.00 57.63 356 LYS B N 1
ATOM 5932 C CA . LYS B 1 362 ? 33.511 21.111 32.020 1.00 59.61 356 LYS B CA 1
ATOM 5933 C C . LYS B 1 362 ? 33.785 19.622 32.172 1.00 62.54 356 LYS B C 1
ATOM 5934 O O . LYS B 1 362 ? 33.438 18.848 31.282 1.00 64.03 356 LYS B O 1
ATOM 5940 N N . ARG B 1 363 ? 34.378 19.229 33.300 1.00 67.54 357 ARG B N 1
ATOM 5941 C CA . ARG B 1 363 ? 34.765 17.833 33.539 1.00 75.90 357 ARG B CA 1
ATOM 5942 C C . ARG B 1 363 ? 33.580 16.942 33.903 1.00 79.73 357 ARG B C 1
ATOM 5943 O O . ARG B 1 363 ? 33.521 15.797 33.452 1.00 85.85 357 ARG B O 1
ATOM 5951 N N . GLU B 1 364 ? 32.655 17.438 34.723 1.00 78.14 358 GLU B N 1
ATOM 5952 C CA . GLU B 1 364 ? 31.557 16.575 35.169 1.00 82.24 358 GLU B CA 1
ATOM 5953 C C . GLU B 1 364 ? 30.279 16.686 34.319 1.00 81.08 358 GLU B C 1
ATOM 5954 O O . GLU B 1 364 ? 29.338 15.919 34.505 1.00 85.78 358 GLU B O 1
ATOM 5960 N N . LEU B 1 365 ? 30.270 17.623 33.375 1.00 75.47 359 LEU B N 1
ATOM 5961 C CA . LEU B 1 365 ? 29.206 17.713 32.368 1.00 71.44 359 LEU B CA 1
ATOM 5962 C C . LEU B 1 365 ? 29.824 17.599 30.957 1.00 69.99 359 LEU B C 1
ATOM 5963 O O . LEU B 1 365 ? 30.018 18.606 30.262 1.00 64.99 359 LEU B O 1
ATOM 5968 N N . ARG B 1 366 ? 30.140 16.360 30.560 1.00 75.34 360 ARG B N 1
ATOM 5969 C CA . ARG B 1 366 ? 30.972 16.066 29.367 1.00 81.24 360 ARG B CA 1
ATOM 5970 C C . ARG B 1 366 ? 30.303 16.407 28.031 1.00 80.32 360 ARG B C 1
ATOM 5971 O O . ARG B 1 366 ? 30.802 17.206 27.236 1.00 81.74 360 ARG B O 1
#

InterPro domains:
  IPR003018 GAF domain [PF01590] (26-153)
  IPR003018 GAF domain [SM00065] (20-165)
  IPR003607 HD/PDEase domain [SM00471] (182-319)
  IPR003607 HD/PDEase domain [cd00077] (188-329)
  IPR006675 HDIG domain [TIGR00277] (184-278)
  IPR029016 GAF-like domain superfamily [G3DSA:3.30.450.40] (1-164)
  IPR037522 HD-GYP domain [PF13487] (192-339)
  IPR037522 HD-GYP domain [PS51832] (164-361)

Secondary structure (DSSP, 8-state):
-TTHHHHHHHHHHHHHHH---HHHHHHHHHHHHHHHHTEEEEEEEEEETTTTEEEEE-GGG-PEEEE-SSSHHHHHHHHH---EEES-GGG-TT--THHHHHHT-----EEEEEEE-TT--EEEEEEEEEETTSSPPPHHHHHHHHHHHHHHHHHHHHHHHHHHHHHHHHHHHHHHHGGGGGT----HHHHHHHHHHHHHHHHHTT--HHHHHHHHHHGGGTTGGGGGS-HHHHT-SS---HHHHHHHTTHHHHHHHHH-S--SHHHHHHHHHHHHTT--TTS--SSS---GGGS-HHHHHHHHHHHHHHHTS-BTTBPPP-HHHHHHHHHHHBTTTB-HHHHHHHHHTHHHHHHHHHH--/---TTHHHHHHHHHHHHHHH---HHHHHHHHHHHHHHHTTEEEEEEEEEETTTTEEEEE-STTPPEEEE-TTSHHHHHHHHH---EEES-GGG-TT---HHHHHSS-----EEEEEEE-TTS-EEEEEEEEEESSSSS--HHHHHHHHHHHHHHHHHHHHHHHHHHHHHHHHHHHHHHHGGGGGT----HHHHHHHHHHHHHHHHHTT--HHHHHHHHHHGGGTTGGGGGS-HHHHT-SS---HHHHHHHTTHHHHHHHHHTT--SHHHHHHHHHHHHTT--TBS-SSSS--BGGGS-HHHHHHHHHHHHHHHTS-BTTBPPPPHHHHHHHHHHHBTTTB-HHHHHHHHHTHHHHHHHHHH--

B-factor: mean 52.85, std 17.5, range [26.52, 129.98]

Nearest PDB structures (foldseek):
  4me4-assembly1_B  TM=9.708E-01  e=1.179E-53  Persephonella marina EX-H1
  4r8z-assembly1_B  TM=9.295E-01  e=1.047E-13  Pseudomonas aeruginosa PAO1
  1mc0-assembly1_A  TM=7.611E-01  e=4.850E-10  Mus musculus
  3mf0-assembly1_A  TM=7.277E-01  e=2.469E-10  Homo sapiens
  8ugs-assembly1_B  TM=7.281E-01  e=2.413E-08  Bos taurus

Foldseek 3Di:
DVCPLVVLVVVLVVVLVVDLDLQVNQVSLFVNLCVNLVFDGKWKWFADPVVRFTWTDDPPDDDIHTHHLCAAPFNVCLVPQDKDWAQQLVPDPRHDCVVCVVPVHHWGIKTKGFAAAPVGHGGIIIMTTGRPVNGTQDPVSVVVVVVSSPVSNVSSVVSVVSVVVVVVLQVVLLVLLCVCVVQAPCDSLLLQLLLVLLLLLCVLVPHDNVVSVLLNRLLSNQQVLQVVQDCCLSVVPDDDDPVSVLSVLCSLVSSLVVQVPDPDPSSVLSSLLNNQQQAAQCQPGDDGSDHHVSRPVSNQSSNLSSVQLVLQDDDVVRHRDDPVVSLVVLVVRDSTRHPNVSSVSSNVCVVVSVVSVVVRD/DDDPCVLVVVVVVLVVVLVVDLDLLVNQVSLFVNLCVNLVFPGKWKWFADPPVGFTWTAPDPPDDIDTDHLCAADFNVCLVPQDKDWALAQVVDPRHDCPVCVPPVDHWGIKIKGFAAAPVRHTGIIIMGTGRPPDSTQDPVSNVVVVVSSPVSNVSSVVSVVVVVVVVVLQVCLLVLLCPCVVQAPQDSLLLQLLLVLLLLLCVLVPHDPVVSVLLSRLLSNQQVLCVVQDSCLSNVPDDDDPVSVVSVLCSLVSSLVVQVPDPDPSSVLSSLLNNQQQAFCALPGDDRSQHNVSRPVSSQSSNLSSVLLVQQPDDVVDHRDDPVVSLVVLVVCQSPRHPNVSSVSSNVCVVVSVVSVVVSD

CATH classification: 3.30.450.40 (+1 more: 1.10.3210.10)